Protein AF-0000000075653523 (afdb_homodimer)

Foldseek 3Di:
DPPVVLLVVLLVLLLVLLLCQLCVLVVLLVQLVPPPDPSVVCLPPVNLLLLLLLLLLLLVLCLPVNLLVVLQVVLVVLCVVVVHDDPDSLLVVLLQVLLVVLVVVLVVQVVPPPPPPPPVPVPPCPCVVPVDDDDDDDDDDDDDDDDDDDDDDDDDDDDPDDPDPPDDPDPPVPVPVPPPLSNLVSLLVLLLVLLLLLLLLLLLVLQLDPDPLLNVLSSVLCSVSSSSSSNVSSSSLNSHDDDPVVSSVSSNSSSCSNSNSSVVNNVCNVPPDDHPVSSSSSSSSSSSSVNCSVVPRCVVSVDPPCVSSNVSSNVSNVVSVVSSPPPSD/DPPVVLLVVLLVLLLVLLLCLLCVLVVLLVQLVPPPDPSVVCLPPVNLLLLLLLLLLLLVLCLPVNLLVVLQVVLVVLCVVVVHDDPDSVLVVLLQVLLVVLVVVLVVQVVPPPPPPPPVPVPPPPCPVPPDDDDDDDDDDDDDDDDDDDDDDDDDDDDPDPPDPPDDPDPPVPVVVPPPLSNLVSLLVLLLVLLLLLLLLLLLVLLLDPDPLLNVLSSVLCSVSSSSSSNVSSSSLNSHDDDPVVSSVSSNSSSCSNSNNSVVNNVCNVPDPDHPVSSSSSSSSSSSSVNCSVVPRCVVSVDPPCVSSNVSSNVSNVVSVVSSPPPSD

Structure (mmCIF, N/CA/C/O backbone):
data_AF-0000000075653523-model_v1
#
loop_
_entity.id
_entity.type
_entity.pdbx_description
1 polymer 'Zinc transporter ZIP3'
#
loop_
_atom_site.group_PDB
_atom_site.id
_atom_site.type_symbol
_atom_site.label_atom_id
_atom_site.label_alt_id
_atom_site.label_comp_id
_atom_site.label_asym_id
_atom_site.label_entity_id
_atom_site.label_seq_id
_atom_site.pdbx_PDB_ins_code
_atom_site.Cartn_x
_atom_site.Cartn_y
_atom_site.Cartn_z
_atom_site.occupancy
_atom_site.B_iso_or_equiv
_atom_site.auth_seq_id
_atom_site.auth_comp_id
_atom_site.auth_asym_id
_atom_site.auth_atom_id
_atom_site.pdbx_PDB_model_num
ATOM 1 N N . MET A 1 1 ? -40.438 -0.799 -2.553 1 57.78 1 MET A N 1
ATOM 2 C CA . MET A 1 1 ? -40.312 0.59 -2.98 1 57.78 1 MET A CA 1
ATOM 3 C C . MET A 1 1 ? -39.75 0.671 -4.398 1 57.78 1 MET A C 1
ATOM 5 O O . MET A 1 1 ? -39.094 -0.246 -4.855 1 57.78 1 MET A O 1
ATOM 9 N N . ASP A 1 2 ? -40.219 1.594 -5.137 1 84.31 2 ASP A N 1
ATOM 10 C CA . ASP A 1 2 ? -39.719 1.886 -6.484 1 84.31 2 ASP A CA 1
ATOM 11 C C . ASP A 1 2 ? -38.219 2.09 -6.496 1 84.31 2 ASP A C 1
ATOM 13 O O . ASP A 1 2 ? -37.656 2.76 -5.617 1 84.31 2 ASP A O 1
ATOM 17 N N . LEU A 1 3 ? -37.562 1.216 -7.117 1 85.12 3 LEU A N 1
ATOM 18 C CA . LEU A 1 3 ? -36.094 1.257 -7.223 1 85.12 3 LEU A CA 1
ATOM 19 C C . LEU A 1 3 ? -35.625 2.686 -7.422 1 85.12 3 LEU A C 1
ATOM 21 O O . LEU A 1 3 ? -34.562 3.074 -6.879 1 85.12 3 LEU A O 1
ATOM 25 N N . ILE A 1 4 ? -36.406 3.453 -8.094 1 86.88 4 ILE A N 1
ATOM 26 C CA . ILE A 1 4 ? -36 4.828 -8.375 1 86.88 4 ILE A CA 1
ATOM 27 C C . ILE A 1 4 ? -36.062 5.656 -7.09 1 86.88 4 ILE A C 1
ATOM 29 O O . ILE A 1 4 ? -35.219 6.527 -6.859 1 86.88 4 ILE A O 1
ATOM 33 N N . ALA A 1 5 ? -37.031 5.391 -6.312 1 91.25 5 ALA A N 1
ATOM 34 C CA . ALA A 1 5 ? -37.156 6.094 -5.039 1 91.25 5 ALA A CA 1
ATOM 35 C C . ALA A 1 5 ? -36 5.777 -4.113 1 91.25 5 ALA A C 1
ATOM 37 O O . ALA A 1 5 ? -35.469 6.668 -3.447 1 91.25 5 ALA A O 1
ATOM 38 N N . VAL A 1 6 ? -35.656 4.59 -4.133 1 91.31 6 VAL A N 1
ATOM 39 C CA . VAL A 1 6 ? -34.531 4.168 -3.297 1 91.31 6 VAL A CA 1
ATOM 40 C C . VAL A 1 6 ? -33.25 4.805 -3.807 1 91.31 6 VAL A C 1
ATOM 42 O O . VAL A 1 6 ? -32.406 5.23 -3.016 1 91.31 6 VAL A O 1
ATOM 45 N N . GLN A 1 7 ? -33.094 4.879 -5.055 1 91.44 7 GLN A N 1
ATOM 46 C CA . GLN A 1 7 ? -31.938 5.5 -5.668 1 91.44 7 GLN A CA 1
ATOM 47 C C . GLN A 1 7 ? -31.828 6.977 -5.293 1 91.44 7 GLN A C 1
ATOM 49 O O . GLN A 1 7 ? -30.75 7.461 -4.957 1 91.44 7 GLN A O 1
ATOM 54 N N . LEU A 1 8 ? -32.938 7.605 -5.348 1 91.19 8 LEU A N 1
ATOM 55 C CA . LEU A 1 8 ? -32.938 9.023 -5.016 1 91.19 8 LEU A CA 1
ATOM 56 C C . LEU A 1 8 ? -32.656 9.234 -3.533 1 91.19 8 LEU A C 1
ATOM 58 O O . LEU A 1 8 ? -31.953 10.188 -3.164 1 91.19 8 LEU A O 1
ATOM 62 N N . LEU A 1 9 ? -33.125 8.391 -2.732 1 91.38 9 LEU A N 1
ATOM 63 C CA . LEU A 1 9 ? -32.906 8.484 -1.295 1 91.38 9 LEU A CA 1
ATOM 64 C C . LEU A 1 9 ? -31.422 8.25 -0.972 1 91.38 9 LEU A C 1
ATOM 66 O O . LEU A 1 9 ? -30.844 8.969 -0.148 1 91.38 9 LEU A O 1
ATOM 70 N N . THR A 1 10 ? -30.875 7.277 -1.607 1 91.94 10 THR A N 1
ATOM 71 C CA . THR A 1 10 ? -29.469 6.969 -1.353 1 91.94 10 THR A CA 1
ATOM 72 C C . THR A 1 10 ? -28.578 8.07 -1.894 1 91.94 10 THR A C 1
ATOM 74 O O . THR A 1 10 ? -27.562 8.406 -1.283 1 91.94 10 THR A O 1
ATOM 77 N N . LEU A 1 11 ? -28.969 8.617 -2.979 1 91.19 11 LEU A N 1
ATOM 78 C CA . LEU A 1 11 ? -28.219 9.727 -3.566 1 91.19 11 LEU A CA 1
ATOM 79 C C . LEU A 1 11 ? -28.188 10.922 -2.619 1 91.19 11 LEU A C 1
ATOM 81 O O . LEU A 1 11 ? -27.125 11.5 -2.379 1 91.19 11 LEU A O 1
ATOM 85 N N . THR A 1 12 ? -29.281 11.227 -2.15 1 92.88 12 THR A N 1
ATOM 86 C CA . THR A 1 12 ? -29.406 12.367 -1.247 1 92.88 12 THR A CA 1
ATOM 87 C C . THR A 1 12 ? -28.688 12.086 0.072 1 92.88 12 THR A C 1
ATOM 89 O O . THR A 1 12 ? -28.031 12.969 0.618 1 92.88 12 THR A O 1
ATOM 92 N N . ALA A 1 13 ? -28.859 10.945 0.51 1 93.31 13 ALA A N 1
ATOM 93 C CA . ALA A 1 13 ? -28.219 10.57 1.765 1 93.31 13 ALA A CA 1
ATOM 94 C C . ALA A 1 13 ? -26.688 10.648 1.645 1 93.31 13 ALA A C 1
ATOM 96 O O . ALA A 1 13 ? -26.016 11.094 2.57 1 93.31 13 ALA A O 1
ATOM 97 N N . LEU A 1 14 ? -26.219 10.195 0.541 1 92.88 14 LEU A N 1
ATOM 98 C CA . LEU A 1 14 ? -24.781 10.25 0.3 1 92.88 14 LEU A CA 1
ATOM 99 C C . LEU A 1 14 ? -24.281 11.688 0.239 1 92.88 14 LEU A C 1
ATOM 101 O O . LEU A 1 14 ? -23.219 12.008 0.78 1 92.88 14 LEU A O 1
ATOM 105 N N . LEU A 1 15 ? -25.078 12.5 -0.4 1 94.25 15 LEU A N 1
ATOM 106 C CA . LEU A 1 15 ? -24.719 13.906 -0.517 1 94.25 15 LEU A CA 1
ATOM 107 C C . LEU A 1 15 ? -24.688 14.578 0.854 1 94.25 15 LEU A C 1
ATOM 109 O O . LEU A 1 15 ? -23.719 15.266 1.192 1 94.25 15 LEU A O 1
ATOM 113 N N . VAL A 1 16 ? -25.672 14.359 1.596 1 94.44 16 VAL A N 1
ATOM 114 C CA . VAL A 1 16 ? -25.812 14.992 2.9 1 94.44 16 VAL A CA 1
ATOM 115 C C . VAL A 1 16 ? -24.719 14.484 3.844 1 94.44 16 VAL A C 1
ATOM 117 O O . VAL A 1 16 ? -24.125 15.258 4.59 1 94.44 16 VAL A O 1
ATOM 120 N N . SER A 1 17 ? -24.531 13.266 3.816 1 93.75 17 SER A N 1
ATOM 121 C CA . SER A 1 17 ? -23.516 12.68 4.691 1 93.75 17 SER A CA 1
ATOM 122 C C . SER A 1 17 ? -22.125 13.195 4.359 1 93.75 17 SER A C 1
ATOM 124 O O . SER A 1 17 ? -21.375 13.609 5.25 1 93.75 17 SER A O 1
ATOM 126 N N . CYS A 1 18 ? -21.75 13.219 3.098 1 93.94 18 CYS A N 1
ATOM 127 C CA . CYS A 1 18 ? -20.438 13.672 2.688 1 93.94 18 CYS A CA 1
ATOM 128 C C . CYS A 1 18 ? -20.25 15.156 2.994 1 93.94 18 CYS A C 1
ATOM 130 O O . CYS A 1 18 ? -19.172 15.57 3.441 1 93.94 18 CYS A O 1
ATOM 132 N N . LEU A 1 19 ? -21.312 15.914 2.768 1 94 19 LEU A N 1
ATOM 133 C CA . LEU A 1 19 ? -21.234 17.344 3.082 1 94 19 LEU A CA 1
ATOM 134 C C . LEU A 1 19 ? -21.109 17.562 4.586 1 94 19 LEU A C 1
ATOM 136 O O . LEU A 1 19 ? -20.312 18.375 5.027 1 94 19 LEU A O 1
ATOM 140 N N . GLY A 1 20 ? -21.844 16.859 5.297 1 94.5 20 GLY A N 1
ATOM 141 C CA . GLY A 1 20 ? -21.812 16.984 6.746 1 94.5 20 GLY A CA 1
ATOM 142 C C . GLY A 1 20 ? -20.453 16.656 7.336 1 94.5 20 GLY A C 1
ATOM 143 O O . GLY A 1 20 ? -19.906 17.422 8.133 1 94.5 20 GLY A O 1
ATOM 144 N N . PHE A 1 21 ? -19.875 15.609 6.922 1 93.19 21 PHE A N 1
ATOM 145 C CA . PHE A 1 21 ? -18.625 15.141 7.492 1 93.19 21 PHE A CA 1
ATOM 146 C C . PHE A 1 21 ? -17.453 15.977 6.98 1 93.19 21 PHE A C 1
ATOM 148 O O . PHE A 1 21 ? -16.453 16.141 7.684 1 93.19 21 PHE A O 1
ATOM 155 N N . SER A 1 22 ? -17.531 16.406 5.758 1 93.25 22 SER A N 1
ATOM 156 C CA . SER A 1 22 ? -16.422 17.203 5.227 1 93.25 22 SER A CA 1
ATOM 157 C C . SER A 1 22 ? -16.438 18.609 5.805 1 93.25 22 SER A C 1
ATOM 159 O O . SER A 1 22 ? -15.375 19.219 5.984 1 93.25 22 SER A O 1
ATOM 161 N N . LEU A 1 23 ? -17.609 19.141 6.16 1 92.5 23 LEU A N 1
ATOM 162 C CA . LEU A 1 23 ? -17.703 20.516 6.676 1 92.5 23 LEU A CA 1
ATOM 163 C C . LEU A 1 23 ? -17.547 20.531 8.195 1 92.5 23 LEU A C 1
ATOM 165 O O . LEU A 1 23 ? -17.297 21.578 8.781 1 92.5 23 LEU A O 1
ATOM 169 N N . LEU A 1 24 ? -17.656 19.453 8.781 1 89.88 24 LEU A N 1
ATOM 170 C CA . LEU A 1 24 ? -17.609 19.359 10.234 1 89.88 24 LEU A CA 1
ATOM 171 C C . LEU A 1 24 ? -16.297 19.922 10.773 1 89.88 24 LEU A C 1
ATOM 173 O O . LEU A 1 24 ? -16.297 20.766 11.664 1 89.88 24 LEU A O 1
ATOM 177 N N . PRO A 1 25 ? -15.148 19.516 10.281 1 88 25 PRO A N 1
ATOM 178 C CA . PRO A 1 25 ? -13.891 20.078 10.781 1 88 25 PRO A CA 1
ATOM 179 C C . PRO A 1 25 ? -13.789 21.578 10.547 1 88 25 PRO A C 1
ATOM 181 O O . PRO A 1 25 ? -13.172 22.297 11.344 1 88 25 PRO A O 1
ATOM 184 N N . LEU A 1 26 ? -14.352 22.062 9.523 1 86.69 26 LEU A N 1
ATOM 185 C CA . LEU A 1 26 ? -14.336 23.5 9.234 1 86.69 26 LEU A CA 1
ATOM 186 C C . LEU A 1 26 ? -15.18 24.266 10.242 1 86.69 26 LEU A C 1
ATOM 188 O O . LEU A 1 26 ? -14.766 25.328 10.727 1 86.69 26 LEU A O 1
ATOM 192 N N . VAL A 1 27 ? -16.281 23.719 10.508 1 86.38 27 VAL A N 1
ATOM 193 C CA . VAL A 1 27 ? -17.172 24.359 11.469 1 86.38 27 VAL A CA 1
ATOM 194 C C . VAL A 1 27 ? -16.547 24.328 12.859 1 86.38 27 VAL A C 1
ATOM 196 O O . VAL A 1 27 ? -16.609 25.312 13.602 1 86.38 27 VAL A O 1
ATOM 199 N N . LEU A 1 28 ? -15.961 23.219 13.141 1 83.88 28 LEU A N 1
ATOM 200 C CA . LEU A 1 28 ? -15.305 23.094 14.438 1 83.88 28 LEU A CA 1
ATOM 201 C C . LEU A 1 28 ? -14.133 24.062 14.555 1 83.88 28 LEU A C 1
ATOM 203 O O . LEU A 1 28 ? -13.906 24.641 15.625 1 83.88 28 LEU A O 1
ATOM 207 N N . ALA A 1 29 ? -13.391 24.203 13.508 1 81.25 29 ALA A N 1
ATOM 208 C CA . ALA A 1 29 ? -12.281 25.141 13.484 1 81.25 29 ALA A CA 1
ATOM 209 C C . ALA A 1 29 ? -12.781 26.578 13.633 1 81.25 29 ALA A C 1
ATOM 211 O O . ALA A 1 29 ? -12.156 27.391 14.32 1 81.25 29 ALA A O 1
ATOM 212 N N . TRP A 1 30 ? -13.82 26.828 13 1 78.94 30 TRP A N 1
ATOM 213 C CA . TRP A 1 30 ? -14.422 28.156 13.07 1 78.94 30 TRP A CA 1
ATOM 214 C C . TRP A 1 30 ? -14.945 28.438 14.477 1 78.94 30 TRP A C 1
ATOM 216 O O . TRP A 1 30 ? -14.773 29.547 15.008 1 78.94 30 TRP A O 1
ATOM 226 N N . ARG A 1 31 ? -15.555 27.484 15.062 1 78.5 31 ARG A N 1
ATOM 227 C CA . ARG A 1 31 ? -16.094 27.641 16.406 1 78.5 31 ARG A CA 1
ATOM 228 C C . ARG A 1 31 ? -14.984 27.75 17.438 1 78.5 31 ARG A C 1
ATOM 230 O O . ARG A 1 31 ? -15.125 28.438 18.453 1 78.5 31 ARG A O 1
ATOM 237 N N . ALA A 1 32 ? -13.984 26.953 17.188 1 75.06 32 ALA A N 1
ATOM 238 C CA . ALA A 1 32 ? -12.844 26.969 18.109 1 75.06 32 ALA A CA 1
ATOM 239 C C . ALA A 1 32 ? -12.141 28.328 18.094 1 75.06 32 ALA A C 1
ATOM 241 O O . ALA A 1 32 ? -11.461 28.688 19.047 1 75.06 32 ALA A O 1
ATOM 242 N N . SER A 1 33 ? -12.078 28.938 16.969 1 70 33 SER A N 1
ATOM 243 C CA . SER A 1 33 ? -11.453 30.266 16.859 1 70 33 SER A CA 1
ATOM 244 C C . SER A 1 33 ? -12.242 31.312 17.641 1 70 33 SER A C 1
ATOM 246 O O . SER A 1 33 ? -11.727 32.375 17.922 1 70 33 SER A O 1
ATOM 248 N N . LYS A 1 34 ? -13.406 30.891 18.031 1 66.12 34 LYS A N 1
ATOM 249 C CA . LYS A 1 34 ? -14.188 31.812 18.859 1 66.12 34 LYS A CA 1
ATOM 250 C C . LYS A 1 34 ? -13.773 31.719 20.328 1 66.12 34 LYS A C 1
ATOM 252 O O . LYS A 1 34 ? -13.43 30.641 20.812 1 66.12 34 LYS A O 1
ATOM 257 N N . PRO A 1 35 ? -13.219 32.75 21 1 62.75 35 PRO A N 1
ATOM 258 C CA . PRO A 1 35 ? -12.586 32.844 22.312 1 62.75 35 PRO A CA 1
ATOM 259 C C . PRO A 1 35 ? -13.18 31.844 23.312 1 62.75 35 PRO A C 1
ATOM 261 O O . PRO A 1 35 ? -12.453 31.297 24.156 1 62.75 35 PRO A O 1
ATOM 264 N N . SER A 1 36 ? -14.359 31.734 23.672 1 57 36 SER A N 1
ATOM 265 C CA . SER A 1 36 ? -14.938 31.062 24.828 1 57 36 SER A CA 1
ATOM 266 C C . SER A 1 36 ? -15.211 29.594 24.516 1 57 36 SER A C 1
ATOM 268 O O . SER A 1 36 ? -15.867 28.906 25.312 1 57 36 SER A O 1
ATOM 270 N N . SER A 1 37 ? -14.641 29.016 23.422 1 59.44 37 SER A N 1
ATOM 271 C CA . SER A 1 37 ? -15.289 27.766 23.047 1 59.44 37 SER A CA 1
ATOM 272 C C . SER A 1 37 ? -14.453 26.562 23.484 1 59.44 37 SER A C 1
ATOM 274 O O . SER A 1 37 ? -13.234 26.562 23.344 1 59.44 37 SER A O 1
ATOM 276 N N . ALA A 1 38 ? -14.883 25.766 24.484 1 56.5 38 ALA A N 1
ATOM 277 C CA . ALA A 1 38 ? -14.383 24.484 24.938 1 56.5 38 ALA A CA 1
ATOM 278 C C . ALA A 1 38 ? -13.93 23.609 23.766 1 56.5 38 ALA A C 1
ATOM 280 O O . ALA A 1 38 ? -13.195 22.641 23.953 1 56.5 38 ALA A O 1
ATOM 281 N N . LEU A 1 39 ? -14.281 24.016 22.562 1 59.66 39 LEU A N 1
ATOM 282 C CA . LEU A 1 39 ? -14.062 23.188 21.375 1 59.66 39 LEU A CA 1
ATOM 283 C C . LEU A 1 39 ? -12.641 23.375 20.844 1 59.66 39 LEU A C 1
ATOM 285 O O . LEU A 1 39 ? -12.203 22.641 19.969 1 59.66 39 LEU A O 1
ATOM 289 N N . SER A 1 40 ? -11.945 24.297 21.469 1 60.94 40 SER A N 1
ATOM 290 C CA . SER A 1 40 ? -10.57 24.578 21.062 1 60.94 40 SER A CA 1
ATOM 291 C C . SER A 1 40 ? -9.688 23.344 21.266 1 60.94 40 SER A C 1
ATOM 293 O O . SER A 1 40 ? -8.703 23.156 20.547 1 60.94 40 SER A O 1
ATOM 295 N N . ASN A 1 41 ? -10.188 22.484 22.109 1 62.97 41 ASN A N 1
ATOM 296 C CA . ASN A 1 41 ? -9.398 21.312 22.438 1 62.97 41 ASN A CA 1
ATOM 297 C C . ASN A 1 41 ? -9.531 20.234 21.359 1 62.97 41 ASN A C 1
ATOM 299 O O . ASN A 1 41 ? -8.641 19.391 21.203 1 62.97 41 ASN A O 1
ATOM 303 N N . ILE A 1 42 ? -10.672 20.281 20.594 1 59.62 42 ILE A N 1
ATOM 304 C CA . ILE A 1 42 ? -10.93 19.234 19.609 1 59.62 42 ILE A CA 1
ATOM 305 C C . ILE A 1 42 ? -9.984 19.406 18.422 1 59.62 42 ILE A C 1
ATOM 307 O O . ILE A 1 42 ? -9.633 18.422 17.766 1 59.62 42 ILE A O 1
ATOM 311 N N . LEU A 1 43 ? -9.547 20.484 18.219 1 65.06 43 LEU A N 1
ATOM 312 C CA . LEU A 1 43 ? -8.664 20.703 17.062 1 65.06 43 LEU A CA 1
ATOM 313 C C . LEU A 1 43 ? -7.199 20.703 17.5 1 65.06 43 LEU A C 1
ATOM 315 O O . LEU A 1 43 ? -6.352 21.297 16.844 1 65.06 43 LEU A O 1
ATOM 319 N N . ARG A 1 44 ? -7.039 20.031 18.672 1 74.5 44 ARG A N 1
ATOM 320 C CA . ARG A 1 44 ? -5.648 19.812 19.047 1 74.5 44 ARG A CA 1
ATOM 321 C C . ARG A 1 44 ? -4.957 18.859 18.094 1 74.5 44 ARG A C 1
ATOM 323 O O . ARG A 1 44 ? -5.582 17.922 17.594 1 74.5 44 ARG A O 1
ATOM 330 N N . PRO A 1 45 ? -3.754 19.172 17.812 1 76.94 45 PRO A N 1
ATOM 331 C CA . PRO A 1 45 ? -2.996 18.344 16.875 1 76.94 45 PRO A CA 1
ATOM 332 C C . PRO A 1 45 ? -3.006 16.859 17.234 1 76.94 45 PRO A C 1
ATOM 334 O O . PRO A 1 45 ? -3 16 16.359 1 76.94 45 PRO A O 1
ATOM 337 N N . ASP A 1 46 ? -3.213 16.625 18.438 1 81.62 46 ASP A N 1
ATOM 338 C CA . ASP A 1 46 ? -3.209 15.227 18.875 1 81.62 46 ASP A CA 1
ATOM 339 C C . ASP A 1 46 ? -4.5 14.523 18.469 1 81.62 46 ASP A C 1
ATOM 341 O O . ASP A 1 46 ? -4.477 13.367 18.047 1 81.62 46 ASP A O 1
ATOM 345 N N . VAL A 1 47 ? -5.586 15.289 18.625 1 81.75 47 VAL A N 1
ATOM 346 C CA . VAL A 1 47 ? -6.879 14.703 18.297 1 81.75 47 VAL A CA 1
ATOM 347 C C . VAL A 1 47 ? -6.992 14.547 16.781 1 81.75 47 VAL A C 1
ATOM 349 O O . VAL A 1 47 ? -7.461 13.516 16.281 1 81.75 47 VAL A O 1
ATOM 352 N N . ILE A 1 48 ? -6.496 15.453 16.094 1 82.88 48 ILE A N 1
ATOM 353 C CA . ILE A 1 48 ? -6.512 15.398 14.641 1 82.88 48 ILE A CA 1
ATOM 354 C C . ILE A 1 48 ? -5.68 14.211 14.156 1 82.88 48 ILE A C 1
ATOM 356 O O . ILE A 1 48 ? -6.086 13.492 13.242 1 82.88 48 ILE A O 1
ATOM 360 N N . GLY A 1 49 ? -4.648 14.016 14.828 1 86.81 49 GLY A N 1
ATOM 361 C CA . GLY A 1 49 ? -3.787 12.891 14.477 1 86.81 49 GLY A CA 1
ATOM 362 C C . GLY A 1 49 ? -4.453 11.547 14.68 1 86.81 49 GLY A C 1
ATOM 363 O O . GLY A 1 49 ? -4.32 10.648 13.844 1 86.81 49 GLY A O 1
ATOM 364 N N . LYS A 1 50 ? -5.188 11.461 15.703 1 89.56 50 LYS A N 1
ATOM 365 C CA . LYS A 1 50 ? -5.852 10.195 16.016 1 89.56 50 LYS A CA 1
ATOM 366 C C . LYS A 1 50 ? -7 9.938 15.039 1 89.56 50 LYS A C 1
ATOM 368 O O . LYS A 1 50 ? -7.219 8.797 14.617 1 89.56 50 LYS A O 1
ATOM 373 N N . VAL A 1 51 ? -7.672 11 14.75 1 86.88 51 VAL A N 1
ATOM 374 C CA . VAL A 1 51 ? -8.766 10.867 13.789 1 86.88 51 VAL A CA 1
ATOM 375 C C . VAL A 1 51 ? -8.203 10.445 12.43 1 86.88 51 VAL A C 1
ATOM 377 O O . VAL A 1 51 ? -8.758 9.57 11.766 1 86.88 51 VAL A O 1
ATOM 380 N N . ASN A 1 52 ? -7.121 11.008 12.102 1 87.38 52 ASN A N 1
ATOM 381 C CA . ASN A 1 52 ? -6.488 10.664 10.828 1 87.38 52 ASN A CA 1
ATOM 382 C C . ASN A 1 52 ? -5.965 9.227 10.836 1 87.38 52 ASN A C 1
ATOM 384 O O . ASN A 1 52 ? -5.973 8.562 9.805 1 87.38 52 ASN A O 1
ATOM 388 N N . CYS A 1 53 ? -5.52 8.797 11.922 1 92.19 53 CYS A N 1
ATOM 389 C CA . CYS A 1 53 ? -5.102 7.402 12.031 1 92.19 53 CYS A CA 1
ATOM 390 C C . CYS A 1 53 ? -6.285 6.461 11.844 1 92.19 53 CYS A C 1
ATOM 392 O O . CYS A 1 53 ? -6.172 5.434 11.18 1 92.19 53 CYS A O 1
ATOM 394 N N . PHE A 1 54 ? -7.363 6.852 12.484 1 93.88 54 PHE A N 1
ATOM 395 C CA . PHE A 1 54 ? -8.594 6.086 12.32 1 93.88 54 PHE A CA 1
ATOM 396 C C . PHE A 1 54 ? -9.008 6.031 10.859 1 93.88 54 PHE A C 1
ATOM 398 O O . PHE A 1 54 ? -9.289 4.957 10.328 1 93.88 54 PHE A O 1
ATOM 405 N N . VAL A 1 55 ? -8.977 7.164 10.219 1 89.94 55 VAL A N 1
ATOM 406 C CA . VAL A 1 55 ? -9.359 7.258 8.812 1 89.94 55 VAL A CA 1
ATOM 407 C C . VAL A 1 55 ? -8.352 6.5 7.953 1 89.94 55 VAL A C 1
ATOM 409 O O . VAL A 1 55 ? -8.719 5.891 6.945 1 89.94 55 VAL A O 1
ATOM 412 N N . GLY A 1 56 ? -7.105 6.574 8.336 1 91.81 56 GLY A N 1
ATOM 413 C CA . GLY A 1 56 ? -6.098 5.789 7.645 1 91.81 56 GLY A CA 1
ATOM 414 C C . GLY A 1 56 ? -6.406 4.305 7.625 1 91.81 56 GLY A C 1
ATOM 415 O O . GLY A 1 56 ? -6.191 3.633 6.613 1 91.81 56 GLY A O 1
ATOM 416 N N . GLY A 1 57 ? -6.879 3.756 8.734 1 94.44 57 GLY A N 1
ATOM 417 C CA . GLY A 1 57 ? -7.32 2.371 8.781 1 94.44 57 GLY A CA 1
ATOM 418 C C . GLY A 1 57 ? -8.492 2.088 7.855 1 94.44 57 GLY A C 1
ATOM 419 O O . GLY A 1 57 ? -8.523 1.051 7.188 1 94.44 57 GLY A O 1
ATOM 420 N N . VAL A 1 58 ? -9.383 3.006 7.844 1 92.69 58 VAL A N 1
ATOM 421 C CA . VAL A 1 58 ? -10.539 2.875 6.969 1 92.69 58 VAL A CA 1
ATOM 422 C C . VAL A 1 58 ? -10.094 2.877 5.508 1 92.69 58 VAL A C 1
ATOM 424 O O . VAL A 1 58 ? -10.586 2.088 4.699 1 92.69 58 VAL A O 1
ATOM 427 N N . PHE A 1 59 ? -9.148 3.721 5.168 1 90.44 59 PHE A N 1
ATOM 428 C CA . PHE A 1 59 ? -8.586 3.783 3.822 1 90.44 59 PHE A CA 1
ATOM 429 C C . PHE A 1 59 ? -7.973 2.443 3.43 1 90.44 59 PHE A C 1
ATOM 431 O O . PHE A 1 59 ? -8.188 1.96 2.314 1 90.44 59 PHE A O 1
ATOM 438 N N . LEU A 1 60 ? -7.266 1.93 4.344 1 94.19 60 LEU A N 1
ATOM 439 C CA . LEU A 1 60 ? -6.59 0.664 4.078 1 94.19 60 LEU A CA 1
ATOM 440 C C . LEU A 1 60 ? -7.602 -0.437 3.77 1 94.19 60 LEU A C 1
ATOM 442 O O . LEU A 1 60 ? -7.441 -1.172 2.793 1 94.19 60 LEU A O 1
ATOM 446 N N . ALA A 1 61 ? -8.617 -0.512 4.594 1 94.38 61 ALA A N 1
ATOM 447 C CA . ALA A 1 61 ? -9.656 -1.517 4.387 1 94.38 61 ALA A CA 1
ATOM 448 C C . ALA A 1 61 ? -10.391 -1.283 3.07 1 94.38 61 ALA A C 1
ATOM 450 O O . ALA A 1 61 ? -10.688 -2.232 2.342 1 94.38 61 ALA A O 1
ATOM 451 N N . THR A 1 62 ? -10.68 -0.061 2.781 1 89.25 62 THR A N 1
ATOM 452 C CA . THR A 1 62 ? -11.391 0.28 1.555 1 89.25 62 THR A CA 1
ATOM 453 C C . THR A 1 62 ? -10.578 -0.111 0.327 1 89.25 62 THR A C 1
ATOM 455 O O . THR A 1 62 ? -11.109 -0.688 -0.623 1 89.25 62 THR A O 1
ATOM 458 N N . CYS A 1 63 ? -9.312 0.145 0.349 1 91.94 63 CYS A N 1
ATOM 459 C CA . CYS A 1 63 ? -8.453 -0.125 -0.801 1 91.94 63 CYS A CA 1
ATOM 460 C C . CYS A 1 63 ? -8.289 -1.624 -1.02 1 91.94 63 CYS A C 1
ATOM 462 O O . CYS A 1 63 ? -8.445 -2.113 -2.141 1 91.94 63 CYS A O 1
ATOM 464 N N . PHE A 1 64 ? -8.086 -2.352 0.037 1 94.56 64 PHE A N 1
ATOM 465 C CA . PHE A 1 64 ? -7.703 -3.752 -0.104 1 94.56 64 PHE A CA 1
ATOM 466 C C . PHE A 1 64 ? -8.93 -4.656 -0.081 1 94.56 64 PHE A C 1
ATOM 468 O O . PHE A 1 64 ? -9.031 -5.598 -0.871 1 94.56 64 PHE A O 1
ATOM 475 N N . LEU A 1 65 ? -9.844 -4.371 0.787 1 92.69 65 LEU A N 1
ATOM 476 C CA . LEU A 1 65 ? -10.93 -5.316 0.998 1 92.69 65 LEU A CA 1
ATOM 477 C C . LEU A 1 65 ? -12.125 -4.98 0.103 1 92.69 65 LEU A C 1
ATOM 479 O O . LEU A 1 65 ? -12.977 -5.832 -0.14 1 92.69 65 LEU A O 1
ATOM 483 N N . HIS A 1 66 ? -12.172 -3.818 -0.312 1 88.44 66 HIS A N 1
ATOM 484 C CA . HIS A 1 66 ? -13.352 -3.426 -1.082 1 88.44 66 HIS A CA 1
ATOM 485 C C . HIS A 1 66 ? -12.977 -3.1 -2.525 1 88.44 66 HIS A C 1
ATOM 487 O O . HIS A 1 66 ? -13.336 -3.84 -3.445 1 88.44 66 HIS A O 1
ATOM 493 N N . LEU A 1 67 ? -12.156 -2.121 -2.732 1 86.69 67 LEU A N 1
ATOM 494 C CA . LEU A 1 67 ? -11.922 -1.602 -4.074 1 86.69 67 LEU A CA 1
ATOM 495 C C . LEU A 1 67 ? -11.117 -2.594 -4.91 1 86.69 67 LEU A C 1
ATOM 497 O O . LEU A 1 67 ? -11.492 -2.916 -6.035 1 86.69 67 LEU A O 1
ATOM 501 N N . LEU A 1 68 ? -10.031 -3.047 -4.359 1 90.88 68 LEU A N 1
ATOM 502 C CA . LEU A 1 68 ? -9.211 -3.996 -5.105 1 90.88 68 LEU A CA 1
ATOM 503 C C . LEU A 1 68 ? -9.992 -5.266 -5.418 1 90.88 68 LEU A C 1
ATOM 505 O O . LEU A 1 68 ? -9.945 -5.77 -6.539 1 90.88 68 LEU A O 1
ATOM 509 N N . ALA A 1 69 ? -10.68 -5.766 -4.465 1 88.88 69 ALA A N 1
ATOM 510 C CA . ALA A 1 69 ? -11.461 -6.988 -4.633 1 88.88 69 ALA A CA 1
ATOM 511 C C . ALA A 1 69 ? -12.578 -6.793 -5.656 1 88.88 69 ALA A C 1
ATOM 513 O O . ALA A 1 69 ? -12.781 -7.641 -6.531 1 88.88 69 ALA A O 1
ATOM 514 N N . GLU A 1 70 ? -13.242 -5.676 -5.574 1 84.88 70 GLU A N 1
ATOM 515 C CA . GLU A 1 70 ? -14.336 -5.391 -6.5 1 84.88 70 GLU A CA 1
ATOM 516 C C . GLU A 1 70 ? -13.812 -5.211 -7.926 1 84.88 70 GLU A C 1
ATOM 518 O O . GLU A 1 70 ? -14.414 -5.723 -8.875 1 84.88 70 GLU A O 1
ATOM 523 N N . THR A 1 71 ? -12.766 -4.426 -8.055 1 87.38 71 THR A N 1
ATOM 524 C CA . THR A 1 71 ? -12.18 -4.219 -9.375 1 87.38 71 THR A CA 1
ATOM 525 C C . THR A 1 71 ? -11.758 -5.547 -9.992 1 87.38 71 THR A C 1
ATOM 527 O O . THR A 1 71 ? -11.938 -5.77 -11.188 1 87.38 71 THR A O 1
ATOM 530 N N . ARG A 1 72 ? -11.227 -6.387 -9.203 1 90.31 72 ARG A N 1
ATOM 531 C CA . ARG A 1 72 ? -10.812 -7.703 -9.68 1 90.31 72 ARG A CA 1
ATOM 532 C C . ARG A 1 72 ? -12.016 -8.508 -10.164 1 90.31 72 ARG A C 1
ATOM 534 O O . ARG A 1 72 ? -11.961 -9.133 -11.227 1 90.31 72 ARG A O 1
ATOM 541 N N . GLU A 1 73 ? -13.047 -8.531 -9.383 1 87 73 GLU A N 1
ATOM 542 C CA . GLU A 1 73 ? -14.258 -9.25 -9.766 1 87 73 GLU A CA 1
ATOM 543 C C . GLU A 1 73 ? -14.844 -8.703 -11.062 1 87 73 GLU A C 1
ATOM 545 O O . GLU A 1 73 ? -15.297 -9.469 -11.914 1 87 73 GLU A O 1
ATOM 550 N N . ASP A 1 74 ? -14.82 -7.41 -11.203 1 84.31 74 ASP A N 1
ATOM 551 C CA . ASP A 1 74 ? -15.367 -6.773 -12.398 1 84.31 74 ASP A CA 1
ATOM 552 C C . ASP A 1 74 ? -14.547 -7.117 -13.633 1 84.31 74 ASP A C 1
ATOM 554 O O . ASP A 1 74 ? -15.102 -7.434 -14.688 1 84.31 74 ASP A O 1
ATOM 558 N N . ILE A 1 75 ? -13.273 -7.043 -13.516 1 87.81 75 ILE A N 1
ATOM 559 C CA . ILE A 1 75 ? -12.398 -7.348 -14.641 1 87.81 75 ILE A CA 1
ATOM 560 C C . ILE A 1 75 ? -12.547 -8.812 -15.031 1 87.81 75 ILE A C 1
ATOM 562 O O . ILE A 1 75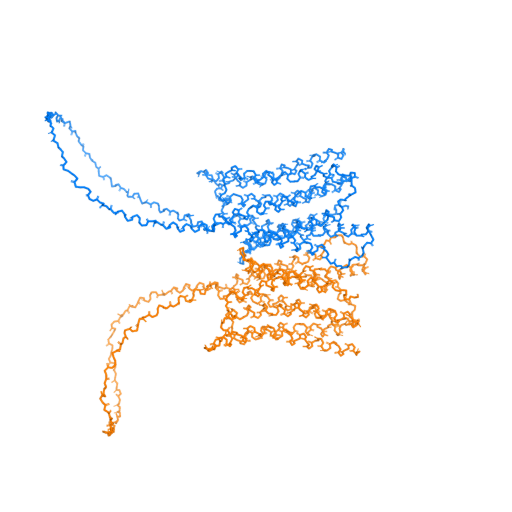 ? -12.594 -9.148 -16.219 1 87.81 75 ILE A O 1
ATOM 566 N N . GLU A 1 76 ? -12.617 -9.68 -14.047 1 86.81 76 GLU A N 1
ATOM 567 C CA . GLU A 1 76 ? -12.789 -11.102 -14.32 1 86.81 76 GLU A CA 1
ATOM 568 C C . GLU A 1 76 ? -14.125 -11.375 -15.016 1 86.81 76 GLU A C 1
ATOM 570 O O . GLU A 1 76 ? -14.203 -12.203 -15.922 1 86.81 76 GLU A O 1
ATOM 575 N N . ALA A 1 77 ? -15.148 -10.727 -14.594 1 84.44 77 ALA A N 1
ATOM 576 C CA . ALA A 1 77 ? -16.453 -10.875 -15.219 1 84.44 77 ALA A CA 1
ATOM 577 C C . ALA A 1 77 ? -16.422 -10.43 -16.672 1 84.44 77 ALA A C 1
ATOM 579 O O . ALA A 1 77 ? -17.016 -11.078 -17.547 1 84.44 77 ALA A O 1
ATOM 580 N N . THR A 1 78 ? -15.742 -9.305 -16.875 1 83.88 78 THR A N 1
ATOM 581 C CA . THR A 1 78 ? -15.602 -8.797 -18.234 1 83.88 78 THR A CA 1
ATOM 582 C C . THR A 1 78 ? -14.797 -9.766 -19.094 1 83.88 78 THR A C 1
ATOM 584 O O . THR A 1 78 ? -15.148 -10.016 -20.25 1 83.88 78 THR A O 1
ATOM 587 N N . PHE A 1 79 ? -13.742 -10.328 -18.5 1 85.81 79 PHE A N 1
ATOM 588 C CA . PHE A 1 79 ? -12.914 -11.289 -19.234 1 85.81 79 PHE A CA 1
ATOM 589 C C . PHE A 1 79 ? -13.695 -12.562 -19.531 1 85.81 79 PHE A C 1
ATOM 591 O O . PHE A 1 79 ? -13.547 -13.156 -20.594 1 85.81 79 PHE A O 1
ATOM 598 N N . GLN A 1 80 ? -14.484 -13.023 -18.578 1 85 80 GLN A N 1
ATOM 599 C CA . GLN A 1 80 ? -15.312 -14.203 -18.797 1 85 80 GLN A CA 1
ATOM 600 C C . GLN A 1 80 ? -16.344 -13.953 -19.891 1 85 80 GLN A C 1
ATOM 602 O O . GLN A 1 80 ? -16.578 -14.82 -20.734 1 85 80 GLN A O 1
ATOM 607 N N . ARG A 1 81 ? -16.906 -12.836 -19.906 1 82.94 81 ARG A N 1
ATOM 608 C CA . ARG A 1 81 ? -17.891 -12.477 -20.938 1 82.94 81 ARG A CA 1
ATOM 609 C C . ARG A 1 81 ? -17.25 -12.453 -22.312 1 82.94 81 ARG A C 1
ATOM 611 O O . ARG A 1 81 ? -17.844 -12.922 -23.297 1 82.94 81 ARG A O 1
ATOM 618 N N . ASP A 1 82 ? -16.031 -11.969 -22.344 1 82.12 82 ASP A N 1
ATOM 619 C CA . ASP A 1 82 ? -15.328 -11.852 -23.609 1 82.12 82 ASP A CA 1
ATOM 620 C C . ASP A 1 82 ? -14.492 -13.094 -23.906 1 82.12 82 ASP A C 1
ATOM 622 O O . ASP A 1 82 ? -13.758 -13.141 -24.891 1 82.12 82 ASP A O 1
ATOM 626 N N . ARG A 1 83 ? -14.445 -14.156 -23.094 1 83.38 83 ARG A N 1
ATOM 627 C CA . ARG A 1 83 ? -13.734 -15.422 -23.219 1 83.38 83 ARG A CA 1
ATOM 628 C C . ARG A 1 83 ? -12.234 -15.203 -23.312 1 83.38 83 ARG A C 1
ATOM 630 O O . ARG A 1 83 ? -11.555 -15.797 -24.156 1 83.38 83 ARG A O 1
ATOM 637 N N . ILE A 1 84 ? -11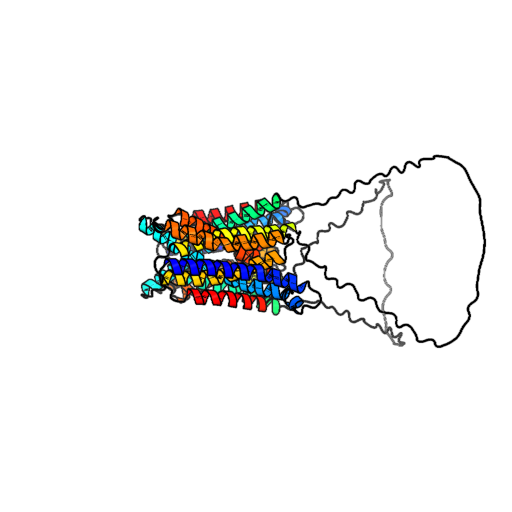.805 -14.258 -22.531 1 80.31 84 ILE A N 1
ATOM 638 C CA . ILE A 1 84 ? -10.375 -13.977 -22.438 1 80.31 84 ILE A CA 1
ATOM 639 C C . ILE A 1 84 ? -9.812 -14.578 -21.156 1 80.31 84 ILE A C 1
ATOM 641 O O . ILE A 1 84 ? -10.375 -14.391 -20.078 1 80.31 84 ILE A O 1
ATOM 645 N N . VAL A 1 85 ? -8.828 -15.438 -21.297 1 76.62 85 VAL A N 1
ATOM 646 C CA . VAL A 1 85 ? -8.188 -16.031 -20.141 1 76.62 85 VAL A CA 1
ATOM 647 C C . VAL A 1 85 ? -6.836 -15.367 -19.891 1 76.62 85 VAL A C 1
ATOM 649 O O . VAL A 1 85 ? -5.941 -15.43 -20.75 1 76.62 85 VAL A O 1
ATOM 652 N N . VAL A 1 86 ? -6.828 -14.594 -18.906 1 75.69 86 VAL A N 1
ATOM 653 C CA . VAL A 1 86 ? -5.59 -13.93 -18.516 1 75.69 86 VAL A CA 1
ATOM 654 C C . VAL A 1 86 ? -5.219 -14.336 -17.094 1 75.69 86 VAL A C 1
ATOM 656 O O . VAL A 1 86 ? -6.027 -14.195 -16.172 1 75.69 86 VAL A O 1
ATOM 659 N N . GLU A 1 87 ? -4.035 -14.898 -16.938 1 80.12 87 GLU A N 1
ATOM 660 C CA . GLU A 1 87 ? -3.547 -15.297 -15.625 1 80.12 87 GLU A CA 1
ATOM 661 C C . GLU A 1 87 ? -2.711 -14.188 -14.992 1 80.12 87 GLU A C 1
ATOM 663 O O . GLU A 1 87 ? -2.328 -14.289 -13.82 1 80.12 87 GLU A O 1
ATOM 668 N N . TYR A 1 88 ? -2.658 -13.117 -15.625 1 85.88 88 TYR A N 1
ATOM 669 C CA . TYR A 1 88 ? -1.868 -11.992 -15.141 1 85.88 88 TYR A CA 1
ATOM 670 C C . TYR A 1 88 ? -2.699 -11.094 -14.234 1 85.88 88 TYR A C 1
ATOM 672 O O . TYR A 1 88 ? -3.877 -10.852 -14.5 1 85.88 88 TYR A O 1
ATOM 680 N N . PRO A 1 89 ? -2.086 -10.688 -13.141 1 91.12 89 PRO A N 1
ATOM 681 C CA . PRO A 1 89 ? -2.816 -9.82 -12.211 1 91.12 89 PRO A CA 1
ATOM 682 C C . PRO A 1 89 ? -3.014 -8.406 -12.758 1 91.12 89 PRO A C 1
ATOM 684 O O . PRO A 1 89 ? -2.383 -7.465 -12.273 1 91.12 89 PRO A O 1
ATOM 687 N N . ILE A 1 90 ? -4.023 -8.266 -13.531 1 92.12 90 ILE A N 1
ATOM 688 C CA . ILE A 1 90 ? -4.285 -7.012 -14.234 1 92.12 90 ILE A CA 1
ATOM 689 C C . ILE A 1 90 ? -4.793 -5.965 -13.242 1 92.12 90 ILE A C 1
ATOM 691 O O . ILE A 1 90 ? -4.43 -4.789 -13.336 1 92.12 90 ILE A O 1
ATOM 695 N N . THR A 1 91 ? -5.641 -6.43 -12.375 1 92.75 91 THR A N 1
ATOM 696 C CA . THR A 1 91 ? -6.199 -5.512 -11.391 1 92.75 91 THR A CA 1
ATOM 697 C C . THR A 1 91 ? -5.09 -4.828 -10.594 1 92.75 91 THR A C 1
ATOM 699 O O . THR A 1 91 ? -5.082 -3.605 -10.453 1 92.75 91 THR A O 1
ATOM 702 N N . GLU A 1 92 ? -4.16 -5.633 -10.109 1 94.69 92 GLU A N 1
ATOM 703 C CA . GLU A 1 92 ? -3.045 -5.105 -9.328 1 94.69 92 GLU A CA 1
ATOM 704 C C . GLU A 1 92 ? -2.135 -4.227 -10.18 1 94.69 92 GLU A C 1
ATOM 706 O O . GLU A 1 92 ? -1.634 -3.205 -9.711 1 94.69 92 GLU A O 1
ATOM 711 N N . LEU A 1 93 ? -1.956 -4.629 -11.398 1 94.38 93 LEU A N 1
ATOM 712 C CA . LEU A 1 93 ? -1.132 -3.838 -12.305 1 94.38 93 LEU A CA 1
ATOM 713 C C . LEU A 1 93 ? -1.731 -2.451 -12.516 1 94.38 93 LEU A C 1
ATOM 715 O O . LEU A 1 93 ? -1.034 -1.442 -12.383 1 94.38 93 LEU A O 1
ATOM 719 N N . VAL A 1 94 ? -2.984 -2.441 -12.828 1 93.44 94 VAL A N 1
ATOM 720 C CA . VAL A 1 94 ? -3.672 -1.187 -13.117 1 93.44 94 VAL A CA 1
ATOM 721 C C . VAL A 1 94 ? -3.684 -0.305 -11.867 1 93.44 94 VAL A C 1
ATOM 723 O O . VAL A 1 94 ? -3.512 0.913 -11.961 1 93.44 94 VAL A O 1
ATOM 726 N N . ALA A 1 95 ? -3.916 -0.911 -10.758 1 94 95 ALA A N 1
ATOM 727 C CA . ALA A 1 95 ? -3.885 -0.159 -9.508 1 94 95 ALA A CA 1
ATOM 728 C C . ALA A 1 95 ? -2.512 0.466 -9.273 1 94 95 ALA A C 1
ATOM 730 O O . ALA A 1 95 ? -2.41 1.625 -8.867 1 94 95 ALA A O 1
ATOM 731 N N . CYS A 1 96 ? -1.418 -0.268 -9.57 1 95.25 96 CYS A N 1
ATOM 732 C CA . CYS A 1 96 ? -0.069 0.258 -9.391 1 95.25 96 CYS A CA 1
ATOM 733 C C . CYS A 1 96 ? 0.211 1.385 -10.375 1 95.25 96 CYS A C 1
ATOM 735 O O . CYS A 1 96 ? 0.889 2.357 -10.039 1 95.25 96 CYS A O 1
ATOM 737 N N . ILE A 1 97 ? -0.29 1.262 -11.555 1 94.19 97 ILE A N 1
ATOM 738 C CA . ILE A 1 97 ? -0.149 2.332 -12.531 1 94.19 97 ILE A CA 1
ATOM 739 C C . ILE A 1 97 ? -0.833 3.598 -12.023 1 94.19 97 ILE A C 1
ATOM 741 O O . ILE A 1 97 ? -0.281 4.695 -12.125 1 94.19 97 ILE A O 1
ATOM 745 N N . GLY A 1 98 ? -2.014 3.43 -11.523 1 90.81 98 GLY A N 1
ATOM 746 C CA . GLY A 1 98 ? -2.689 4.559 -10.906 1 90.81 98 GLY A CA 1
ATOM 747 C C . GLY A 1 98 ? -1.885 5.203 -9.797 1 90.81 98 GLY A C 1
ATOM 748 O O . GLY A 1 98 ? -1.843 6.43 -9.68 1 90.81 98 GLY A O 1
ATOM 749 N N . PHE A 1 99 ? -1.26 4.395 -9.008 1 93.19 99 PHE A N 1
ATOM 750 C CA . PHE A 1 99 ? -0.391 4.871 -7.938 1 93.19 99 PHE A CA 1
ATOM 751 C C . PHE A 1 99 ? 0.717 5.758 -8.492 1 93.19 99 PHE A C 1
ATOM 753 O O . PHE A 1 99 ? 0.97 6.844 -7.969 1 93.19 99 PHE A O 1
ATOM 760 N N . PHE A 1 100 ? 1.323 5.332 -9.531 1 93.56 100 PHE A N 1
ATOM 761 C CA . PHE A 1 100 ? 2.443 6.062 -10.109 1 93.56 100 PHE A CA 1
ATOM 762 C C . PHE A 1 100 ? 1.959 7.32 -10.82 1 93.56 100 PHE A C 1
ATOM 764 O O . PHE A 1 100 ? 2.654 8.336 -10.836 1 93.56 100 PHE A O 1
ATOM 771 N N . ILE A 1 101 ? 0.828 7.293 -11.367 1 89.25 101 ILE A N 1
ATOM 772 C CA . ILE A 1 101 ? 0.279 8.453 -12.055 1 89.25 101 ILE A CA 1
ATOM 773 C C . ILE A 1 101 ? 0.066 9.594 -11.062 1 89.25 101 ILE A C 1
ATOM 775 O O . ILE A 1 101 ? 0.427 10.742 -11.328 1 89.25 101 ILE A O 1
ATOM 779 N N . VAL A 1 102 ? -0.448 9.281 -9.961 1 86 102 VAL A N 1
ATOM 780 C CA . VAL A 1 102 ? -0.697 10.297 -8.953 1 86 102 VAL A CA 1
ATOM 781 C C . VAL A 1 102 ? 0.631 10.852 -8.438 1 86 102 VAL A C 1
ATOM 783 O O . VAL A 1 102 ? 0.771 12.062 -8.227 1 86 102 VAL A O 1
ATOM 786 N N . HIS A 1 103 ? 1.521 9.977 -8.227 1 88.44 103 HIS A N 1
ATOM 787 C CA . HIS A 1 103 ? 2.816 10.453 -7.762 1 88.44 103 HIS A CA 1
ATOM 788 C C . HIS A 1 103 ? 3.494 11.32 -8.812 1 88.44 103 HIS A C 1
ATOM 790 O O . HIS A 1 103 ? 4.219 12.266 -8.477 1 88.44 103 HIS A O 1
ATOM 796 N N . LEU A 1 104 ? 3.328 10.969 -10.016 1 89 104 LEU A N 1
ATOM 797 C CA . LEU A 1 104 ? 3.865 11.773 -11.109 1 89 104 LEU A CA 1
ATOM 798 C C . LEU A 1 104 ? 3.24 13.164 -11.117 1 89 104 LEU A C 1
ATOM 800 O O . LEU A 1 104 ? 3.951 14.164 -11.234 1 89 104 LEU A O 1
ATOM 804 N N . VAL A 1 105 ? 1.982 13.242 -10.984 1 83.19 105 VAL A N 1
ATOM 805 C CA . VAL A 1 105 ? 1.28 14.523 -10.953 1 83.19 105 VAL A CA 1
ATOM 806 C C . VAL A 1 105 ? 1.781 15.359 -9.781 1 83.19 105 VAL A C 1
ATOM 808 O O . VAL A 1 105 ? 2.018 16.562 -9.922 1 83.19 105 VAL A O 1
ATOM 811 N N . GLU A 1 106 ? 1.912 14.695 -8.664 1 82.69 106 GLU A N 1
ATOM 812 C CA . GLU A 1 106 ? 2.434 15.375 -7.484 1 82.69 106 GLU A CA 1
ATOM 813 C C . GLU A 1 106 ? 3.838 15.914 -7.734 1 82.69 106 GLU A C 1
ATOM 815 O O . GLU A 1 106 ? 4.141 17.062 -7.387 1 82.69 106 GLU A O 1
ATOM 820 N N . THR A 1 107 ? 4.609 15.109 -8.352 1 84.44 107 THR A N 1
ATOM 821 C CA . THR A 1 107 ? 5.992 15.484 -8.625 1 84.44 107 THR A CA 1
ATOM 822 C C . THR A 1 107 ? 6.055 16.625 -9.641 1 84.44 107 THR A C 1
ATOM 824 O O . THR A 1 107 ? 6.824 17.578 -9.469 1 84.44 107 THR A O 1
ATOM 827 N N . LEU A 1 108 ? 5.246 16.594 -10.602 1 83.44 108 LEU A N 1
ATOM 828 C CA . LEU A 1 108 ? 5.219 17.625 -11.633 1 83.44 108 LEU A CA 1
ATOM 829 C C . LEU A 1 108 ? 4.688 18.938 -11.078 1 83.44 108 LEU A C 1
ATOM 831 O O . LEU A 1 108 ? 5.18 20.016 -11.43 1 83.44 108 LEU A O 1
ATOM 835 N N . THR A 1 109 ? 3.73 18.922 -10.258 1 78.38 109 THR A N 1
ATOM 836 C CA . THR A 1 109 ? 3.168 20.125 -9.648 1 78.38 109 THR A CA 1
ATOM 837 C C . THR A 1 109 ? 4.176 20.781 -8.711 1 78.38 109 THR A C 1
ATOM 839 O O . THR A 1 109 ? 4.266 22 -8.641 1 78.38 109 THR A O 1
ATOM 842 N N . HIS A 1 110 ? 4.84 19.922 -7.949 1 77.06 110 HIS A N 1
ATOM 843 C CA . HIS A 1 110 ? 5.867 20.438 -7.051 1 77.06 110 HIS A CA 1
ATOM 844 C C . HIS A 1 110 ? 6.98 21.125 -7.832 1 77.06 110 HIS A C 1
ATOM 846 O O . HIS A 1 110 ? 7.566 22.109 -7.355 1 77.06 110 HIS A O 1
ATOM 852 N N . ARG A 1 111 ? 7.258 20.672 -8.93 1 77 111 ARG A N 1
ATOM 853 C CA . ARG A 1 111 ? 8.312 21.25 -9.766 1 77 111 ARG A CA 1
ATOM 854 C C . ARG A 1 111 ? 7.848 22.531 -10.414 1 77 111 ARG A C 1
ATOM 856 O O . ARG A 1 111 ? 8.648 23.453 -10.648 1 77 111 ARG A O 1
ATOM 863 N N . CYS A 1 112 ? 6.672 22.594 -10.766 1 72.88 112 CYS A N 1
ATOM 864 C CA . CYS A 1 112 ? 6.141 23.766 -11.453 1 72.88 112 CYS A CA 1
ATOM 865 C C . CYS A 1 112 ? 5.828 24.891 -10.469 1 72.88 112 CYS A C 1
ATOM 867 O O . CYS A 1 112 ? 5.793 26.062 -10.844 1 72.88 112 CYS A O 1
ATOM 869 N N . LEU A 1 113 ? 5.379 24.578 -9.258 1 62.56 113 LEU A N 1
ATOM 870 C CA . LEU A 1 113 ? 5.074 25.625 -8.281 1 62.56 113 LEU A CA 1
ATOM 871 C C . LEU A 1 113 ? 6.352 26.281 -7.785 1 62.56 113 LEU A C 1
ATOM 873 O O . LEU A 1 113 ? 7.289 25.609 -7.359 1 62.56 113 LEU A O 1
ATOM 877 N N . PRO A 1 114 ? 6.738 27.391 -8.227 1 53 114 PRO A N 1
ATOM 878 C CA . PRO A 1 114 ? 7.914 28.188 -7.84 1 53 114 PRO A CA 1
ATOM 879 C C . PRO A 1 114 ? 8.164 28.156 -6.336 1 53 114 PRO A C 1
ATOM 881 O O . PRO A 1 114 ? 7.219 28.219 -5.547 1 53 114 PRO A O 1
ATOM 884 N N . HIS A 1 115 ? 9.055 27.203 -5.816 1 49.94 115 HIS A N 1
ATOM 885 C CA . HIS A 1 115 ? 9.57 27.453 -4.477 1 49.94 115 HIS A CA 1
ATOM 886 C C . HIS A 1 115 ? 9.656 28.953 -4.195 1 49.94 115 HIS A C 1
ATOM 888 O O . HIS A 1 115 ? 10.281 29.688 -4.957 1 49.94 115 HIS A O 1
ATOM 894 N N . GLY A 1 116 ? 8.633 29.516 -3.92 1 38.25 116 GLY A N 1
ATOM 895 C CA . GLY A 1 116 ? 8.781 30.922 -3.545 1 38.25 116 GLY A CA 1
ATOM 896 C C . GLY A 1 116 ? 10.117 31.219 -2.891 1 38.25 116 GLY A C 1
ATOM 897 O O . GLY A 1 116 ? 10.305 30.969 -1.697 1 38.25 116 GLY A O 1
ATOM 898 N N . HIS A 1 117 ? 11.242 30.812 -3.428 1 37.34 117 HIS A N 1
ATOM 899 C CA . HIS A 1 117 ? 12.422 31.531 -2.971 1 37.34 117 HIS A CA 1
ATOM 900 C C . HIS A 1 117 ? 12.156 33.031 -2.9 1 37.34 117 HIS A C 1
ATOM 902 O O . HIS A 1 117 ? 11.891 33.656 -3.924 1 37.34 117 HIS A O 1
ATOM 908 N N . GLY A 1 118 ? 11.336 33.469 -1.998 1 33.66 118 GLY A N 1
ATOM 909 C CA . GLY A 1 118 ? 11.516 34.875 -1.643 1 33.66 118 GLY A CA 1
ATOM 910 C C . GLY A 1 118 ? 12.969 35.312 -1.599 1 33.66 118 GLY A C 1
ATOM 911 O O . GLY A 1 118 ? 13.625 35.188 -0.558 1 33.66 118 GLY A O 1
ATOM 912 N N . HIS A 1 119 ? 13.852 34.781 -2.438 1 34.12 119 HIS A N 1
ATOM 913 C CA . HIS A 1 119 ? 15.031 35.625 -2.449 1 34.12 119 HIS A CA 1
ATOM 914 C C . HIS A 1 119 ? 14.648 37.094 -2.758 1 34.12 119 HIS A C 1
ATOM 916 O O . HIS A 1 119 ? 14.383 37.438 -3.91 1 34.12 119 HIS A O 1
ATOM 922 N N . GLY A 1 120 ? 13.664 37.625 -2.018 1 29.67 120 GLY A N 1
ATOM 923 C CA . GLY A 1 120 ? 13.711 39.094 -2.041 1 29.67 120 GLY A CA 1
ATOM 924 C C . GLY A 1 120 ? 15.125 39.625 -1.979 1 29.67 120 GLY A C 1
ATOM 925 O O . GLY A 1 120 ? 15.82 39.469 -0.972 1 29.67 120 GLY A O 1
ATOM 926 N N . HIS A 1 121 ? 15.898 39.375 -2.996 1 30.64 121 HIS A N 1
ATOM 927 C CA . HIS A 1 121 ? 17.031 40.281 -3.141 1 30.64 121 HIS A CA 1
ATOM 928 C C . HIS A 1 121 ? 16.609 41.719 -2.834 1 30.64 121 HIS A C 1
ATOM 930 O O . HIS A 1 121 ? 15.719 42.281 -3.486 1 30.64 121 HIS A O 1
ATOM 936 N N . SER A 1 122 ? 16.453 42 -1.521 1 29.98 122 SER A N 1
ATOM 937 C CA . SER A 1 122 ? 16.359 43.406 -1.122 1 29.98 122 SER A CA 1
ATOM 938 C C . SER A 1 122 ? 17.344 44.25 -1.918 1 29.98 122 SER A C 1
ATOM 940 O O . SER A 1 122 ? 18.547 44 -1.923 1 29.98 122 SER A O 1
ATOM 942 N N . PRO A 1 123 ? 16.859 44.625 -3.105 1 30.48 123 PRO A N 1
ATOM 943 C CA . PRO A 1 123 ? 17.734 45.594 -3.785 1 30.48 123 PRO A CA 1
ATOM 944 C C . PRO A 1 123 ? 18.344 46.594 -2.828 1 30.48 123 PRO A C 1
ATOM 946 O O . PRO A 1 123 ? 17.672 47.031 -1.89 1 30.48 123 PRO A O 1
ATOM 949 N N . SER A 1 124 ? 19.516 46.281 -2.352 1 29.31 124 SER A N 1
ATOM 950 C CA . SER A 1 124 ? 20.281 47.281 -1.616 1 29.31 124 SER A CA 1
ATOM 951 C C . SER A 1 124 ? 20.125 48.688 -2.244 1 29.31 124 SER A C 1
ATOM 953 O O . SER A 1 124 ? 20.469 48.875 -3.408 1 29.31 124 SER A O 1
ATOM 955 N N . GLN A 1 125 ? 18.812 49.188 -2.018 1 26.7 125 GLN A N 1
ATOM 956 C CA . GLN A 1 125 ? 18.594 50.562 -2.379 1 26.7 125 GLN A CA 1
ATOM 957 C C . GLN A 1 125 ? 19.797 51.438 -1.991 1 26.7 125 GLN A C 1
ATOM 959 O O . GLN A 1 125 ? 20.156 51.5 -0.815 1 26.7 125 GLN A O 1
ATOM 964 N N . ASP A 1 126 ? 20.859 51.281 -2.703 1 26.78 126 ASP A N 1
ATOM 965 C CA . ASP A 1 126 ? 21.906 52.312 -2.607 1 26.78 126 ASP A CA 1
ATOM 966 C C . ASP A 1 126 ? 21.328 53.719 -2.584 1 26.78 126 ASP A C 1
ATOM 968 O O . ASP A 1 126 ? 20.781 54.188 -3.58 1 26.78 126 ASP A O 1
ATOM 972 N N . VAL A 1 127 ? 20.406 53.844 -1.464 1 25.84 127 VAL A N 1
ATOM 973 C CA . VAL A 1 127 ? 19.875 55.188 -1.259 1 25.84 127 VAL A CA 1
ATOM 974 C C . VAL A 1 127 ? 21 56.219 -1.37 1 25.84 127 VAL A C 1
ATOM 976 O O . VAL A 1 127 ? 21.984 56.156 -0.615 1 25.84 127 VAL A O 1
ATOM 979 N N . GLY A 1 128 ? 21.531 56.375 -2.529 1 23.2 128 GLY A N 1
ATOM 980 C CA . GLY A 1 128 ? 22.391 57.5 -2.777 1 23.2 128 GLY A CA 1
ATOM 981 C C . GLY A 1 128 ? 21.828 58.812 -2.238 1 23.2 128 GLY A C 1
ATOM 982 O O . GLY A 1 128 ? 20.797 59.281 -2.721 1 23.2 128 GLY A O 1
ATOM 983 N N . GLY A 1 129 ? 21.703 58.781 -0.822 1 22.95 129 GLY A N 1
ATOM 984 C CA . GLY A 1 129 ? 21.234 59.938 -0.087 1 22.95 129 GLY A CA 1
ATOM 985 C C . GLY A 1 129 ? 21.781 61.25 -0.628 1 22.95 129 GLY A C 1
ATOM 986 O O . GLY A 1 129 ? 22.969 61.562 -0.492 1 22.95 129 GLY A O 1
ATOM 987 N N . GLY A 1 130 ? 21.531 61.5 -1.831 1 20.52 130 GLY A N 1
ATOM 988 C CA . GLY A 1 130 ? 22.016 62.812 -2.275 1 20.52 130 GLY A CA 1
ATOM 989 C C . GLY A 1 130 ? 21.516 63.938 -1.416 1 20.52 130 GLY A C 1
ATOM 990 O O . GLY A 1 130 ? 20.344 63.969 -1.024 1 20.52 130 GLY A O 1
ATOM 991 N N . GLN A 1 131 ? 22.312 64.438 -0.455 1 22.56 131 GLN A N 1
ATOM 992 C CA . GLN A 1 131 ? 22.234 65.5 0.505 1 22.56 131 GLN A CA 1
ATOM 993 C C . GLN A 1 131 ? 21.688 66.75 -0.147 1 22.56 131 GLN A C 1
ATOM 995 O O . GLN A 1 131 ? 22.344 67.375 -0.993 1 22.56 131 GLN A O 1
ATOM 1000 N N . PRO A 1 132 ? 20.453 66.688 -0.642 1 19.3 132 PRO A N 1
ATOM 1001 C CA . PRO A 1 132 ? 20.281 67.938 -1.31 1 19.3 132 PRO A CA 1
ATOM 1002 C C . PRO A 1 132 ? 20.375 69.125 -0.347 1 19.3 132 PRO A C 1
ATOM 1004 O O . PRO A 1 132 ? 20.141 69 0.853 1 19.3 132 PRO A O 1
ATOM 1007 N N . SER A 1 133 ? 21.141 70.188 -0.642 1 19.17 133 SER A N 1
ATOM 1008 C CA . SER A 1 133 ? 21.656 71.375 -0.032 1 19.17 133 SER A CA 1
ATOM 1009 C C . SER A 1 133 ? 20.531 72.375 0.337 1 19.17 133 SER A C 1
ATOM 1011 O O . SER A 1 133 ? 20.688 73.188 1.241 1 19.17 133 SER A O 1
ATOM 1013 N N . SER A 1 134 ? 19.312 72.312 -0.334 1 17.58 134 SER A N 1
ATOM 1014 C CA . SER A 1 134 ? 19.062 73.688 -0.594 1 17.58 134 SER A CA 1
ATOM 1015 C C . SER A 1 134 ? 18.719 74.438 0.691 1 17.58 134 SER A C 1
ATOM 1017 O O . SER A 1 134 ? 18.312 73.812 1.682 1 17.58 134 SER A O 1
ATOM 1019 N N . ASN A 1 135 ? 18.688 75.875 0.61 1 17.42 135 ASN A N 1
ATOM 1020 C CA . ASN A 1 135 ? 18.938 77.188 1.204 1 17.42 135 ASN A CA 1
ATOM 1021 C C . ASN A 1 135 ? 17.734 77.688 1.992 1 17.42 135 ASN A C 1
ATOM 1023 O O . ASN A 1 135 ? 17.875 78.312 3.016 1 17.42 135 ASN A O 1
ATOM 1027 N N . LEU A 1 136 ? 16.406 77.562 1.403 1 16.27 136 LEU A N 1
ATOM 1028 C CA . LEU A 1 136 ? 15.875 78.938 1.395 1 16.27 136 LEU A CA 1
ATOM 1029 C C . LEU A 1 136 ? 15.406 79.375 2.787 1 16.27 136 LEU A C 1
ATOM 1031 O O . LEU A 1 136 ? 15.266 78.5 3.674 1 16.27 136 LEU A O 1
ATOM 1035 N N . VAL A 1 137 ? 14.047 79.875 2.828 1 17.06 137 VAL A N 1
ATOM 1036 C CA . VAL A 1 137 ? 13.625 81.25 3.041 1 17.06 137 VAL A CA 1
ATOM 1037 C C . VAL A 1 137 ? 13.156 81.438 4.48 1 17.06 137 VAL A C 1
ATOM 1039 O O . VAL A 1 137 ? 12.867 80.438 5.176 1 17.06 137 VAL A O 1
ATOM 1042 N N . GLY A 1 138 ? 12.156 82.375 4.605 1 15.81 138 GLY A N 1
ATOM 1043 C CA . GLY A 1 138 ? 12.055 83.625 5.293 1 15.81 138 GLY A CA 1
ATOM 1044 C C . GLY A 1 138 ? 11.32 83.562 6.613 1 15.81 138 GLY A C 1
ATOM 1045 O O . GLY A 1 138 ? 11.914 83.688 7.68 1 15.81 138 GLY A O 1
ATOM 1046 N N . GLU A 1 139 ? 9.945 83.938 6.602 1 15.88 139 GLU A N 1
ATOM 1047 C CA . GLU A 1 139 ? 9.609 85.125 7.32 1 15.88 139 GLU A CA 1
ATOM 1048 C C . GLU A 1 139 ? 9.109 84.875 8.727 1 15.88 139 GLU A C 1
ATOM 1050 O O . GLU A 1 139 ? 9.664 85.312 9.711 1 15.88 139 GLU A O 1
ATOM 1055 N N . GLU A 1 140 ? 7.699 85 8.914 1 16.11 140 GLU A N 1
ATOM 1056 C CA . GLU A 1 140 ? 7.238 86.125 9.719 1 16.11 140 GLU A CA 1
ATOM 1057 C C . GLU A 1 140 ? 6.969 85.75 11.156 1 16.11 140 GLU A C 1
ATOM 1059 O O . GLU A 1 140 ? 6.949 84.562 11.469 1 16.11 140 GLU A O 1
ATOM 1064 N N . GLY A 1 141 ? 5.715 86.188 11.664 1 15.95 141 GLY A N 1
ATOM 1065 C CA . GLY A 1 141 ? 5.48 87.125 12.727 1 15.95 141 GLY A CA 1
ATOM 1066 C C . GLY A 1 141 ? 5.203 86.5 14.07 1 15.95 141 GLY A C 1
ATOM 1067 O O . GLY A 1 141 ? 5.148 85.25 14.18 1 15.95 141 GLY A O 1
ATOM 1068 N N . THR A 1 142 ? 4.07 86.938 14.719 1 16.02 142 THR A N 1
ATOM 1069 C CA . THR A 1 142 ? 4.059 87.688 15.977 1 16.02 142 THR A CA 1
ATOM 1070 C C . THR A 1 142 ? 3.678 86.75 17.141 1 16.02 142 THR A C 1
ATOM 1072 O O . THR A 1 142 ? 4.391 86.688 18.141 1 16.02 142 THR A O 1
ATOM 1075 N N . THR A 1 143 ? 2.295 86.562 17.359 1 16.66 143 THR A N 1
ATOM 1076 C CA . THR A 1 143 ? 1.773 87.25 18.531 1 16.66 143 THR A CA 1
ATOM 1077 C C . THR A 1 143 ? 1.831 86.312 19.75 1 16.66 143 THR A C 1
ATOM 1079 O O . THR A 1 143 ? 2.01 85.125 19.625 1 16.66 143 THR A O 1
ATOM 1082 N N . ARG A 1 144 ? 0.621 86.312 20.562 1 17.72 144 ARG A N 1
ATOM 1083 C CA . ARG A 1 144 ? 0.447 86.75 21.953 1 17.72 144 ARG A CA 1
ATOM 1084 C C . ARG A 1 144 ? 0.462 85.562 22.906 1 17.72 144 ARG A C 1
ATOM 1086 O O . ARG A 1 144 ? 0.078 84.5 22.516 1 17.72 144 ARG A O 1
ATOM 1093 N N . PRO A 1 145 ? 0.739 85.875 24.266 1 17.59 145 PRO A N 1
ATOM 1094 C CA . PRO A 1 145 ? 1.369 85.312 25.453 1 17.59 145 PRO A CA 1
ATOM 1095 C C . PRO A 1 145 ? 0.409 84.438 26.281 1 17.59 145 PRO A C 1
ATOM 1097 O O . PRO A 1 145 ? 0.801 83.375 26.797 1 17.59 145 PRO A O 1
ATOM 1100 N N . SER A 1 146 ? -0.807 84.875 26.594 1 15.7 146 SER A N 1
ATOM 1101 C CA . SER A 1 146 ? -0.942 85.188 28 1 15.7 146 SER A CA 1
ATOM 1102 C C . SER A 1 146 ? -1.228 84 28.859 1 15.7 146 SER A C 1
ATOM 1104 O O . SER A 1 146 ? -0.494 83.688 29.797 1 15.7 146 SER A O 1
ATOM 1106 N N . ALA A 1 147 ? -2.57 83.875 29.422 1 15.98 147 ALA A N 1
ATOM 1107 C CA . ALA A 1 147 ? -2.896 84.125 30.828 1 15.98 147 ALA A CA 1
ATOM 1108 C C . ALA A 1 147 ? -2.9 82.812 31.625 1 15.98 147 ALA A C 1
ATOM 1110 O O . ALA A 1 147 ? -2.201 82.688 32.625 1 15.98 147 ALA A O 1
ATOM 1111 N N . ARG A 1 148 ? -4.152 82.312 32.094 1 17.39 148 ARG A N 1
ATOM 1112 C CA . ARG A 1 148 ? -4.715 82.375 33.438 1 17.39 148 ARG A CA 1
ATOM 1113 C C . ARG A 1 148 ? -4.617 81 34.125 1 17.39 148 ARG A C 1
ATOM 1115 O O . ARG A 1 148 ? -5.121 80 33.594 1 17.39 148 ARG A O 1
ATOM 1122 N N . TYR A 1 149 ? -3.846 80.812 35.219 1 16.45 149 TYR A N 1
ATOM 1123 C CA . TYR A 1 149 ? -3.244 79.812 36.125 1 16.45 149 TYR A CA 1
ATOM 1124 C C . TYR A 1 149 ? -4.281 79.25 37.062 1 16.45 149 TYR A C 1
ATOM 1126 O O . TYR A 1 149 ? -3.932 78.562 38.031 1 16.45 149 TYR A O 1
ATOM 1134 N N . GLY A 1 150 ? -5.516 79.375 36.969 1 16.16 150 GLY A N 1
ATOM 1135 C CA . GLY A 1 150 ? -6.039 79.375 38.344 1 16.16 150 GLY A CA 1
ATOM 1136 C C . GLY A 1 150 ? -5.727 78.062 39.094 1 16.16 150 GLY A C 1
ATOM 1137 O O . GLY A 1 150 ? -5.348 77.062 38.469 1 16.16 150 GLY A O 1
ATOM 1138 N N . ALA A 1 151 ? -6.371 77.812 40.406 1 16.59 151 ALA A N 1
ATOM 1139 C CA . ALA A 1 151 ? -6.07 77.562 41.812 1 16.59 151 ALA A CA 1
ATOM 1140 C C . ALA A 1 151 ? -6.207 76.125 42.188 1 16.59 151 ALA A C 1
ATOM 1142 O O . ALA A 1 151 ? -5.43 75.562 42.969 1 16.59 151 ALA A O 1
ATOM 1143 N N . ILE A 1 152 ? -7.23 75.375 41.781 1 17.89 152 ILE A N 1
ATOM 1144 C CA . ILE A 1 152 ? -7.969 74.812 42.938 1 17.89 152 ILE A CA 1
ATOM 1145 C C . ILE A 1 152 ? -7.164 73.75 43.625 1 17.89 152 ILE A C 1
ATOM 1147 O O . ILE A 1 152 ? -6.477 72.938 42.969 1 17.89 152 ILE A O 1
ATOM 1151 N N . GLN A 1 153 ? -7.457 73.375 44.938 1 16.86 153 GLN A N 1
ATOM 1152 C CA . GLN A 1 153 ? -6.91 73 46.25 1 16.86 153 GLN A CA 1
ATOM 1153 C C . GLN A 1 153 ? -6.621 71.5 46.344 1 16.86 153 GLN A C 1
ATOM 1155 O O . GLN A 1 153 ? -5.535 71.125 46.781 1 16.86 153 GLN A O 1
ATOM 1160 N N . LEU A 1 154 ? -7.633 70.625 46.781 1 16.94 154 LEU A N 1
ATOM 1161 C CA . LEU A 1 154 ? -7.543 70.062 48.125 1 16.94 154 LEU A CA 1
ATOM 1162 C C . LEU A 1 154 ? -6.703 68.75 48.094 1 16.94 154 LEU A C 1
ATOM 1164 O O . LEU A 1 154 ? -6.523 68.188 47.031 1 16.94 154 LEU A O 1
ATOM 1168 N N . ASP A 1 155 ? -7.004 67.688 49.094 1 17.89 155 ASP A N 1
ATOM 1169 C CA . ASP A 1 155 ? -6.227 67.062 50.156 1 17.89 155 ASP A CA 1
ATOM 1170 C C . ASP A 1 155 ? -5.609 65.75 49.688 1 17.89 155 ASP A C 1
ATOM 1172 O O . ASP A 1 155 ? -5.961 65.25 48.625 1 17.89 155 ASP A O 1
ATOM 1176 N N . LYS A 1 156 ? -5.82 64.562 50.625 1 18.41 156 LYS A N 1
ATOM 1177 C CA . LYS A 1 156 ? -4.871 63.844 51.438 1 18.41 156 LYS A CA 1
ATOM 1178 C C . LYS A 1 156 ? -4.414 62.562 50.75 1 18.41 156 LYS A C 1
ATOM 1180 O O . LYS A 1 156 ? -3.213 62.344 50.594 1 18.41 156 LYS A O 1
ATOM 1185 N N . GLY A 1 157 ? -5.031 61.281 51.156 1 18.73 157 GLY A N 1
ATOM 1186 C CA . GLY A 1 157 ? -4.316 60.281 51.938 1 18.73 157 GLY A CA 1
ATOM 1187 C C . GLY A 1 157 ? -3.547 59.281 51.062 1 18.73 157 GLY A C 1
ATOM 1188 O O . GLY A 1 157 ? -3.572 59.375 49.844 1 18.73 157 GLY A O 1
ATOM 1189 N N . THR A 1 158 ? -3.723 57.812 51.438 1 21.03 158 THR A N 1
ATOM 1190 C CA . THR A 1 158 ? -2.83 56.719 51.812 1 21.03 158 THR A CA 1
ATOM 1191 C C . THR A 1 158 ? -2.396 55.938 50.562 1 21.03 158 THR A C 1
ATOM 1193 O O . THR A 1 158 ? -3.094 55.906 49.562 1 21.03 158 THR A O 1
ATOM 1196 N N . GLY A 1 159 ? -1.183 55.062 50.625 1 19.25 159 GLY A N 1
ATOM 1197 C CA . GLY A 1 159 ? -0.12 54.625 49.75 1 19.25 159 GLY A CA 1
ATOM 1198 C C . GLY A 1 159 ? -0.442 53.344 49.031 1 19.25 159 GLY A C 1
ATOM 1199 O O . GLY A 1 159 ? 0.437 52.719 48.406 1 19.25 159 GLY A O 1
ATOM 1200 N N . ASN A 1 160 ? -1.585 52.781 48.938 1 21.55 160 ASN A N 1
ATOM 1201 C CA . ASN A 1 160 ? -1.573 51.312 48.75 1 21.55 160 ASN A CA 1
ATOM 1202 C C . ASN A 1 160 ? -0.83 50.938 47.469 1 21.55 160 ASN A C 1
ATOM 1204 O O . ASN A 1 160 ? -1.054 51.5 46.406 1 21.55 160 ASN A O 1
ATOM 1208 N N . PRO A 1 161 ? 0.266 49.969 47.562 1 21.47 161 PRO A N 1
ATOM 1209 C CA . PRO A 1 161 ? 1.304 49.594 46.594 1 21.47 161 PRO A CA 1
ATOM 1210 C C . PRO A 1 161 ? 0.743 48.875 45.375 1 21.47 161 PRO A C 1
ATOM 1212 O O . PRO A 1 161 ? -0.26 48.188 45.469 1 21.47 161 PRO A O 1
ATOM 1215 N N . SER A 1 162 ? 0.811 49.375 44.188 1 20.42 162 SER A N 1
ATOM 1216 C CA . SER A 1 162 ? 0.382 48.969 42.875 1 20.42 162 SER A CA 1
ATOM 1217 C C . SER A 1 162 ? 1.122 47.719 42.406 1 20.42 162 SER A C 1
ATOM 1219 O O . SER A 1 162 ? 2.352 47.688 42.312 1 20.42 162 SER A O 1
ATOM 1221 N N . ALA A 1 163 ? 0.671 46.5 42.844 1 23.31 163 ALA A N 1
ATOM 1222 C CA . ALA A 1 163 ? 1.137 45.156 42.406 1 23.31 163 ALA A CA 1
ATOM 1223 C C . ALA A 1 163 ? 1.306 45.125 40.875 1 23.31 163 ALA A C 1
ATOM 1225 O O . ALA A 1 163 ? 0.469 45.656 40.156 1 23.31 163 ALA A O 1
ATOM 1226 N N . GLN A 1 164 ? 2.564 44.906 40.406 1 22.84 164 GLN A N 1
ATOM 1227 C CA . GLN A 1 164 ? 3.211 44.844 39.094 1 22.84 164 GLN A CA 1
ATOM 1228 C C . GLN A 1 164 ? 2.611 43.719 38.25 1 22.84 164 GLN A C 1
ATOM 1230 O O . GLN A 1 164 ? 2.535 42.562 38.719 1 22.84 164 GLN A O 1
ATOM 1235 N N . GLY A 1 165 ? 1.577 43.938 37.469 1 21.41 165 GLY A N 1
ATOM 1236 C CA . GLY A 1 165 ? 0.94 43.062 36.5 1 21.41 165 GLY A CA 1
ATOM 1237 C C . GLY A 1 165 ? 1.93 42.344 35.594 1 21.41 165 GLY A C 1
ATOM 1238 O O . GLY A 1 165 ? 2.707 43 34.875 1 21.41 165 GLY A O 1
ATOM 1239 N N . THR A 1 166 ? 2.545 41.219 36.031 1 26.44 166 THR A N 1
ATOM 1240 C CA . THR A 1 166 ? 3.449 40.344 35.281 1 26.44 166 THR A CA 1
ATOM 1241 C C . THR A 1 166 ? 2.881 40.031 33.906 1 26.44 166 THR A C 1
ATOM 1243 O O . THR A 1 166 ? 1.67 39.844 33.75 1 26.44 166 THR A O 1
ATOM 1246 N N . GLY A 1 167 ? 3.473 40.531 32.812 1 25.47 167 GLY A N 1
ATOM 1247 C CA . GLY A 1 167 ? 3.307 40.312 31.375 1 25.47 167 GLY A CA 1
ATOM 1248 C C . GLY A 1 167 ? 3.236 38.844 30.984 1 25.47 167 GLY A C 1
ATOM 1249 O O . GLY A 1 167 ? 3.957 38.031 31.531 1 25.47 167 GLY A O 1
ATOM 1250 N N . SER A 1 168 ? 2.021 38.281 30.812 1 28.34 168 SER A N 1
ATOM 1251 C CA . SER A 1 168 ? 1.734 36.969 30.297 1 28.34 168 SER A CA 1
ATOM 1252 C C . SER A 1 168 ? 2.586 36.625 29.078 1 28.34 168 SER A C 1
ATOM 1254 O O . SER A 1 168 ? 2.678 37.438 28.141 1 28.34 168 SER A O 1
ATOM 1256 N N . PRO A 1 169 ? 3.688 35.844 29.188 1 30.22 169 PRO A N 1
ATOM 1257 C CA . PRO A 1 169 ? 4.492 35.344 28.062 1 30.22 169 PRO A CA 1
ATOM 1258 C C . PRO A 1 169 ? 3.641 34.875 26.891 1 30.22 169 PRO A C 1
ATOM 1260 O O . PRO A 1 169 ? 2.484 34.5 27.078 1 30.22 169 PRO A O 1
ATOM 1263 N N . ASN A 1 170 ? 3.721 35.562 25.734 1 29.06 170 ASN A N 1
ATOM 1264 C CA . ASN A 1 170 ? 3.254 35.188 24.406 1 29.06 170 ASN A CA 1
ATOM 1265 C C . ASN A 1 170 ? 3.449 33.688 24.141 1 29.06 170 ASN A C 1
ATOM 1267 O O . ASN A 1 170 ? 4.516 33.156 24.422 1 29.06 170 ASN A O 1
ATOM 1271 N N . SER A 1 171 ? 2.471 32.906 24.359 1 31.53 171 SER A N 1
ATOM 1272 C CA . SER A 1 171 ? 2.428 31.484 24 1 31.53 171 SER A CA 1
ATOM 1273 C C . SER A 1 171 ? 3.072 31.234 22.641 1 31.53 171 SER A C 1
ATOM 1275 O O . SER A 1 171 ? 2.807 31.969 21.688 1 31.53 171 SER A O 1
ATOM 1277 N N . PRO A 1 172 ? 4.305 30.656 22.594 1 32.53 172 PRO A N 1
ATOM 1278 C CA . PRO A 1 172 ? 4.953 30.188 21.359 1 32.53 172 PRO A CA 1
ATOM 1279 C C . PRO A 1 172 ? 4 29.422 20.453 1 32.53 172 PRO A C 1
ATOM 1281 O O . PRO A 1 172 ? 3.838 28.203 20.609 1 32.53 172 PRO A O 1
ATOM 1284 N N . ALA A 1 173 ? 2.754 29.828 20.375 1 33.22 173 ALA A N 1
ATOM 1285 C CA . ALA A 1 173 ? 1.84 29.062 19.516 1 33.22 173 ALA A CA 1
ATOM 1286 C C . ALA A 1 173 ? 2.428 28.859 18.125 1 33.22 173 ALA A C 1
ATOM 1288 O O . ALA A 1 173 ? 1.888 28.094 17.328 1 33.22 173 ALA A O 1
ATOM 1289 N N . ASP A 1 174 ? 3.312 29.766 17.672 1 32.91 174 ASP A N 1
ATOM 1290 C CA . ASP A 1 174 ? 3.473 29.75 16.219 1 32.91 174 ASP A CA 1
ATOM 1291 C C . ASP A 1 174 ? 4.277 28.531 15.781 1 32.91 174 ASP A C 1
ATOM 1293 O O . ASP A 1 174 ? 4.844 28.516 14.688 1 32.91 174 ASP A O 1
ATOM 1297 N N . LEU A 1 175 ? 4.781 27.734 16.656 1 31.75 175 LEU A N 1
ATOM 1298 C CA . LEU A 1 175 ? 5.59 26.719 16 1 31.75 175 LEU A CA 1
ATOM 1299 C C . LEU A 1 175 ? 4.77 25.969 14.953 1 31.75 175 LEU A C 1
ATOM 1301 O O . LEU A 1 175 ? 4.199 24.906 15.25 1 31.75 175 LEU A O 1
ATOM 1305 N N . HIS A 1 176 ? 3.883 26.594 14.219 1 33.72 176 HIS A N 1
ATOM 1306 C CA . HIS A 1 176 ? 3.307 25.984 13.031 1 33.72 176 HIS A CA 1
ATOM 1307 C C . HIS A 1 176 ? 4.367 25.25 12.219 1 33.72 176 HIS A C 1
ATOM 1309 O O . HIS A 1 176 ? 5.461 25.766 11.992 1 33.72 176 HIS A O 1
ATOM 1315 N N . ASP A 1 177 ? 4.605 24.062 12.414 1 37.5 177 ASP A N 1
ATOM 1316 C CA . ASP A 1 177 ? 5.414 23.281 11.492 1 37.5 177 ASP A CA 1
ATOM 1317 C C . ASP A 1 177 ? 5.367 23.859 10.086 1 37.5 177 ASP A C 1
ATOM 1319 O O . ASP A 1 177 ? 4.289 24.031 9.508 1 37.5 177 ASP A O 1
ATOM 1323 N N . ASN A 1 178 ? 6.188 24.812 9.672 1 37.03 178 ASN A N 1
ATOM 1324 C CA . ASN A 1 178 ? 6.469 25.547 8.445 1 37.03 178 ASN A CA 1
ATOM 1325 C C . ASN A 1 178 ? 6.496 24.625 7.227 1 37.03 178 ASN A C 1
ATOM 1327 O O . ASN A 1 178 ? 7.566 24.328 6.695 1 37.03 178 ASN A O 1
ATOM 1331 N N . ALA A 1 179 ? 5.934 23.516 7.184 1 45.06 179 ALA A N 1
ATOM 1332 C CA . ALA A 1 179 ? 5.902 23 5.816 1 45.06 179 ALA A CA 1
ATOM 1333 C C . ALA A 1 179 ? 5.398 24.062 4.844 1 45.06 179 ALA A C 1
ATOM 1335 O O . ALA A 1 179 ? 4.438 24.781 5.137 1 45.06 179 ALA A O 1
ATOM 1336 N N . PRO A 1 180 ? 6.191 24.422 3.812 1 50.16 180 PRO A N 1
ATOM 1337 C CA . PRO A 1 180 ? 5.738 25.484 2.908 1 50.16 180 PRO A CA 1
ATOM 1338 C C . PRO A 1 180 ? 4.277 25.312 2.494 1 50.16 180 PRO A C 1
ATOM 1340 O O . PRO A 1 180 ? 3.781 24.188 2.398 1 50.16 180 PRO A O 1
ATOM 1343 N N . SER A 1 181 ? 3.35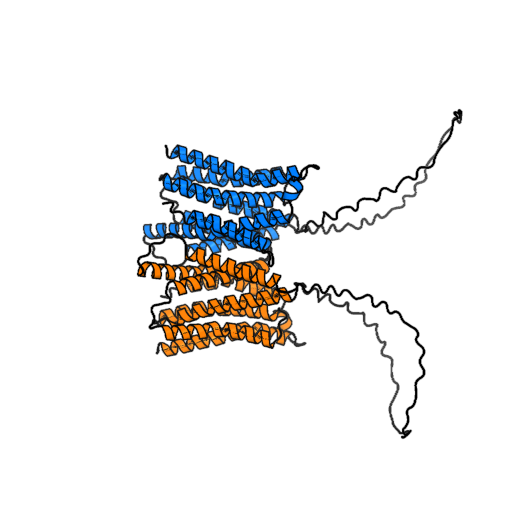7 26.344 2.805 1 56.28 181 SER A N 1
ATOM 1344 C CA . SER A 1 181 ? 1.941 26.531 2.502 1 56.28 181 SER A CA 1
ATOM 1345 C C . SER A 1 181 ? 1.574 25.906 1.165 1 56.28 181 SER A C 1
ATOM 1347 O O . SER A 1 181 ? 0.528 25.266 1.042 1 56.28 181 SER A O 1
ATOM 1349 N N . GLY A 1 182 ? 2.525 25.859 0.297 1 59.56 182 GLY A N 1
ATOM 1350 C CA . GLY A 1 182 ? 2.277 25.359 -1.041 1 59.56 182 GLY A CA 1
ATOM 1351 C C . GLY A 1 182 ? 2.176 23.844 -1.09 1 59.56 182 GLY A C 1
ATOM 1352 O O . GLY A 1 182 ? 1.345 23.297 -1.817 1 59.56 182 GLY A O 1
ATOM 1353 N N . GLY A 1 183 ? 2.908 23.234 -0.246 1 64.62 183 GLY A N 1
ATOM 1354 C CA . GLY A 1 183 ? 2.93 21.781 -0.225 1 64.62 183 GLY A CA 1
ATOM 1355 C C . GLY A 1 183 ? 1.654 21.172 0.328 1 64.62 183 GLY A C 1
ATOM 1356 O O . GLY A 1 183 ? 1.125 20.203 -0.234 1 64.62 183 GLY A O 1
ATOM 1357 N N . ARG A 1 184 ? 1.122 21.797 1.279 1 72.69 184 ARG A N 1
ATOM 1358 C CA . ARG A 1 184 ? -0.083 21.281 1.912 1 72.69 184 ARG A CA 1
ATOM 1359 C C . ARG A 1 184 ? -1.3 21.469 1.013 1 72.69 184 ARG A C 1
ATOM 1361 O O . ARG A 1 184 ? -2.158 20.578 0.93 1 72.69 184 ARG A O 1
ATOM 1368 N N . ASN A 1 185 ? -1.331 22.562 0.341 1 79.5 185 ASN A N 1
ATOM 1369 C CA . ASN A 1 185 ? -2.443 22.812 -0.567 1 79.5 185 ASN A CA 1
ATOM 1370 C C . ASN A 1 185 ? -2.438 21.844 -1.747 1 79.5 185 ASN A C 1
ATOM 1372 O O . ASN A 1 185 ? -3.494 21.406 -2.195 1 79.5 185 ASN A O 1
ATOM 1376 N N . LEU A 1 186 ? -1.278 21.516 -2.174 1 76 186 LEU A N 1
ATOM 1377 C CA . LEU A 1 186 ? -1.163 20.562 -3.273 1 76 186 LEU A CA 1
ATOM 1378 C C . LEU A 1 186 ? -1.64 19.188 -2.846 1 76 186 LEU A C 1
ATOM 1380 O O . LEU A 1 186 ? -2.346 18.5 -3.596 1 76 186 LEU A O 1
ATOM 1384 N N . GLN A 1 187 ? -1.288 18.891 -1.683 1 75 187 GLN A N 1
ATOM 1385 C CA . GLN A 1 187 ? -1.726 17.609 -1.151 1 75 187 GLN A CA 1
ATOM 1386 C C . GLN A 1 187 ? -3.248 17.531 -1.073 1 75 187 GLN A C 1
ATOM 1388 O O . GLN A 1 187 ? -3.844 16.5 -1.419 1 75 187 GLN A O 1
ATOM 1393 N N . THR A 1 188 ? -3.773 18.594 -0.653 1 81.5 188 THR A N 1
ATOM 1394 C CA . THR A 1 188 ? -5.227 18.656 -0.531 1 81.5 188 THR A CA 1
ATOM 1395 C C . THR A 1 188 ? -5.887 18.562 -1.902 1 81.5 188 THR A C 1
ATOM 1397 O O . THR A 1 188 ? -6.895 17.875 -2.062 1 81.5 188 THR A O 1
ATOM 1400 N N . LEU A 1 189 ? -5.293 19.156 -2.818 1 82 189 LEU A N 1
ATOM 1401 C CA . LEU A 1 189 ? -5.852 19.141 -4.164 1 82 189 LEU A CA 1
ATOM 1402 C C . LEU A 1 189 ? -5.742 17.75 -4.781 1 82 189 LEU A C 1
ATOM 1404 O O . LEU A 1 189 ? -6.68 17.281 -5.43 1 82 189 LEU A O 1
ATOM 1408 N N . LEU A 1 190 ? -4.684 17.141 -4.527 1 75.44 190 LEU A N 1
ATOM 1409 C CA . LEU A 1 190 ? -4.496 15.789 -5.047 1 75.44 190 LEU A CA 1
ATOM 1410 C C . LEU A 1 190 ? -5.461 14.812 -4.383 1 75.44 190 LEU A C 1
ATOM 1412 O O . LEU A 1 190 ? -6.012 13.93 -5.047 1 75.44 190 LEU A O 1
ATOM 1416 N N . LEU A 1 191 ? -5.586 15.047 -3.145 1 77.69 191 LEU A N 1
ATOM 1417 C CA . LEU A 1 191 ? -6.543 14.219 -2.416 1 77.69 191 LEU A CA 1
ATOM 1418 C C . LEU A 1 191 ? -7.957 14.43 -2.951 1 77.69 191 LEU A C 1
ATOM 1420 O O . LEU A 1 191 ? -8.695 13.461 -3.145 1 77.69 191 LEU A O 1
ATOM 1424 N N . LEU A 1 192 ? -8.227 15.641 -3.25 1 86.56 192 LEU A N 1
ATOM 1425 C CA . LEU A 1 192 ? -9.547 15.977 -3.771 1 86.56 192 LEU A CA 1
ATOM 1426 C C . LEU A 1 192 ? -9.789 15.297 -5.113 1 86.56 192 LEU A C 1
ATOM 1428 O O . LEU A 1 192 ? -10.844 14.688 -5.32 1 86.56 192 LEU A O 1
ATOM 1432 N N . ILE A 1 193 ? -8.875 15.359 -5.977 1 81.25 193 ILE A N 1
ATOM 1433 C CA . ILE A 1 193 ? -9.016 14.789 -7.309 1 81.25 193 ILE A CA 1
ATOM 1434 C C . ILE A 1 193 ? -9.172 13.273 -7.207 1 81.25 193 ILE A C 1
ATOM 1436 O O . ILE A 1 193 ? -10.07 12.688 -7.816 1 81.25 193 ILE A O 1
ATOM 1440 N N . ALA A 1 194 ? -8.312 12.734 -6.43 1 75.19 194 ALA A N 1
ATOM 1441 C CA . ALA A 1 194 ? -8.352 11.281 -6.258 1 75.19 194 ALA A CA 1
ATOM 1442 C C . ALA A 1 194 ? -9.695 10.828 -5.703 1 75.19 194 ALA A C 1
ATOM 1444 O O . ALA A 1 194 ? -10.297 9.883 -6.211 1 75.19 194 ALA A O 1
ATOM 1445 N N . LEU A 1 195 ? -10.188 11.484 -4.742 1 82.31 195 LEU A N 1
ATOM 1446 C CA . LEU A 1 195 ? -11.422 11.102 -4.066 1 82.31 195 LEU A CA 1
ATOM 1447 C C . LEU A 1 195 ? -12.633 11.359 -4.957 1 82.31 195 LEU A C 1
ATOM 1449 O O . LEU A 1 195 ? -13.594 10.594 -4.934 1 82.31 195 LEU A O 1
ATOM 1453 N N . THR A 1 196 ? -12.516 12.406 -5.766 1 86.25 196 THR A N 1
ATOM 1454 C CA . THR A 1 196 ? -13.625 12.734 -6.652 1 86.25 196 THR A CA 1
ATOM 1455 C C . THR A 1 196 ? -13.75 11.695 -7.762 1 86.25 196 THR A C 1
ATOM 1457 O O . THR A 1 196 ? -14.859 11.234 -8.062 1 86.25 196 THR A O 1
ATOM 1460 N N . VAL A 1 197 ? -12.711 11.336 -8.352 1 79.88 197 VAL A N 1
ATOM 1461 C CA . VAL A 1 197 ? -12.734 10.336 -9.422 1 79.88 197 VAL A CA 1
ATOM 1462 C C . VAL A 1 197 ? -13.234 9.008 -8.875 1 79.88 197 VAL A C 1
ATOM 1464 O O . VAL A 1 197 ? -14.148 8.398 -9.438 1 79.88 197 VAL A O 1
ATOM 1467 N N . HIS A 1 198 ? -12.68 8.609 -7.832 1 78.62 198 HIS A N 1
ATOM 1468 C CA . HIS A 1 198 ? -13.094 7.359 -7.203 1 78.62 198 HIS A CA 1
ATOM 1469 C C . HIS A 1 198 ? -14.57 7.406 -6.812 1 78.62 198 HIS A C 1
ATOM 1471 O O . HIS A 1 198 ? -15.312 6.449 -7.059 1 78.62 198 HIS A O 1
ATOM 1477 N N . GLY A 1 199 ? -14.938 8.539 -6.242 1 87.19 199 GLY A N 1
ATOM 1478 C CA . GLY A 1 199 ? -16.312 8.695 -5.816 1 87.19 199 GLY A CA 1
ATOM 1479 C C . GLY A 1 199 ? -17.312 8.617 -6.965 1 87.19 199 GLY A C 1
ATOM 1480 O O . GLY A 1 199 ? -18.406 8.086 -6.805 1 87.19 199 GLY A O 1
ATOM 1481 N N . THR A 1 200 ? -16.891 9.102 -8.055 1 86.44 200 THR A N 1
ATOM 1482 C CA . THR A 1 200 ? -17.766 9.07 -9.227 1 86.44 200 THR A CA 1
ATOM 1483 C C . THR A 1 200 ? -17.984 7.633 -9.695 1 86.44 200 THR A C 1
ATOM 1485 O O . THR A 1 200 ? -19.109 7.23 -9.977 1 86.44 200 THR A O 1
ATOM 1488 N N . PHE A 1 201 ? -16.984 6.875 -9.68 1 81.81 201 PHE A N 1
ATOM 1489 C CA . PHE A 1 201 ? -17.109 5.504 -10.164 1 81.81 201 PHE A CA 1
ATOM 1490 C C . PHE A 1 201 ? -17.906 4.656 -9.18 1 81.81 201 PHE A C 1
ATOM 1492 O O . PHE A 1 201 ? -18.656 3.77 -9.586 1 81.81 201 PHE A O 1
ATOM 1499 N N . GLU A 1 202 ? -17.734 4.965 -7.961 1 82.5 202 GLU A N 1
ATOM 1500 C CA . GLU A 1 202 ? -18.547 4.281 -6.957 1 82.5 202 GLU A CA 1
ATOM 1501 C C . GLU A 1 202 ? -20.031 4.625 -7.121 1 82.5 202 GLU A C 1
ATOM 1503 O O . GLU A 1 202 ? -20.891 3.766 -6.945 1 82.5 202 GLU A O 1
ATOM 1508 N N . GLY A 1 203 ? -20.266 5.871 -7.402 1 87.38 203 GLY A N 1
ATOM 1509 C CA . GLY A 1 203 ? -21.625 6.277 -7.66 1 87.38 203 GLY A CA 1
ATOM 1510 C C . GLY A 1 203 ? -22.25 5.555 -8.836 1 87.38 203 GLY A C 1
ATOM 1511 O O . GLY A 1 203 ? -23.406 5.125 -8.766 1 87.38 203 GLY A O 1
ATOM 1512 N N . VAL A 1 204 ? -21.5 5.422 -9.836 1 83.81 204 VAL A N 1
ATOM 1513 C CA . VAL A 1 204 ? -22 4.711 -11.008 1 83.81 204 VAL A CA 1
ATOM 1514 C C . VAL A 1 204 ? -22.359 3.273 -10.633 1 83.81 204 VAL A C 1
ATOM 1516 O O . VAL A 1 204 ? -23.391 2.754 -11.055 1 83.81 204 VAL A O 1
ATOM 1519 N N . ALA A 1 205 ? -21.5 2.689 -9.859 1 80.5 205 ALA A N 1
ATOM 1520 C CA . ALA A 1 205 ? -21.719 1.313 -9.43 1 80.5 205 ALA A CA 1
ATOM 1521 C C . ALA A 1 205 ? -23.031 1.185 -8.672 1 80.5 205 ALA A C 1
ATOM 1523 O O . ALA A 1 205 ? -23.766 0.199 -8.828 1 80.5 205 ALA A O 1
ATOM 1524 N N . ILE A 1 206 ? -23.328 2.135 -7.871 1 85.81 206 ILE A N 1
ATOM 1525 C CA . ILE A 1 206 ? -24.578 2.133 -7.117 1 85.81 206 ILE A CA 1
ATOM 1526 C C . ILE A 1 206 ? -25.75 2.373 -8.07 1 85.81 206 ILE A C 1
ATOM 1528 O O . ILE A 1 206 ? -26.766 1.699 -7.977 1 85.81 206 ILE A O 1
ATOM 1532 N N . GLY A 1 207 ? -25.594 3.23 -8.953 1 86.69 207 GLY A N 1
ATOM 1533 C CA . GLY A 1 207 ? -26.656 3.623 -9.867 1 86.69 207 GLY A CA 1
ATOM 1534 C C . GLY A 1 207 ? -27.094 2.508 -10.797 1 86.69 207 GLY A C 1
ATOM 1535 O O . GLY A 1 207 ? -28.25 2.438 -11.195 1 86.69 207 GLY A O 1
ATOM 1536 N N . VAL A 1 208 ? -26.203 1.634 -11.094 1 81.31 208 VAL A N 1
ATOM 1537 C CA . VAL A 1 208 ? -26.5 0.612 -12.094 1 81.31 208 VAL A CA 1
ATOM 1538 C C . VAL A 1 208 ? -27.156 -0.587 -11.422 1 81.31 208 VAL A C 1
ATOM 1540 O O . VAL A 1 208 ? -27.641 -1.496 -12.102 1 81.31 208 VAL A O 1
ATOM 1543 N N . GLN A 1 209 ? -27.141 -0.548 -10.078 1 82.38 209 GLN A N 1
ATOM 1544 C CA . GLN A 1 209 ? -27.734 -1.684 -9.383 1 82.38 209 GLN A CA 1
ATOM 1545 C C . GLN A 1 209 ? -29.234 -1.766 -9.648 1 82.38 209 GLN A C 1
ATOM 1547 O O . GLN A 1 209 ? -29.938 -0.754 -9.586 1 82.38 209 GLN A O 1
ATOM 1552 N N . THR A 1 210 ? -29.688 -3.029 -9.992 1 81.06 210 THR A N 1
ATOM 1553 C CA . THR A 1 210 ? -31.094 -3.25 -10.297 1 81.06 210 THR A CA 1
ATOM 1554 C C . THR A 1 210 ? -31.797 -3.951 -9.141 1 81.06 210 THR A C 1
ATOM 1556 O O . THR A 1 210 ? -33.031 -3.938 -9.055 1 81.06 210 THR A O 1
ATOM 1559 N N . LYS A 1 211 ? -31.031 -4.605 -8.352 1 83.25 211 LYS A N 1
ATOM 1560 C CA . LYS A 1 211 ? -31.578 -5.266 -7.168 1 83.25 211 LYS A CA 1
ATOM 1561 C C . LYS A 1 211 ? -31.469 -4.375 -5.938 1 83.25 211 LYS A C 1
ATOM 1563 O O . LYS A 1 211 ? -30.391 -3.854 -5.637 1 83.25 211 LYS A O 1
ATOM 1568 N N . GLN A 1 212 ? -32.531 -4.203 -5.309 1 87.56 212 GLN A N 1
ATOM 1569 C CA . GLN A 1 212 ? -32.594 -3.312 -4.156 1 87.56 212 GLN A CA 1
ATOM 1570 C C . GLN A 1 212 ? -31.609 -3.754 -3.07 1 87.56 212 GLN A C 1
ATOM 1572 O O . GLN A 1 212 ? -30.969 -2.92 -2.436 1 87.56 212 GLN A O 1
ATOM 1577 N N . SER A 1 213 ? -31.547 -5.012 -2.812 1 84.44 213 SER A N 1
ATOM 1578 C CA . SER A 1 213 ? -30.672 -5.523 -1.773 1 84.44 213 SER A CA 1
ATOM 1579 C C . SER A 1 213 ? -29.203 -5.211 -2.086 1 84.44 213 SER A C 1
ATOM 1581 O O . SER A 1 213 ? -28.453 -4.793 -1.205 1 84.44 213 SER A O 1
ATOM 1583 N N . ALA A 1 214 ? -28.875 -5.355 -3.33 1 82.06 214 ALA A N 1
ATOM 1584 C CA . ALA A 1 214 ? -27.516 -5.066 -3.756 1 82.06 214 ALA A CA 1
ATOM 1585 C C . ALA A 1 214 ? -27.219 -3.57 -3.674 1 82.06 214 ALA A C 1
ATOM 1587 O O . ALA A 1 214 ? -26.125 -3.168 -3.273 1 82.06 214 ALA A O 1
ATOM 1588 N N . LEU A 1 215 ? -28.219 -2.84 -4.051 1 85.94 215 LEU A N 1
ATOM 1589 C CA . LEU A 1 215 ? -28.094 -1.388 -4.012 1 85.94 215 LEU A CA 1
ATOM 1590 C C . LEU A 1 215 ? -27.875 -0.901 -2.58 1 85.94 215 LEU A C 1
ATOM 1592 O O . LEU A 1 215 ? -26.953 -0.123 -2.312 1 85.94 215 LEU A O 1
ATOM 1596 N N . LEU A 1 216 ? -28.625 -1.396 -1.694 1 88.62 216 LEU A N 1
ATOM 1597 C CA . LEU A 1 216 ? -28.547 -0.958 -0.304 1 88.62 216 LEU A CA 1
ATOM 1598 C C . LEU A 1 216 ? -27.25 -1.435 0.35 1 88.62 216 LEU A C 1
ATOM 1600 O O . LEU A 1 216 ? -26.656 -0.714 1.153 1 88.62 216 LEU A O 1
ATOM 1604 N N . TRP A 1 217 ? -26.844 -2.574 0.015 1 84.44 217 TRP A N 1
ATOM 1605 C CA . TRP A 1 217 ? -25.578 -3.082 0.535 1 84.44 217 TRP A CA 1
ATOM 1606 C C . TRP A 1 217 ? -24.406 -2.211 0.076 1 84.44 217 TRP A C 1
ATOM 1608 O O . TRP A 1 217 ? -23.578 -1.79 0.89 1 84.44 217 TRP A O 1
ATOM 1618 N N . LEU A 1 218 ? -24.438 -2.035 -1.218 1 83.44 218 LEU A N 1
ATOM 1619 C CA . LEU A 1 218 ? -23.375 -1.211 -1.775 1 83.44 218 LEU A CA 1
ATOM 1620 C C . LEU A 1 218 ? -23.422 0.206 -1.215 1 83.44 218 LEU A C 1
ATOM 1622 O O . LEU A 1 218 ? -22.391 0.801 -0.911 1 83.44 218 LEU A O 1
ATOM 1626 N N . PHE A 1 219 ? -24.625 0.699 -1.043 1 89.5 219 PHE A N 1
ATOM 1627 C CA . PHE A 1 219 ? -24.797 2.035 -0.49 1 89.5 219 PHE A CA 1
ATOM 1628 C C . PHE A 1 219 ? -24.219 2.127 0.914 1 89.5 219 PHE A C 1
ATOM 1630 O O . PHE A 1 219 ? -23.516 3.082 1.235 1 89.5 219 PHE A O 1
ATOM 1637 N N . PHE A 1 220 ? -24.453 1.176 1.704 1 88.12 220 PHE A N 1
ATOM 1638 C CA . PHE A 1 220 ? -24.016 1.228 3.092 1 88.12 220 PHE A CA 1
ATOM 1639 C C . PHE A 1 220 ? -22.484 1.155 3.176 1 88.12 220 PHE A C 1
ATOM 1641 O O . PHE A 1 220 ? -21.875 1.891 3.947 1 88.12 220 PHE A O 1
ATOM 1648 N N . VAL A 1 221 ? -21.938 0.309 2.432 1 84.94 221 VAL A N 1
ATOM 1649 C CA . VAL A 1 221 ? -20.484 0.165 2.414 1 84.94 221 VAL A CA 1
ATOM 1650 C C . VAL A 1 221 ? -19.844 1.47 1.948 1 84.94 221 VAL A C 1
ATOM 1652 O O . VAL A 1 221 ? -18.906 1.972 2.584 1 84.94 221 VAL A O 1
ATOM 1655 N N . VAL A 1 222 ? -20.391 2.039 0.896 1 88.38 222 VAL A N 1
ATOM 1656 C CA . VAL A 1 222 ? -19.844 3.254 0.304 1 88.38 222 VAL A CA 1
ATOM 1657 C C . VAL A 1 222 ? -20.078 4.438 1.239 1 88.38 222 VAL A C 1
ATOM 1659 O O . VAL A 1 222 ? -19.172 5.242 1.473 1 88.38 222 VAL A O 1
ATOM 1662 N N . ALA A 1 223 ? -21.25 4.477 1.768 1 90.62 223 ALA A N 1
ATOM 1663 C CA . ALA A 1 223 ? -21.594 5.59 2.65 1 90.62 223 ALA A CA 1
ATOM 1664 C C . ALA A 1 223 ? -20.672 5.617 3.873 1 90.62 223 ALA A C 1
ATOM 1666 O O . ALA A 1 223 ? -20.266 6.688 4.324 1 90.62 223 ALA A O 1
ATOM 1667 N N . LEU A 1 224 ? -20.328 4.551 4.355 1 89.38 224 LEU A N 1
ATOM 1668 C CA . LEU A 1 224 ? -19.516 4.48 5.562 1 89.38 224 LEU A CA 1
ATOM 1669 C C . LEU A 1 224 ? -18.094 4.965 5.289 1 89.38 224 LEU A C 1
ATOM 1671 O O . LEU A 1 224 ? -17.609 5.883 5.957 1 89.38 224 LEU A O 1
ATOM 1675 N N . HIS A 1 225 ? -17.484 4.34 4.383 1 88.75 225 HIS A N 1
ATOM 1676 C CA . HIS A 1 225 ? -16.094 4.738 4.18 1 88.75 225 HIS A CA 1
ATOM 1677 C C . HIS A 1 225 ? -16 6.121 3.543 1 88.75 225 HIS A C 1
ATOM 1679 O O . HIS A 1 225 ? -15.055 6.871 3.809 1 88.75 225 HIS A O 1
ATOM 1685 N N . LYS A 1 226 ? -16.953 6.488 2.717 1 90.94 226 LYS A N 1
ATOM 1686 C CA . LYS A 1 226 ? -16.938 7.805 2.092 1 90.94 226 LYS A CA 1
ATOM 1687 C C . LYS A 1 226 ? -17.094 8.914 3.133 1 90.94 226 LYS A C 1
ATOM 1689 O O . LYS A 1 226 ? -16.516 9.992 2.99 1 90.94 226 LYS A O 1
ATOM 1694 N N . SER A 1 227 ? -17.891 8.609 4.078 1 91.62 227 SER A N 1
ATOM 1695 C CA . SER A 1 227 ? -18.047 9.586 5.152 1 91.62 227 SER A CA 1
ATOM 1696 C C . SER A 1 227 ? -16.734 9.82 5.895 1 91.62 227 SER A C 1
ATOM 1698 O O . SER A 1 227 ? -16.375 10.961 6.184 1 91.62 227 SER A O 1
ATOM 1700 N N . PHE A 1 228 ? -16.047 8.82 6.102 1 89.81 228 PHE A N 1
ATOM 1701 C CA . PHE A 1 228 ? -14.773 8.953 6.805 1 89.81 228 PHE A CA 1
ATOM 1702 C C . PHE A 1 228 ? -13.727 9.594 5.902 1 89.81 228 PHE A C 1
ATOM 1704 O O . PHE A 1 228 ? -12.883 10.367 6.371 1 89.81 228 PHE A O 1
ATOM 1711 N N . LEU A 1 229 ? -13.75 9.297 4.684 1 87.75 229 LEU A N 1
ATOM 1712 C CA . LEU A 1 229 ? -12.852 9.945 3.738 1 87.75 229 LEU A CA 1
ATOM 1713 C C . LEU A 1 229 ? -13.148 11.438 3.643 1 87.75 229 LEU A C 1
ATOM 1715 O O . LEU A 1 229 ? -12.227 12.25 3.521 1 87.75 229 LEU A O 1
ATOM 1719 N N . ALA A 1 230 ? -14.422 11.719 3.744 1 91.88 230 ALA A N 1
ATOM 1720 C CA . ALA A 1 230 ? -14.844 13.117 3.752 1 91.88 230 ALA A CA 1
ATOM 1721 C C . ALA A 1 230 ? -14.297 13.852 4.973 1 91.88 230 ALA A C 1
ATOM 1723 O O . ALA A 1 230 ? -13.867 15.008 4.875 1 91.88 230 ALA A O 1
ATOM 1724 N N . LEU A 1 231 ? -14.273 13.172 6.027 1 90.38 231 LEU A N 1
ATOM 1725 C CA . LEU A 1 231 ? -13.727 13.742 7.254 1 90.38 231 LEU A CA 1
ATOM 1726 C C . LEU A 1 231 ? -12.242 14.039 7.098 1 90.38 231 LEU A C 1
ATOM 1728 O O . LEU A 1 231 ? -11.766 15.086 7.535 1 90.38 231 LEU A O 1
ATOM 1732 N N . SER A 1 232 ? -11.602 13.109 6.492 1 86.81 232 SER A N 1
ATOM 1733 C CA . SER A 1 232 ? -10.18 13.289 6.254 1 86.81 232 SER A CA 1
ATOM 1734 C C . SER A 1 232 ? -9.914 14.5 5.355 1 86.81 232 SER A C 1
ATOM 1736 O O . SER A 1 232 ? -9.008 15.289 5.617 1 86.81 232 SER A O 1
ATOM 1738 N N . LEU A 1 233 ? -10.648 14.594 4.348 1 88.25 233 LEU A N 1
ATOM 1739 C CA . LEU A 1 233 ? -10.531 15.734 3.449 1 88.25 233 LEU A CA 1
ATOM 1740 C C . LEU A 1 233 ? -10.828 17.031 4.188 1 88.25 233 LEU A C 1
ATOM 1742 O O . LEU A 1 233 ? -10.109 18.031 4.02 1 88.25 233 LEU A O 1
ATOM 1746 N N . GLY A 1 234 ? -11.867 17.016 4.977 1 90.38 234 GLY A N 1
ATOM 1747 C CA . GLY A 1 234 ? -12.211 18.188 5.766 1 90.38 234 GLY A CA 1
ATOM 1748 C C . GLY A 1 234 ? -11.094 18.609 6.703 1 90.38 234 GLY A C 1
ATOM 1749 O O . GLY A 1 234 ? -10.828 19.812 6.844 1 90.38 234 GLY A O 1
ATOM 1750 N N . MET A 1 235 ? -10.5 17.625 7.293 1 86.38 235 MET A N 1
ATOM 1751 C CA . MET A 1 235 ? -9.391 17.922 8.188 1 86.38 235 MET A CA 1
ATOM 1752 C C . MET A 1 235 ? -8.211 18.531 7.422 1 86.38 235 MET A C 1
ATOM 1754 O O . MET A 1 235 ? -7.586 19.484 7.883 1 86.38 235 MET A O 1
ATOM 1758 N N . SER A 1 236 ? -7.938 17.969 6.336 1 84.31 236 SER A N 1
ATOM 1759 C CA . SER A 1 236 ? -6.848 18.453 5.5 1 84.31 236 SER A CA 1
ATOM 1760 C C . SER A 1 236 ? -7.117 19.875 5.027 1 84.31 236 SER A C 1
ATOM 1762 O O . SER A 1 236 ? -6.211 20.719 5.016 1 84.31 236 SER A O 1
ATOM 1764 N N . VAL A 1 237 ? -8.336 20.141 4.711 1 87.88 237 VAL A N 1
ATOM 1765 C CA . VAL A 1 237 ? -8.734 21.453 4.223 1 87.88 237 VAL A CA 1
ATOM 1766 C C . VAL A 1 237 ? -8.703 22.453 5.371 1 87.88 237 VAL A C 1
ATOM 1768 O O . VAL A 1 237 ? -8.281 23.609 5.188 1 87.88 237 VAL A O 1
ATOM 1771 N N . ALA A 1 238 ? -9.094 22.047 6.535 1 85.12 238 ALA A N 1
ATOM 1772 C CA . ALA A 1 238 ? -9.141 22.922 7.707 1 85.12 238 ALA A CA 1
ATOM 1773 C C . ALA A 1 238 ? -7.738 23.328 8.141 1 85.12 238 ALA A C 1
ATOM 1775 O O . ALA A 1 238 ? -7.539 24.438 8.641 1 85.12 238 ALA A O 1
ATOM 1776 N N . THR A 1 239 ? -6.809 22.406 8.008 1 79.25 239 THR A N 1
ATOM 1777 C CA . THR A 1 239 ? -5.453 22.688 8.461 1 79.25 239 THR A CA 1
ATOM 1778 C C . THR A 1 239 ? -4.641 23.359 7.359 1 79.25 239 THR A C 1
ATOM 1780 O O . THR A 1 239 ? -3.547 23.875 7.609 1 79.25 239 THR A O 1
ATOM 1783 N N . GLY A 1 240 ? -5.188 23.328 6.203 1 79.81 240 GLY A N 1
ATOM 1784 C CA . GLY A 1 240 ? -4.508 23.984 5.094 1 79.81 240 GLY A CA 1
ATOM 1785 C C . GLY A 1 240 ? -4.664 25.484 5.094 1 79.81 240 GLY A C 1
ATOM 1786 O O . GLY A 1 240 ? -5.328 26.047 5.969 1 79.81 240 GLY A O 1
ATOM 1787 N N . ASN A 1 241 ? -3.926 26.109 4.129 1 82.88 241 ASN A N 1
ATOM 1788 C CA . ASN A 1 241 ? -3.932 27.562 4.055 1 82.88 241 ASN A CA 1
ATOM 1789 C C . ASN A 1 241 ? -4.832 28.062 2.928 1 82.88 241 ASN A C 1
ATOM 1791 O O . ASN A 1 241 ? -4.594 29.125 2.361 1 82.88 241 ASN A O 1
ATOM 1795 N N . LEU A 1 242 ? -5.844 27.391 2.66 1 84.44 242 LEU A N 1
ATOM 1796 C CA . LEU A 1 242 ? -6.785 27.797 1.623 1 84.44 242 LEU A CA 1
ATOM 1797 C C . LEU A 1 242 ? -7.781 28.828 2.158 1 84.44 242 LEU A C 1
ATOM 1799 O O . LEU A 1 242 ? -8.031 28.875 3.365 1 84.44 242 LEU A O 1
ATOM 1803 N N . SER A 1 243 ? -8.258 29.688 1.258 1 87.5 243 SER A N 1
ATOM 1804 C CA . SER A 1 243 ? -9.312 30.625 1.629 1 87.5 243 SER A CA 1
ATOM 1805 C C . SER A 1 243 ? -10.609 29.891 1.958 1 87.5 243 SER A C 1
ATOM 1807 O O . SER A 1 243 ? -10.812 28.75 1.526 1 87.5 243 SER A O 1
ATOM 1809 N N . LEU A 1 244 ? -11.461 30.453 2.709 1 87.81 244 LEU A N 1
ATOM 1810 C CA . LEU A 1 244 ? -12.688 29.812 3.189 1 87.81 244 LEU A CA 1
ATOM 1811 C C . LEU A 1 244 ? -13.57 29.391 2.023 1 87.81 244 LEU A C 1
ATOM 1813 O O . LEU A 1 244 ? -14.062 28.266 1.988 1 87.81 244 LEU A O 1
ATOM 1817 N N . PRO A 1 245 ? -13.797 30.266 1.024 1 91.5 245 PRO A N 1
ATOM 1818 C CA . PRO A 1 245 ? -14.617 29.812 -0.1 1 91.5 245 PRO A CA 1
ATOM 1819 C C . PRO A 1 245 ? -14.031 28.609 -0.825 1 91.5 245 PRO A C 1
ATOM 1821 O O . PRO A 1 245 ? -14.773 27.734 -1.274 1 91.5 245 PRO A O 1
ATOM 1824 N N . LEU A 1 246 ? -12.797 28.562 -0.899 1 90.5 246 LEU A N 1
ATOM 1825 C CA . LEU A 1 246 ? -12.156 27.453 -1.578 1 90.5 246 LEU A CA 1
ATOM 1826 C C . LEU A 1 246 ? -12.273 26.172 -0.75 1 90.5 246 LEU A C 1
ATOM 1828 O O . LEU A 1 246 ? -12.422 25.078 -1.304 1 90.5 246 LEU A O 1
ATOM 1832 N N . LYS A 1 247 ? -12.18 26.391 0.514 1 91.56 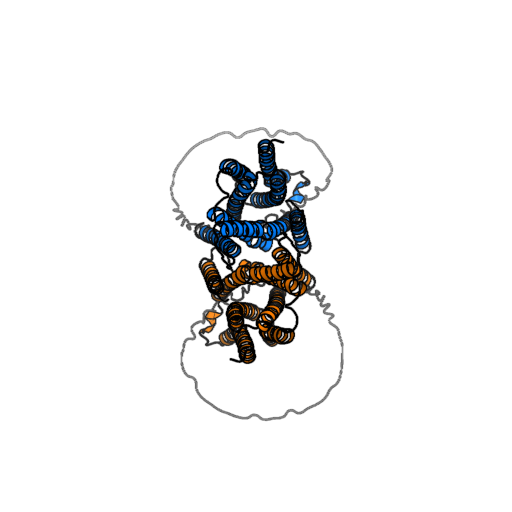247 LYS A N 1
ATOM 1833 C CA . LYS A 1 247 ? -12.359 25.234 1.395 1 91.56 247 LYS A CA 1
ATOM 1834 C C . LYS A 1 247 ? -13.75 24.625 1.229 1 91.56 247 LYS A C 1
ATOM 1836 O O . LYS A 1 247 ? -13.891 23.406 1.105 1 91.56 247 LYS A O 1
ATOM 1841 N N . VAL A 1 248 ? -14.695 25.5 1.104 1 91.88 248 VAL A N 1
ATOM 1842 C CA . VAL A 1 248 ? -16.078 25.047 0.985 1 91.88 248 VAL A CA 1
ATOM 1843 C C . VAL A 1 248 ? -16.297 24.406 -0.38 1 91.88 248 VAL A C 1
ATOM 1845 O O . VAL A 1 248 ? -16.938 23.344 -0.48 1 91.88 248 VAL A O 1
ATOM 1848 N N . VAL A 1 249 ? -15.805 24.984 -1.368 1 92.69 249 VAL A N 1
ATOM 1849 C CA . VAL A 1 249 ? -15.945 24.438 -2.719 1 92.69 249 VAL A CA 1
ATOM 1850 C C . VAL A 1 249 ? -15.312 23.062 -2.799 1 92.69 249 VAL A C 1
ATOM 1852 O O . VAL A 1 249 ? -15.844 22.156 -3.455 1 92.69 249 VAL A O 1
ATOM 1855 N N . THR A 1 250 ? -14.172 22.922 -2.178 1 91.88 250 THR A N 1
ATOM 1856 C CA . THR A 1 250 ? -13.492 21.625 -2.17 1 91.88 250 THR A CA 1
ATOM 1857 C C . THR A 1 250 ? -14.383 20.547 -1.546 1 91.88 250 THR A C 1
ATOM 1859 O O . THR A 1 250 ? -14.508 19.453 -2.09 1 91.88 250 THR A O 1
ATOM 1862 N N . CYS A 1 251 ? -15.039 20.906 -0.504 1 93.62 251 CYS A N 1
ATOM 1863 C CA . CYS A 1 251 ? -15.914 19.953 0.18 1 93.62 251 CYS A CA 1
ATOM 1864 C C . CYS A 1 251 ? -17.141 19.656 -0.662 1 93.62 251 CYS A C 1
ATOM 1866 O O . CYS A 1 251 ? -17.578 18.5 -0.737 1 93.62 251 CYS A O 1
ATOM 1868 N N . VAL A 1 252 ? -17.625 20.641 -1.333 1 93.88 252 VAL A N 1
ATOM 1869 C CA . VAL A 1 252 ? -18.828 20.469 -2.145 1 93.88 252 VAL A CA 1
ATOM 1870 C C . VAL A 1 252 ? -18.516 19.609 -3.359 1 93.88 252 VAL A C 1
ATOM 1872 O O . VAL A 1 252 ? -19.297 18.703 -3.701 1 93.88 252 VAL A O 1
ATOM 1875 N N . VAL A 1 253 ? -17.453 19.859 -3.975 1 93.25 253 VAL A N 1
ATOM 1876 C CA . VAL A 1 253 ? -17.062 19.094 -5.156 1 93.25 253 VAL A CA 1
ATOM 1877 C C . VAL A 1 253 ? -16.922 17.625 -4.793 1 93.25 253 VAL A C 1
ATOM 1879 O O . VAL A 1 253 ? -17.422 16.75 -5.504 1 93.25 253 VAL A O 1
ATOM 1882 N N . PHE A 1 254 ? -16.266 17.391 -3.725 1 93.12 254 PHE A N 1
ATOM 1883 C CA . PHE A 1 254 ? -16.109 16.016 -3.27 1 93.12 254 PHE A CA 1
ATOM 1884 C C . PHE A 1 254 ? -17.469 15.367 -2.996 1 93.12 254 PHE A C 1
ATOM 1886 O O . PHE A 1 254 ? -17.703 14.227 -3.393 1 93.12 254 PHE A O 1
ATOM 1893 N N . SER A 1 255 ? -18.312 16.094 -2.346 1 94.38 255 SER A N 1
ATOM 1894 C CA . SER A 1 255 ? -19.609 15.547 -1.928 1 94.38 255 SER A CA 1
ATOM 1895 C C . SER A 1 255 ? -20.5 15.273 -3.127 1 94.38 255 SER A C 1
ATOM 1897 O O . SER A 1 255 ? -21.375 14.398 -3.076 1 94.38 255 SER A O 1
ATOM 1899 N N . LEU A 1 256 ? -20.312 15.93 -4.203 1 94.31 256 LEU A N 1
ATOM 1900 C CA . LEU A 1 256 ? -21.141 15.781 -5.398 1 94.31 256 LEU A CA 1
ATOM 1901 C C . LEU A 1 256 ? -20.672 14.609 -6.246 1 94.31 256 LEU A C 1
ATOM 1903 O O . LEU A 1 256 ? -21.391 14.141 -7.125 1 94.31 256 LEU A O 1
ATOM 1907 N N . SER A 1 257 ? -19.516 14.156 -6.047 1 91.81 257 SER A N 1
ATOM 1908 C CA . SER A 1 257 ? -18.953 13.102 -6.883 1 91.81 257 SER A CA 1
ATOM 1909 C C . SER A 1 257 ? -19.844 11.852 -6.863 1 91.81 257 SER A C 1
ATOM 1911 O O . SER A 1 257 ? -20.109 11.266 -7.91 1 91.81 257 SER A O 1
ATOM 1913 N N . GLY A 1 258 ? -20.312 11.508 -5.652 1 90.31 258 GLY A N 1
ATOM 1914 C CA . GLY A 1 258 ? -21.188 10.352 -5.52 1 90.31 258 GLY A CA 1
ATOM 1915 C C . GLY A 1 258 ? -22.484 10.492 -6.281 1 90.31 258 GLY A C 1
ATOM 1916 O O . GLY A 1 258 ? -22.766 9.711 -7.191 1 90.31 258 GLY A O 1
ATOM 1917 N N . PRO A 1 259 ? -23.203 11.531 -5.973 1 91.44 259 PRO A N 1
ATOM 1918 C CA . PRO A 1 259 ? -24.469 11.781 -6.648 1 91.44 259 PRO A CA 1
ATOM 1919 C C . PRO A 1 259 ? -24.328 11.914 -8.156 1 91.44 259 PRO A C 1
ATOM 1921 O O . PRO A 1 259 ? -25.156 11.422 -8.914 1 91.44 259 PRO A O 1
ATOM 1924 N N . VAL A 1 260 ? -23.344 12.531 -8.609 1 91.88 260 VAL A N 1
ATOM 1925 C CA . VAL A 1 260 ? -23.109 12.664 -10.039 1 91.88 260 VAL A CA 1
ATOM 1926 C C . VAL A 1 260 ? -22.859 11.289 -10.656 1 91.88 260 VAL A C 1
ATOM 1928 O O . VAL A 1 260 ? -23.453 10.945 -11.688 1 91.88 260 VAL A O 1
ATOM 1931 N N . GLY A 1 261 ? -22.078 10.562 -10.055 1 89.44 261 GLY A N 1
ATOM 1932 C CA . GLY A 1 261 ? -21.828 9.203 -10.523 1 89.44 261 GLY A CA 1
ATOM 1933 C C . GLY A 1 261 ? -23.078 8.344 -10.523 1 89.44 261 GLY A C 1
ATOM 1934 O O . GLY A 1 261 ? -23.359 7.645 -11.5 1 89.44 261 GLY A O 1
ATOM 1935 N N . GLN A 1 262 ? -23.781 8.398 -9.406 1 89.5 262 GLN A N 1
ATOM 1936 C CA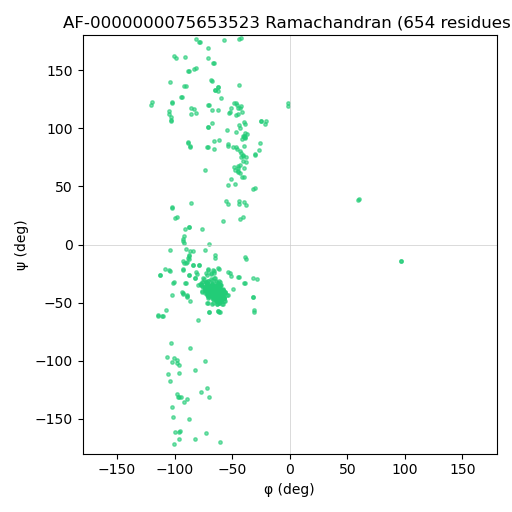 . GLN A 1 262 ? -25 7.613 -9.297 1 89.5 262 GLN A CA 1
ATOM 1937 C C . GLN A 1 262 ? -26 8.008 -10.375 1 89.5 262 GLN A C 1
ATOM 1939 O O . GLN A 1 262 ? -26.688 7.148 -10.938 1 89.5 262 GLN A O 1
ATOM 1944 N N . GLY A 1 263 ? -26.125 9.227 -10.648 1 88.5 263 GLY A N 1
ATOM 1945 C CA . GLY A 1 263 ? -26.969 9.695 -11.734 1 88.5 263 GLY A CA 1
ATOM 1946 C C . GLY A 1 263 ? -26.562 9.164 -13.094 1 88.5 263 GLY A C 1
ATOM 1947 O O . GLY A 1 263 ? -27.406 8.727 -13.875 1 88.5 263 GLY A O 1
ATOM 1948 N N . ILE A 1 264 ? -25.297 9.18 -13.344 1 85.31 264 ILE A N 1
ATOM 1949 C CA . ILE A 1 264 ? -24.781 8.625 -14.586 1 85.31 264 ILE A CA 1
ATOM 1950 C C . ILE A 1 264 ? -25.109 7.137 -14.672 1 85.31 264 ILE A C 1
ATOM 1952 O O . ILE A 1 264 ? -25.516 6.645 -15.719 1 85.31 264 ILE A O 1
ATOM 1956 N N . GLY A 1 265 ? -24.906 6.453 -13.547 1 83.81 265 GLY A N 1
ATOM 1957 C CA . GLY A 1 265 ? -25.219 5.035 -13.508 1 83.81 265 GLY A CA 1
ATOM 1958 C C . GLY A 1 265 ? -26.672 4.742 -13.812 1 83.81 265 GLY A C 1
ATOM 1959 O O . GLY A 1 265 ? -26.984 3.789 -14.531 1 83.81 265 GLY A O 1
ATOM 1960 N N . LEU A 1 266 ? -27.562 5.531 -13.305 1 82.94 266 LEU A N 1
ATOM 1961 C CA . LEU A 1 266 ? -29 5.375 -13.523 1 82.94 266 LEU A CA 1
ATOM 1962 C C . LEU A 1 266 ? -29.344 5.559 -14.992 1 82.94 266 LEU A C 1
ATOM 1964 O O . LEU A 1 266 ? -30.266 4.906 -15.508 1 82.94 266 LEU A O 1
ATOM 1968 N N . LEU A 1 267 ? -28.547 6.414 -15.586 1 81.31 267 LEU A N 1
ATOM 1969 C CA . LEU A 1 267 ? -28.828 6.738 -16.984 1 81.31 267 LEU A CA 1
ATOM 1970 C C . LEU A 1 267 ? -28.25 5.676 -17.906 1 81.31 267 LEU A C 1
ATOM 1972 O O . LEU A 1 267 ? -28.75 5.48 -19.016 1 81.31 267 LEU A O 1
ATOM 1976 N N . VAL A 1 268 ? -27.203 5.066 -17.453 1 70.56 268 VAL A N 1
ATOM 1977 C CA . VAL A 1 268 ? -26.531 4.117 -18.328 1 70.56 268 VAL A CA 1
ATOM 1978 C C . VAL A 1 268 ? -27.094 2.715 -18.109 1 70.56 268 VAL A C 1
ATOM 1980 O O . VAL A 1 268 ? -26.656 1.757 -18.75 1 70.56 268 VAL A O 1
ATOM 1983 N N . THR A 1 269 ? -27.828 2.367 -17.047 1 59.41 269 THR A N 1
ATOM 1984 C CA . THR A 1 269 ? -28.359 1.046 -16.75 1 59.41 269 THR A CA 1
ATOM 1985 C C . THR A 1 269 ? -28.688 0.285 -18.031 1 59.41 269 THR A C 1
ATOM 1987 O O . THR A 1 269 ? -28.531 -0.937 -18.094 1 59.41 269 THR A O 1
ATOM 1990 N N . ASP A 1 270 ? -29.312 0.905 -18.953 1 52.03 270 ASP A N 1
ATOM 1991 C CA . ASP A 1 270 ? -29.562 0.068 -20.125 1 52.03 270 ASP A CA 1
ATOM 1992 C C . ASP A 1 270 ? -28.25 -0.312 -20.812 1 52.03 270 ASP A C 1
ATOM 1994 O O . ASP A 1 270 ? -28.25 -1.121 -21.75 1 52.03 270 ASP A O 1
ATOM 1998 N N . ALA A 1 271 ? -27.312 0.46 -20.609 1 46.25 271 ALA A N 1
ATOM 1999 C CA . ALA A 1 271 ? -26.062 0.232 -21.344 1 46.25 271 ALA A CA 1
ATOM 2000 C C . ALA A 1 271 ? -25.219 -0.848 -20.672 1 46.25 271 ALA A C 1
ATOM 2002 O O . ALA A 1 271 ? -25.281 -1.009 -19.453 1 46.25 271 ALA A O 1
ATOM 2003 N N . ASP A 1 272 ? -24.984 -2.006 -21.219 1 47.41 272 ASP A N 1
ATOM 2004 C CA . ASP A 1 272 ? -24.109 -3.1 -20.812 1 47.41 272 ASP A CA 1
ATOM 2005 C C . ASP A 1 272 ? -23.031 -2.609 -19.859 1 47.41 272 ASP A C 1
ATOM 2007 O O . ASP A 1 272 ? -22.469 -1.528 -20.047 1 47.41 272 ASP A O 1
ATOM 2011 N N . GLY A 1 273 ? -23.094 -2.904 -18.516 1 51.25 273 GLY A N 1
ATOM 2012 C CA . GLY A 1 273 ? -22.094 -2.754 -17.469 1 51.25 273 GLY A CA 1
ATOM 2013 C C . GLY A 1 273 ? -20.766 -2.205 -17.969 1 51.25 273 GLY A C 1
ATOM 2014 O O . GLY A 1 273 ? -20.469 -2.299 -19.172 1 51.25 273 GLY A O 1
ATOM 2015 N N . GLY A 1 274 ? -20.297 -1.087 -17.516 1 59.25 274 GLY A N 1
ATOM 2016 C CA . GLY A 1 274 ? -19.031 -0.483 -17.922 1 59.25 274 GLY A CA 1
ATOM 2017 C C . GLY A 1 274 ? -18.031 -1.491 -18.438 1 59.25 274 GLY A C 1
ATOM 2018 O O . GLY A 1 274 ? -18.141 -2.688 -18.156 1 59.25 274 GLY A O 1
ATOM 2019 N N . GLY A 1 275 ? -17.688 -1.653 -19.766 1 69.94 275 GLY A N 1
ATOM 2020 C CA . GLY A 1 275 ? -16.688 -2.443 -20.469 1 69.94 275 GLY A CA 1
ATOM 2021 C C . GLY A 1 275 ? -15.32 -2.395 -19.812 1 69.94 275 GLY A C 1
ATOM 2022 O O . GLY A 1 275 ? -15.195 -1.984 -18.656 1 69.94 275 GLY A O 1
ATOM 2023 N N . LEU A 1 276 ? -14.461 -3.068 -20.297 1 78.56 276 LEU A N 1
ATOM 2024 C CA . LEU A 1 276 ? -13.078 -3.168 -19.859 1 78.56 276 LEU A CA 1
ATOM 2025 C C . LEU A 1 276 ? -12.508 -1.787 -19.547 1 78.56 276 LEU A C 1
ATOM 2027 O O . LEU A 1 276 ? -11.734 -1.63 -18.609 1 78.56 276 LEU A O 1
ATOM 2031 N N . ALA A 1 277 ? -13.062 -0.842 -20.219 1 79.06 277 ALA A N 1
ATOM 2032 C CA . ALA A 1 277 ? -12.562 0.514 -20.016 1 79.06 277 ALA A CA 1
ATOM 2033 C C . ALA A 1 277 ? -12.969 1.045 -18.641 1 79.06 277 ALA A C 1
ATOM 2035 O O . ALA A 1 277 ? -12.156 1.662 -17.953 1 79.06 277 ALA A O 1
ATOM 2036 N N . THR A 1 278 ? -14.172 0.787 -18.266 1 76.62 278 THR A N 1
ATOM 2037 C CA . THR A 1 278 ? -14.648 1.235 -16.969 1 76.62 278 THR A CA 1
ATOM 2038 C C . THR A 1 278 ? -13.914 0.511 -15.836 1 76.62 278 THR A C 1
ATOM 2040 O O . THR A 1 278 ? -13.57 1.118 -14.82 1 76.62 278 THR A O 1
ATOM 2043 N N . ASP A 1 279 ? -13.648 -0.714 -16.062 1 84.12 279 ASP A N 1
ATOM 2044 C CA . ASP A 1 279 ? -12.945 -1.509 -15.062 1 84.12 279 ASP A CA 1
ATOM 2045 C C . ASP A 1 279 ? -11.516 -1.02 -14.883 1 84.12 279 ASP A C 1
ATOM 2047 O O . ASP A 1 279 ? -11.008 -0.952 -13.758 1 84.12 279 ASP A O 1
ATOM 2051 N N . ILE A 1 280 ? -10.93 -0.643 -15.938 1 85.94 280 ILE A N 1
ATOM 2052 C CA . ILE A 1 280 ? -9.555 -0.155 -15.898 1 85.94 280 ILE A CA 1
ATOM 2053 C C . ILE A 1 280 ? -9.508 1.192 -15.18 1 85.94 280 ILE A C 1
ATOM 2055 O O . ILE A 1 280 ? -8.617 1.434 -14.359 1 85.94 280 ILE A O 1
ATOM 2059 N N . LEU A 1 281 ? -10.469 1.988 -15.477 1 81.44 281 LEU A N 1
ATOM 2060 C CA . LEU A 1 281 ? -10.516 3.295 -14.828 1 81.44 281 LEU A CA 1
ATOM 2061 C C . LEU A 1 281 ? -10.75 3.148 -13.328 1 81.44 281 LEU A C 1
ATOM 2063 O O . LEU A 1 281 ? -10.18 3.902 -12.531 1 81.44 281 LEU A O 1
ATOM 2067 N N . GLN A 1 282 ? -11.57 2.225 -13.016 1 82 282 GLN A N 1
ATOM 2068 C CA . GLN A 1 282 ? -11.789 1.943 -11.602 1 82 282 GLN A CA 1
ATOM 2069 C C . GLN A 1 282 ? -10.508 1.461 -10.93 1 82 282 GLN A C 1
ATOM 2071 O O . GLN A 1 282 ? -10.234 1.813 -9.781 1 82 282 GLN A O 1
ATOM 2076 N N . GLY A 1 283 ? -9.773 0.622 -11.633 1 88.81 283 GLY A N 1
ATOM 2077 C CA . GLY A 1 283 ? -8.492 0.172 -11.125 1 88.81 283 GLY A CA 1
ATOM 2078 C C . GLY A 1 283 ? -7.504 1.304 -10.922 1 88.81 283 GLY A C 1
ATOM 2079 O O . GLY A 1 283 ? -6.805 1.348 -9.906 1 88.81 283 GLY A O 1
ATOM 2080 N N . LEU A 1 284 ? -7.512 2.215 -11.836 1 87.25 284 LEU A N 1
ATOM 2081 C CA . LEU A 1 284 ? -6.645 3.381 -11.711 1 87.25 284 LEU A CA 1
ATOM 2082 C C . LEU A 1 284 ? -7.043 4.234 -10.508 1 87.25 284 LEU A C 1
ATOM 2084 O O . LEU A 1 284 ? -6.184 4.711 -9.766 1 87.25 284 LEU A O 1
ATOM 2088 N N . ALA A 1 285 ? -8.328 4.371 -10.367 1 81.31 285 ALA A N 1
ATOM 2089 C CA . ALA A 1 285 ? -8.828 5.133 -9.234 1 81.31 285 ALA A CA 1
ATOM 2090 C C . ALA A 1 285 ? -8.438 4.473 -7.914 1 81.31 285 ALA A C 1
ATOM 2092 O O . ALA A 1 285 ? -8.109 5.16 -6.941 1 81.31 285 ALA A O 1
ATOM 2093 N N . THR A 1 286 ? -8.492 3.17 -7.871 1 86.94 286 THR A N 1
ATOM 2094 C CA . THR A 1 286 ? -8.062 2.428 -6.688 1 86.94 286 THR A CA 1
ATOM 2095 C C . THR A 1 286 ? -6.598 2.707 -6.371 1 86.94 286 THR A C 1
ATOM 2097 O O . THR A 1 286 ? -6.234 2.893 -5.207 1 86.94 286 THR A O 1
ATOM 2100 N N . GLY A 1 287 ? -5.781 2.777 -7.363 1 89.56 287 GLY A N 1
ATOM 2101 C CA . GLY A 1 287 ? -4.375 3.1 -7.184 1 89.56 287 GLY A CA 1
ATOM 2102 C C . GLY A 1 287 ? -4.148 4.488 -6.617 1 89.56 287 GLY A C 1
ATOM 2103 O O . GLY A 1 287 ? -3.242 4.691 -5.809 1 89.56 287 GLY A O 1
ATOM 2104 N N . THR A 1 288 ? -4.898 5.418 -7.043 1 83.31 288 THR A N 1
ATOM 2105 C CA . THR A 1 288 ? -4.801 6.773 -6.516 1 83.31 288 THR A CA 1
ATOM 2106 C C . THR A 1 288 ? -5.109 6.797 -5.023 1 83.31 288 THR A C 1
ATOM 2108 O O . THR A 1 288 ? -4.426 7.469 -4.25 1 83.31 288 THR A O 1
ATOM 2111 N N . LEU A 1 289 ? -6.125 6.078 -4.699 1 85 289 LEU A N 1
ATOM 2112 C CA . LEU A 1 289 ? -6.492 6.023 -3.287 1 85 289 LEU A CA 1
ATOM 2113 C C . LEU A 1 289 ? -5.414 5.312 -2.475 1 85 289 LEU A C 1
ATOM 2115 O O . LEU A 1 289 ? -5.176 5.656 -1.314 1 85 289 LEU A O 1
ATOM 2119 N N . LEU A 1 290 ? -4.836 4.312 -3.105 1 91.56 290 LEU A N 1
ATOM 2120 C CA . LEU A 1 290 ? -3.73 3.615 -2.459 1 91.56 290 LEU A CA 1
ATOM 2121 C C . LEU A 1 290 ? -2.588 4.574 -2.148 1 91.56 290 LEU A C 1
ATOM 2123 O O . LEU A 1 290 ? -2.023 4.543 -1.053 1 91.56 290 LEU A O 1
ATOM 2127 N N . HIS A 1 291 ? -2.285 5.391 -3.1 1 89.5 291 HIS A N 1
ATOM 2128 C CA . HIS A 1 291 ? -1.235 6.383 -2.912 1 89.5 291 HIS A CA 1
ATOM 2129 C C . HIS A 1 291 ? -1.562 7.32 -1.755 1 89.5 291 HIS A C 1
ATOM 2131 O O . HIS A 1 291 ? -0.717 7.566 -0.892 1 89.5 291 HIS A O 1
ATOM 2137 N N . VAL A 1 292 ? -2.727 7.816 -1.732 1 83.31 292 VAL A N 1
ATOM 2138 C CA . VAL A 1 292 ? -3.139 8.758 -0.693 1 83.31 292 VAL A CA 1
ATOM 2139 C C . VAL A 1 292 ? -3.139 8.055 0.664 1 83.31 292 VAL A C 1
ATOM 2141 O O . VAL A 1 292 ? -2.668 8.617 1.658 1 83.31 292 VAL A O 1
ATOM 2144 N N . ALA A 1 293 ? -3.668 6.883 0.71 1 88.81 293 ALA A N 1
ATOM 2145 C CA . ALA A 1 293 ? -3.756 6.121 1.954 1 88.81 293 ALA A CA 1
ATOM 2146 C C . ALA A 1 293 ? -2.375 5.922 2.572 1 88.81 293 ALA A C 1
ATOM 2148 O O . ALA A 1 293 ? -2.174 6.195 3.758 1 88.81 293 ALA A O 1
ATOM 2149 N N . PHE A 1 294 ? -1.407 5.543 1.753 1 91.94 294 PHE A N 1
ATOM 2150 C CA . PHE A 1 294 ? -0.107 5.168 2.295 1 91.94 294 PHE A CA 1
ATOM 2151 C C . PHE A 1 294 ? 0.809 6.383 2.395 1 91.94 294 PHE A C 1
ATOM 2153 O O . PHE A 1 294 ? 1.476 6.582 3.412 1 91.94 294 PHE A O 1
ATOM 2160 N N . MET A 1 295 ? 0.831 7.215 1.368 1 87.31 295 MET A N 1
ATOM 2161 C CA . MET A 1 295 ? 1.842 8.266 1.282 1 87.31 295 MET A CA 1
ATOM 2162 C C . MET A 1 295 ? 1.379 9.523 2.004 1 87.31 295 MET A C 1
ATOM 2164 O O . MET A 1 295 ? 2.199 10.297 2.502 1 87.31 295 MET A O 1
ATOM 2168 N N . GLU A 1 296 ? 0.149 9.711 2.107 1 81.44 296 GLU A N 1
ATOM 2169 C CA . GLU A 1 296 ? -0.32 11 2.613 1 81.44 296 GLU A CA 1
ATOM 2170 C C . GLU A 1 296 ? -0.985 10.844 3.979 1 81.44 296 GLU A C 1
ATOM 2172 O O . GLU A 1 296 ? -1.065 11.805 4.746 1 81.44 296 GLU A O 1
ATOM 2177 N N . VAL A 1 297 ? -1.497 9.688 4.238 1 85.81 297 VAL A N 1
ATOM 2178 C CA . VAL A 1 297 ? -2.252 9.562 5.48 1 85.81 297 VAL A CA 1
ATOM 2179 C C . VAL A 1 297 ? -1.49 8.672 6.461 1 85.81 297 VAL A C 1
ATOM 2181 O O . VAL A 1 297 ? -0.956 9.156 7.461 1 85.81 297 VAL A O 1
ATOM 2184 N N . LEU A 1 298 ? -1.27 7.465 6.109 1 90.38 298 LEU A N 1
ATOM 2185 C CA . LEU A 1 298 ? -0.703 6.5 7.047 1 90.38 298 LEU A CA 1
ATOM 2186 C C . LEU A 1 298 ? 0.753 6.832 7.355 1 90.38 298 LEU A C 1
ATOM 2188 O O . LEU A 1 298 ? 1.165 6.812 8.516 1 90.38 298 LEU A O 1
ATOM 2192 N N . SER A 1 299 ? 1.498 7.215 6.359 1 87.94 299 SER A N 1
ATOM 2193 C CA . SER A 1 299 ? 2.918 7.48 6.562 1 87.94 299 SER A CA 1
ATOM 2194 C C . SER A 1 299 ? 3.131 8.711 7.434 1 87.94 299 SER A C 1
ATOM 2196 O O . SER A 1 299 ? 4.113 8.797 8.172 1 87.94 299 SER A O 1
ATOM 2198 N N . LYS A 1 300 ? 2.271 9.633 7.395 1 83.38 300 LYS A N 1
ATOM 2199 C CA . LYS A 1 300 ? 2.428 10.891 8.109 1 83.38 300 LYS A CA 1
ATOM 2200 C C . LYS A 1 300 ? 1.827 10.812 9.508 1 83.38 300 LYS A C 1
ATOM 2202 O O . LYS A 1 300 ? 2.361 11.391 10.461 1 83.38 300 LYS A O 1
ATOM 2207 N N . GLU A 1 301 ? 0.779 10.039 9.594 1 85.38 301 GLU A N 1
ATOM 2208 C CA . GLU A 1 301 ? 0.032 10.086 10.844 1 85.38 301 GLU A CA 1
ATOM 2209 C C . GLU A 1 301 ? 0.369 8.891 11.734 1 85.38 301 GLU A C 1
ATOM 2211 O O . GLU A 1 301 ? 0.305 8.984 12.961 1 85.38 301 GLU A O 1
ATOM 2216 N N . LEU A 1 302 ? 0.645 7.805 11.125 1 89.44 302 LEU A N 1
ATOM 2217 C CA . LEU A 1 302 ? 0.956 6.602 11.891 1 89.44 302 LEU A CA 1
ATOM 2218 C C . LEU A 1 302 ? 2.438 6.555 12.25 1 89.44 302 LEU A C 1
ATOM 2220 O O . LEU A 1 302 ? 3.219 5.863 11.594 1 89.44 302 LEU A O 1
ATOM 2224 N N . LYS A 1 303 ? 2.738 7.223 13.312 1 84.31 303 LYS A N 1
ATOM 2225 C CA . LYS A 1 303 ? 4.129 7.352 13.734 1 84.31 303 LYS A CA 1
ATOM 2226 C C . LYS A 1 303 ? 4.543 6.18 14.625 1 84.31 303 LYS A C 1
ATOM 2228 O O . LYS A 1 303 ? 3.723 5.633 15.367 1 84.31 303 LYS A O 1
ATOM 2233 N N . PRO A 1 304 ? 5.883 5.922 14.453 1 78.25 304 PRO A N 1
ATOM 2234 C CA . PRO A 1 304 ? 6.367 4.883 15.367 1 78.25 304 PRO A CA 1
ATOM 2235 C C . PRO A 1 304 ? 6.238 5.281 16.828 1 78.25 304 PRO A C 1
ATOM 2237 O O . PRO A 1 304 ? 6.438 6.449 17.188 1 78.25 304 PRO A O 1
ATOM 2240 N N . GLY A 1 305 ? 5.812 4.484 17.656 1 82.19 305 GLY A N 1
ATOM 2241 C CA . GLY A 1 305 ? 5.684 4.746 19.078 1 82.19 305 GLY A CA 1
ATOM 2242 C C . GLY A 1 305 ? 4.285 5.176 19.484 1 82.19 305 GLY A C 1
ATOM 2243 O O . GLY A 1 305 ? 3.955 5.203 20.672 1 82.19 305 GLY A O 1
ATOM 2244 N N . ASP A 1 306 ? 3.494 5.523 18.547 1 89.62 306 ASP A N 1
ATOM 2245 C CA . ASP A 1 306 ? 2.137 5.98 18.812 1 89.62 306 ASP A CA 1
ATOM 2246 C C . ASP A 1 306 ? 1.16 4.809 18.859 1 89.62 306 ASP A C 1
ATOM 2248 O O . ASP A 1 306 ? 0.439 4.555 17.906 1 89.62 306 ASP A O 1
ATOM 2252 N N . LEU A 1 307 ? 1.012 4.227 20 1 90.44 307 LEU A N 1
ATOM 2253 C CA . LEU A 1 307 ? 0.162 3.053 20.156 1 90.44 307 LEU A CA 1
ATOM 2254 C C . LEU A 1 307 ? -1.309 3.416 19.984 1 90.44 307 LEU A C 1
ATOM 2256 O O . LEU A 1 307 ? -2.086 2.633 19.438 1 90.44 307 LEU A O 1
ATOM 2260 N N . LEU A 1 308 ? -1.599 4.551 20.5 1 92.62 308 LEU A N 1
ATOM 2261 C CA . LEU A 1 308 ? -2.988 4.977 20.359 1 92.62 308 LEU A CA 1
ATOM 2262 C C . LEU A 1 308 ? -3.354 5.191 18.891 1 92.62 308 LEU A C 1
ATOM 2264 O O . LEU A 1 308 ? -4.465 4.859 18.469 1 92.62 308 LEU A O 1
ATOM 2268 N N . GLY A 1 309 ? -2.441 5.777 18.188 1 93.75 309 GLY A N 1
ATOM 2269 C CA . GLY A 1 309 ? -2.664 5.926 16.75 1 93.75 309 GLY A CA 1
ATOM 2270 C C . GLY A 1 309 ? -2.855 4.598 16.047 1 93.75 309 GLY A C 1
ATOM 2271 O O . GLY A 1 309 ? -3.734 4.469 15.188 1 93.75 309 GLY A O 1
ATOM 2272 N N . LEU A 1 310 ? -2.094 3.666 16.438 1 93.88 310 LEU A N 1
ATOM 2273 C CA . LEU A 1 310 ? -2.203 2.33 15.867 1 93.88 310 LEU A CA 1
ATOM 2274 C C . LEU A 1 310 ? -3.549 1.699 16.203 1 93.88 310 LEU A C 1
ATOM 2276 O O . LEU A 1 310 ? -4.195 1.098 15.344 1 93.88 310 LEU A O 1
ATOM 2280 N N . LEU A 1 311 ? -3.924 1.855 17.375 1 94.81 311 LEU A N 1
ATOM 2281 C CA . LEU A 1 311 ? -5.199 1.295 17.812 1 94.81 311 LEU A CA 1
ATOM 2282 C C . LEU A 1 311 ? -6.359 1.93 17.047 1 94.81 311 LEU A C 1
ATOM 2284 O O . LEU A 1 311 ? -7.285 1.234 16.625 1 94.81 311 LEU A O 1
ATOM 2288 N N . CYS A 1 312 ? -6.281 3.193 16.875 1 94.62 312 CYS A N 1
ATOM 2289 C CA . CYS A 1 312 ? -7.312 3.891 16.109 1 94.62 312 CYS A CA 1
ATOM 2290 C C . CYS A 1 312 ? -7.367 3.387 14.68 1 94.62 312 CYS A C 1
ATOM 2292 O O . CYS A 1 312 ? -8.453 3.189 14.125 1 94.62 312 CYS A O 1
ATOM 2294 N N . SER A 1 313 ? -6.223 3.203 14.125 1 95.88 313 SER A N 1
ATOM 2295 C CA . SER A 1 313 ? -6.164 2.701 12.758 1 95.88 313 SER A CA 1
ATOM 2296 C C . SER A 1 313 ? -6.742 1.294 12.656 1 95.88 313 SER A C 1
ATOM 2298 O O . SER A 1 313 ? -7.473 0.981 11.719 1 95.88 313 SER A O 1
ATOM 2300 N N . VAL A 1 314 ? -6.445 0.473 13.648 1 96.06 314 VAL A N 1
ATOM 2301 C CA . VAL A 1 314 ? -6.938 -0.901 13.664 1 96.06 314 VAL A CA 1
ATOM 2302 C C . VAL A 1 314 ? -8.453 -0.907 13.836 1 96.06 314 VAL A C 1
ATOM 2304 O O . VAL A 1 314 ? -9.148 -1.712 13.211 1 96.06 314 VAL A O 1
ATOM 2307 N N . ILE A 1 315 ? -8.953 -0.041 14.586 1 95.69 315 ILE A N 1
ATOM 2308 C CA . ILE A 1 315 ? -10.391 0.058 14.805 1 95.69 315 ILE A CA 1
ATOM 2309 C C . ILE A 1 315 ? -11.078 0.494 13.508 1 95.69 315 ILE A C 1
ATOM 2311 O O . ILE A 1 315 ? -12.078 -0.098 13.094 1 95.69 315 ILE A O 1
ATOM 2315 N N . GLY A 1 316 ? -10.57 1.558 12.945 1 94.75 316 GLY A N 1
ATOM 2316 C CA . GLY A 1 316 ? -11.109 1.979 11.664 1 94.75 316 GLY A CA 1
ATOM 2317 C C . GLY A 1 316 ? -11.109 0.875 10.625 1 94.75 316 GLY A C 1
ATOM 2318 O O . GLY A 1 316 ? -12.117 0.663 9.938 1 94.75 316 GLY A O 1
ATOM 2319 N N . PHE A 1 317 ? -10.031 0.162 10.578 1 96.31 317 PHE A N 1
ATOM 2320 C CA . PHE A 1 317 ? -9.906 -0.958 9.648 1 96.31 317 PHE A CA 1
ATOM 2321 C C . PHE A 1 317 ? -10.938 -2.035 9.961 1 96.31 317 PHE A C 1
ATOM 2323 O O . PHE A 1 317 ? -11.586 -2.557 9.055 1 96.31 317 PHE A O 1
ATOM 2330 N N . SER A 1 318 ? -11.102 -2.338 11.219 1 95.06 318 SER A N 1
ATOM 2331 C CA . SER A 1 318 ? -11.969 -3.432 11.648 1 95.06 318 SER A CA 1
ATOM 2332 C C . SER A 1 318 ? -13.438 -3.119 11.367 1 95.06 318 SER A C 1
ATOM 2334 O O . SER A 1 318 ? -14.219 -4.02 11.055 1 95.06 318 SER A O 1
ATOM 2336 N N . ILE A 1 319 ? -13.812 -1.923 11.453 1 92.44 319 ILE A N 1
ATOM 2337 C CA . ILE A 1 319 ? -15.195 -1.524 11.195 1 92.44 319 ILE A CA 1
ATOM 2338 C C . ILE A 1 319 ? -15.547 -1.811 9.734 1 92.44 319 ILE A C 1
ATOM 2340 O O . ILE A 1 319 ? -16.562 -2.457 9.453 1 92.44 319 ILE A O 1
ATOM 2344 N N . LEU A 1 320 ? -14.727 -1.403 8.898 1 91.56 320 LEU A N 1
ATOM 2345 C CA . LEU A 1 320 ? -15.023 -1.608 7.488 1 91.56 320 LEU A CA 1
ATOM 2346 C C . LEU A 1 320 ? -14.852 -3.072 7.102 1 91.56 320 LEU A C 1
ATOM 2348 O O . LEU A 1 320 ? -15.609 -3.6 6.285 1 91.56 320 LEU A O 1
ATOM 2352 N N . ALA A 1 321 ? -13.805 -3.705 7.66 1 92.81 321 ALA A N 1
ATOM 2353 C CA . ALA A 1 321 ? -13.602 -5.129 7.398 1 92.81 321 ALA A CA 1
ATOM 2354 C C . ALA A 1 321 ? -14.828 -5.941 7.828 1 92.81 321 ALA A C 1
ATOM 2356 O O . ALA A 1 321 ? -15.219 -6.891 7.148 1 92.81 321 ALA A O 1
ATOM 2357 N N . GLY A 1 322 ? -15.422 -5.57 8.961 1 90.5 322 GLY A N 1
ATOM 2358 C CA . GLY A 1 322 ? -16.625 -6.227 9.438 1 90.5 322 GLY A CA 1
ATOM 2359 C C . GLY A 1 322 ? -17.828 -5.977 8.555 1 90.5 322 GLY A C 1
ATOM 2360 O O . GLY A 1 322 ? -18.625 -6.887 8.305 1 90.5 322 GLY A O 1
ATOM 2361 N N . LEU A 1 323 ? -17.953 -4.844 8.039 1 85.56 323 LEU A N 1
ATOM 2362 C CA . LEU A 1 323 ? -19.094 -4.484 7.188 1 85.56 323 LEU A CA 1
ATOM 2363 C C . LEU A 1 323 ? -19.031 -5.234 5.863 1 85.56 323 LEU A C 1
ATOM 2365 O O . LEU A 1 323 ? -20.062 -5.672 5.344 1 85.56 323 LEU A O 1
ATOM 2369 N N . THR A 1 324 ? -17.828 -5.332 5.328 1 84.88 324 THR A N 1
ATOM 2370 C CA . THR A 1 324 ? -17.672 -6.004 4.047 1 84.88 324 THR A CA 1
ATOM 2371 C C . THR A 1 324 ? -17.875 -7.508 4.195 1 84.88 324 THR A C 1
ATOM 2373 O O . THR A 1 324 ? -18.109 -8.211 3.205 1 84.88 324 THR A O 1
ATOM 2376 N N . ALA A 1 325 ? -17.734 -8.008 5.383 1 84.75 325 ALA A N 1
ATOM 2377 C CA . ALA A 1 325 ? -17.938 -9.43 5.637 1 84.75 325 ALA A CA 1
ATOM 2378 C C . ALA A 1 325 ? -19.422 -9.773 5.73 1 84.75 325 ALA A C 1
ATOM 2380 O O . ALA A 1 325 ? -19.812 -10.938 5.621 1 84.75 325 ALA A O 1
ATOM 2381 N N . LEU A 1 326 ? -20.219 -8.742 5.926 1 77.62 326 LEU A N 1
ATOM 2382 C CA . LEU A 1 326 ? -21.656 -8.992 6.012 1 77.62 326 LEU A CA 1
ATOM 2383 C C . LEU A 1 326 ? -22.219 -9.367 4.652 1 77.62 326 LEU A C 1
ATOM 2385 O O . LEU A 1 326 ? -21.859 -8.773 3.633 1 77.62 326 LEU A O 1
ATOM 2389 N N . PRO A 1 327 ? -22.781 -10.531 4.57 1 63.91 327 PRO A N 1
ATOM 2390 C CA . PRO A 1 327 ? -23.328 -11.016 3.307 1 63.91 327 PRO A CA 1
ATOM 2391 C C . PRO A 1 327 ? -24.312 -10.031 2.674 1 63.91 327 PRO A C 1
ATOM 2393 O O . PRO A 1 327 ? -25.188 -9.492 3.365 1 63.91 327 PRO A O 1
ATOM 2396 N N . GLY A 1 328 ? -23.719 -9.062 1.911 1 54.72 328 GLY A N 1
ATOM 2397 C CA . GLY A 1 328 ? -24.734 -8.297 1.214 1 54.72 328 GLY A CA 1
ATOM 2398 C C . GLY A 1 328 ? -25.578 -9.133 0.277 1 54.72 328 GLY A C 1
ATOM 2399 O O . GLY A 1 328 ? -26.734 -8.82 0.032 1 54.72 328 GLY A O 1
ATOM 2400 N N . SER A 1 329 ? -24.844 -9.812 -0.717 1 42 329 SER A N 1
ATOM 2401 C CA . SER A 1 329 ? -25.766 -10.422 -1.677 1 42 329 SER A CA 1
ATOM 2402 C C . SER A 1 329 ? -26.422 -11.672 -1.099 1 42 329 SER A C 1
ATOM 2404 O O . SER A 1 329 ? -25.828 -12.367 -0.274 1 42 329 SER A O 1
ATOM 2406 N N . MET B 1 1 ? 17.766 -32.719 -16.766 1 58.56 1 MET B N 1
ATOM 2407 C CA . MET B 1 1 ? 18.578 -32.75 -15.562 1 58.56 1 MET B CA 1
ATOM 2408 C C . MET B 1 1 ? 17.766 -33.219 -14.367 1 58.56 1 MET B C 1
ATOM 2410 O O . MET B 1 1 ? 16.547 -33.094 -14.352 1 58.56 1 MET B O 1
ATOM 2414 N N . ASP B 1 2 ? 18.359 -33.969 -13.508 1 84.38 2 ASP B N 1
ATOM 2415 C CA . ASP B 1 2 ? 17.781 -34.438 -12.258 1 84.38 2 ASP B CA 1
ATOM 2416 C C . ASP B 1 2 ? 17.203 -33.25 -11.445 1 84.38 2 ASP B C 1
ATOM 2418 O O . ASP B 1 2 ? 17.844 -32.219 -11.328 1 84.38 2 ASP B O 1
ATOM 2422 N N . LEU B 1 3 ? 15.953 -33.25 -11.305 1 85 3 LEU B N 1
ATOM 2423 C CA . LEU B 1 3 ? 15.25 -32.219 -10.57 1 85 3 LEU B CA 1
ATOM 2424 C C . LEU B 1 3 ? 16.016 -31.812 -9.312 1 85 3 LEU B C 1
ATOM 2426 O O . LEU B 1 3 ? 16.062 -30.625 -8.953 1 85 3 LEU B O 1
ATOM 2430 N N . ILE B 1 4 ? 16.688 -32.75 -8.75 1 86.69 4 ILE B N 1
ATOM 2431 C CA . ILE B 1 4 ? 17.422 -32.469 -7.523 1 86.69 4 ILE B CA 1
ATOM 2432 C C . ILE B 1 4 ? 18.656 -31.625 -7.84 1 86.69 4 ILE B C 1
ATOM 2434 O O . ILE B 1 4 ? 19.016 -30.734 -7.066 1 86.69 4 ILE B O 1
ATOM 2438 N N . ALA B 1 5 ? 19.234 -31.891 -8.914 1 91.19 5 ALA B N 1
ATOM 2439 C CA . ALA B 1 5 ? 20.391 -31.109 -9.344 1 91.19 5 ALA B CA 1
ATOM 2440 C C . ALA B 1 5 ? 20 -29.656 -9.609 1 91.19 5 ALA B C 1
ATOM 2442 O O . ALA B 1 5 ? 20.719 -28.734 -9.234 1 91.19 5 ALA B O 1
ATOM 2443 N N . VAL B 1 6 ? 18.922 -29.547 -10.203 1 91.25 6 VAL B N 1
ATOM 2444 C CA . VAL B 1 6 ? 18.438 -28.203 -10.508 1 91.25 6 VAL B CA 1
ATOM 2445 C C . VAL B 1 6 ? 18.078 -27.469 -9.211 1 91.25 6 VAL B C 1
ATOM 2447 O O . VAL B 1 6 ? 18.344 -26.281 -9.07 1 91.25 6 VAL B O 1
ATOM 2450 N N . GLN B 1 7 ? 17.531 -28.156 -8.32 1 91.44 7 GLN B N 1
ATOM 2451 C CA . GLN B 1 7 ? 17.188 -27.594 -7.02 1 91.44 7 GLN B CA 1
ATOM 2452 C C . GLN B 1 7 ? 18.422 -27.109 -6.277 1 91.44 7 GLN B C 1
ATOM 2454 O O . GLN B 1 7 ? 18.422 -26.016 -5.695 1 91.44 7 GLN B O 1
ATOM 2459 N N . LEU B 1 8 ? 19.391 -27.906 -6.312 1 91.12 8 LEU B N 1
ATOM 2460 C CA . LEU B 1 8 ? 20.625 -27.547 -5.625 1 91.12 8 LEU B CA 1
ATOM 2461 C C . LEU B 1 8 ? 21.297 -26.359 -6.301 1 91.12 8 LEU B C 1
ATOM 2463 O O . LEU B 1 8 ? 21.859 -25.484 -5.621 1 91.12 8 LEU B O 1
ATOM 2467 N N . LEU B 1 9 ? 21.25 -26.312 -7.559 1 91.5 9 LEU B N 1
ATOM 2468 C CA . LEU B 1 9 ? 21.828 -25.203 -8.305 1 91.5 9 LEU B CA 1
ATOM 2469 C C . LEU B 1 9 ? 21.094 -23.906 -8.008 1 91.5 9 LEU B C 1
ATOM 2471 O O . LEU B 1 9 ? 21.719 -22.859 -7.824 1 91.5 9 LEU B O 1
ATOM 2475 N N . THR B 1 10 ? 19.812 -24 -7.992 1 91.94 10 THR B N 1
ATOM 2476 C CA . THR B 1 10 ? 19.016 -22.812 -7.734 1 91.94 10 THR B CA 1
ATOM 2477 C C . THR B 1 10 ? 19.203 -22.344 -6.289 1 91.94 10 THR B C 1
ATOM 2479 O O . THR B 1 10 ? 19.234 -21.141 -6.02 1 91.94 10 THR B O 1
ATOM 2482 N N . LEU B 1 11 ? 19.312 -23.281 -5.441 1 91.19 11 LEU B N 1
ATOM 2483 C CA . LEU B 1 11 ? 19.547 -22.969 -4.035 1 91.19 11 LEU B CA 1
ATOM 2484 C C . LEU B 1 11 ? 20.859 -22.219 -3.861 1 91.19 11 LEU B C 1
ATOM 2486 O O . LEU B 1 11 ? 20.906 -21.188 -3.178 1 91.19 11 LEU B O 1
ATOM 2490 N N . THR B 1 12 ? 21.812 -22.703 -4.441 1 92.88 12 THR B N 1
ATOM 2491 C CA . THR B 1 12 ? 23.141 -22.094 -4.344 1 92.88 12 THR B CA 1
ATOM 2492 C C . THR B 1 12 ? 23.172 -20.75 -5.039 1 92.88 12 THR B C 1
ATOM 2494 O O . THR B 1 12 ? 23.766 -19.797 -4.531 1 92.88 12 THR B O 1
ATOM 2497 N N . ALA B 1 13 ? 22.578 -20.734 -6.113 1 93.38 13 ALA B N 1
ATOM 2498 C CA . ALA B 1 13 ? 22.531 -19.469 -6.863 1 93.38 13 ALA B CA 1
ATOM 2499 C C . ALA B 1 13 ? 21.812 -18.391 -6.07 1 93.38 13 ALA B C 1
ATOM 2501 O O . ALA B 1 13 ? 22.25 -17.234 -6.066 1 93.38 13 ALA B O 1
ATOM 2502 N N . LEU B 1 14 ? 20.75 -18.766 -5.449 1 92.81 14 LEU B N 1
ATOM 2503 C CA . LEU B 1 14 ? 20 -17.812 -4.637 1 92.81 14 LEU B CA 1
ATOM 2504 C C . LEU B 1 14 ? 20.844 -17.328 -3.463 1 92.81 14 LEU B C 1
ATOM 2506 O O . LEU B 1 14 ? 20.828 -16.141 -3.135 1 92.81 14 LEU B O 1
ATOM 2510 N N . LEU B 1 15 ? 21.562 -18.25 -2.895 1 94.19 15 LEU B N 1
ATOM 2511 C CA . LEU B 1 15 ? 22.406 -17.891 -1.766 1 94.19 15 LEU B CA 1
ATOM 2512 C C . LEU B 1 15 ? 23.516 -16.938 -2.197 1 94.19 15 LEU B C 1
ATOM 2514 O O . LEU B 1 15 ? 23.734 -15.906 -1.55 1 94.19 15 LEU B O 1
ATOM 2518 N N . VAL B 1 16 ? 24.141 -17.234 -3.242 1 94.5 16 VAL B N 1
ATOM 2519 C CA . VAL B 1 16 ? 25.25 -16.438 -3.725 1 94.5 16 VAL B CA 1
ATOM 2520 C C . VAL B 1 16 ? 24.766 -15.062 -4.172 1 94.5 16 VAL B C 1
ATOM 2522 O O . VAL B 1 16 ? 25.406 -14.039 -3.883 1 94.5 16 VAL B O 1
ATOM 2525 N N . SER B 1 17 ? 23.719 -15.07 -4.828 1 93.81 17 SER B N 1
ATOM 2526 C CA . SER B 1 17 ? 23.188 -13.805 -5.312 1 93.81 17 SER B CA 1
ATOM 2527 C C . SER B 1 17 ? 22.781 -12.898 -4.16 1 93.81 17 SER B C 1
ATOM 2529 O O . SER B 1 17 ? 23.125 -11.719 -4.133 1 93.81 17 SER B O 1
ATOM 2531 N N . CYS B 1 18 ? 22.062 -13.406 -3.188 1 93.94 18 CYS B N 1
ATOM 2532 C CA . CYS B 1 18 ? 21.609 -12.609 -2.055 1 93.94 18 CYS B CA 1
ATOM 2533 C C . CYS B 1 18 ? 22.781 -12.117 -1.228 1 93.94 18 CYS B C 1
ATOM 2535 O O . CYS B 1 18 ? 22.797 -10.969 -0.775 1 93.94 18 CYS B O 1
ATOM 2537 N N . LEU B 1 19 ? 23.766 -12.992 -1.076 1 94.06 19 LEU B N 1
ATOM 2538 C CA . LEU B 1 19 ? 24.953 -12.578 -0.338 1 94.06 19 LEU B CA 1
ATOM 2539 C C . LEU B 1 19 ? 25.719 -11.5 -1.093 1 94.06 19 LEU B C 1
ATOM 2541 O O . LEU B 1 19 ? 26.172 -10.516 -0.496 1 94.06 19 LEU B O 1
ATOM 2545 N N . GLY B 1 20 ? 25.859 -11.688 -2.309 1 94.56 20 GLY B N 1
ATOM 2546 C CA . GLY B 1 20 ? 26.578 -10.719 -3.129 1 94.56 20 GLY B CA 1
ATOM 2547 C C . GLY B 1 20 ? 25.922 -9.344 -3.121 1 94.56 20 GLY B C 1
ATOM 2548 O O . GLY B 1 20 ? 26.609 -8.344 -2.895 1 94.56 20 GLY B O 1
ATOM 2549 N N . PHE B 1 21 ? 24.672 -9.289 -3.264 1 93.25 21 PHE B N 1
ATOM 2550 C CA . PHE B 1 21 ? 23.969 -8.016 -3.369 1 93.25 21 PHE B CA 1
ATOM 2551 C C . PHE B 1 21 ? 23.828 -7.359 -2.002 1 93.25 21 PHE B C 1
ATOM 2553 O O . PHE B 1 21 ? 23.797 -6.133 -1.897 1 93.25 21 PHE B O 1
ATOM 2560 N N . SER B 1 22 ? 23.672 -8.148 -0.991 1 93.19 22 SER B N 1
ATOM 2561 C CA . SER B 1 22 ? 23.516 -7.562 0.337 1 93.19 22 SER B CA 1
ATOM 2562 C C . SER B 1 22 ? 24.859 -7.051 0.865 1 93.19 22 SER B C 1
ATOM 2564 O O . SER B 1 22 ? 24.906 -6.059 1.595 1 93.19 22 SER B O 1
ATOM 2566 N N . LEU B 1 23 ? 25.953 -7.648 0.463 1 92.5 23 LEU B N 1
ATOM 2567 C CA . LEU B 1 23 ? 27.281 -7.254 0.958 1 92.5 23 LEU B CA 1
ATOM 2568 C C . LEU B 1 23 ? 27.891 -6.172 0.075 1 92.5 23 LEU B C 1
ATOM 2570 O O . LEU B 1 23 ? 28.828 -5.492 0.484 1 92.5 23 LEU B O 1
ATOM 2574 N N . LEU B 1 24 ? 27.391 -5.992 -1.025 1 89.88 24 LEU B N 1
ATOM 2575 C CA . LEU B 1 24 ? 27.938 -5.043 -1.989 1 89.88 24 LEU B CA 1
ATOM 2576 C C . LEU B 1 24 ? 27.969 -3.637 -1.403 1 89.88 24 LEU B C 1
ATOM 2578 O O . LEU B 1 24 ? 29.016 -2.979 -1.429 1 89.88 24 LEU B O 1
ATOM 2582 N N . PRO B 1 25 ? 26.891 -3.115 -0.848 1 88.06 25 PRO B N 1
ATOM 2583 C CA . PRO B 1 25 ? 26.953 -1.777 -0.254 1 88.06 25 PRO B CA 1
ATOM 2584 C C . PRO B 1 25 ? 27.953 -1.682 0.893 1 88.06 25 PRO B C 1
ATOM 2586 O O . PRO B 1 25 ? 28.547 -0.625 1.104 1 88.06 25 PRO B O 1
ATOM 2589 N N . LEU B 1 26 ? 28.141 -2.713 1.611 1 86.69 26 LEU B N 1
ATOM 2590 C CA . LEU B 1 26 ? 29.094 -2.725 2.717 1 86.69 26 LEU B CA 1
ATOM 2591 C C . LEU B 1 26 ? 30.516 -2.643 2.199 1 86.69 26 LEU B C 1
ATOM 2593 O O . LEU B 1 26 ? 31.344 -1.905 2.75 1 86.69 26 LEU B O 1
ATOM 2597 N N . VAL B 1 27 ? 30.75 -3.365 1.207 1 86.44 27 VAL B N 1
ATOM 2598 C CA . VAL B 1 27 ? 32.094 -3.365 0.611 1 86.44 27 VAL B CA 1
ATOM 2599 C C . VAL B 1 27 ? 32.375 -2.002 -0.016 1 86.44 27 VAL B C 1
ATOM 2601 O O . VAL B 1 27 ? 33.469 -1.474 0.107 1 86.44 27 VAL B O 1
ATOM 2604 N N . LEU B 1 28 ? 31.375 -1.509 -0.649 1 83.44 28 LEU B N 1
ATOM 2605 C CA . LEU B 1 28 ? 31.531 -0.2 -1.271 1 83.44 28 LEU B CA 1
ATOM 2606 C C . LEU B 1 28 ? 31.766 0.878 -0.219 1 83.44 28 LEU B C 1
ATOM 2608 O O . LEU B 1 28 ? 32.562 1.788 -0.427 1 83.44 28 LEU B O 1
ATOM 2612 N N . ALA B 1 29 ? 31.062 0.779 0.856 1 81.25 29 ALA B N 1
ATOM 2613 C CA . ALA B 1 29 ? 31.25 1.717 1.96 1 81.25 29 ALA B CA 1
ATOM 2614 C C . ALA B 1 29 ? 32.656 1.584 2.562 1 81.25 29 ALA B C 1
ATOM 2616 O O . ALA B 1 29 ? 33.281 2.584 2.912 1 81.25 29 ALA B O 1
ATOM 2617 N N . TRP B 1 30 ? 33.062 0.412 2.67 1 79.12 30 TRP B N 1
ATOM 2618 C CA . TRP B 1 30 ? 34.406 0.145 3.205 1 79.12 30 TRP B CA 1
ATOM 2619 C C . TRP B 1 30 ? 35.469 0.67 2.266 1 79.12 30 TRP B C 1
ATOM 2621 O O . TRP B 1 30 ? 36.469 1.26 2.713 1 79.12 30 TRP B O 1
ATOM 2631 N N . ARG B 1 31 ? 35.281 0.476 1.028 1 77.81 31 ARG B N 1
ATOM 2632 C CA . ARG B 1 31 ? 36.25 0.927 0.034 1 77.81 31 ARG B CA 1
ATOM 2633 C C . ARG B 1 31 ? 36.25 2.447 -0.073 1 77.81 31 ARG B C 1
ATOM 2635 O O . ARG B 1 31 ? 37.281 3.053 -0.333 1 77.81 31 ARG B O 1
ATOM 2642 N N . ALA B 1 32 ? 35.094 2.961 0.032 1 75.25 32 ALA B N 1
ATOM 2643 C CA . ALA B 1 32 ? 34.969 4.414 -0.051 1 75.25 32 ALA B CA 1
ATOM 2644 C C . ALA B 1 32 ? 35.656 5.09 1.128 1 75.25 32 ALA B C 1
ATOM 2646 O O . ALA B 1 32 ? 36.031 6.254 1.038 1 75.25 32 ALA B O 1
ATOM 2647 N N . SER B 1 33 ? 35.594 4.488 2.252 1 69.44 33 SER B N 1
ATOM 2648 C CA . SER B 1 33 ? 36.281 5.043 3.426 1 69.44 33 SER B CA 1
ATOM 2649 C C . SER B 1 33 ? 37.781 5.043 3.254 1 69.44 33 SER B C 1
ATOM 2651 O O . SER B 1 33 ? 38.5 5.715 4 1 69.44 33 SER B O 1
ATOM 2653 N N . LYS B 1 34 ? 38.125 4.383 2.201 1 63.75 34 LYS B N 1
ATOM 2654 C CA . LYS B 1 34 ? 39.562 4.41 1.918 1 63.75 34 LYS B CA 1
ATOM 2655 C C . LYS B 1 34 ? 39.938 5.648 1.106 1 63.75 34 LYS B C 1
ATOM 2657 O O . LYS B 1 34 ? 39.156 6.098 0.26 1 63.75 34 LYS B O 1
ATOM 2662 N N . PRO B 1 35 ? 40.75 6.535 1.596 1 63.28 35 PRO B N 1
ATOM 2663 C CA . PRO B 1 35 ? 41.125 7.863 1.098 1 63.28 35 PRO B CA 1
ATOM 2664 C C . PRO B 1 35 ? 41.094 7.949 -0.427 1 63.28 35 PRO B C 1
ATOM 2666 O O . PRO B 1 35 ? 40.719 8.977 -0.991 1 63.28 35 PRO B O 1
ATOM 2669 N N . SER B 1 36 ? 41.719 7.234 -1.237 1 57.22 36 SER B N 1
ATOM 2670 C CA . SER B 1 36 ? 42 7.43 -2.654 1 57.22 36 SER B CA 1
ATOM 2671 C C . SER B 1 36 ? 40.875 6.895 -3.527 1 57.22 36 SER B C 1
ATOM 2673 O O . SER B 1 36 ? 41 6.844 -4.754 1 57.22 36 SER B O 1
ATOM 2675 N N . SER B 1 37 ? 39.719 6.621 -2.963 1 58.59 37 SER B N 1
ATOM 2676 C CA . SER B 1 37 ? 38.906 5.758 -3.809 1 58.59 37 SER B CA 1
ATOM 2677 C C . SER B 1 37 ? 37.781 6.543 -4.484 1 58.59 37 SER B C 1
ATOM 2679 O O . SER B 1 37 ? 37.125 7.391 -3.854 1 58.59 37 SER B O 1
ATOM 2681 N N . ALA B 1 38 ? 37.812 6.727 -5.832 1 55.47 38 ALA B N 1
ATOM 2682 C CA . ALA B 1 38 ? 36.812 7.258 -6.742 1 55.47 38 ALA B CA 1
ATOM 2683 C C . ALA B 1 38 ? 35.406 6.785 -6.348 1 55.47 38 ALA B C 1
ATOM 2685 O O . ALA B 1 38 ? 34.406 7.359 -6.777 1 55.47 38 ALA B O 1
ATOM 2686 N N . LEU B 1 39 ? 35.344 5.852 -5.457 1 58.06 39 LEU B N 1
ATOM 2687 C CA . LEU B 1 39 ? 34.094 5.195 -5.129 1 58.06 39 LEU B CA 1
ATOM 2688 C C . LEU B 1 39 ? 33.344 5.969 -4.055 1 58.06 39 LEU B C 1
ATOM 2690 O O . LEU B 1 39 ? 32.156 5.68 -3.773 1 58.06 39 LEU B O 1
ATOM 2694 N N . SER B 1 40 ? 33.969 6.961 -3.574 1 60.31 40 SER B N 1
ATOM 2695 C CA . SER B 1 40 ? 33.375 7.797 -2.547 1 60.31 40 SER B CA 1
ATOM 2696 C C . SER B 1 40 ? 32.094 8.461 -3.059 1 60.31 40 SER B C 1
ATOM 2698 O O . SER B 1 40 ? 31.188 8.742 -2.281 1 60.31 40 SER B O 1
ATOM 2700 N N . ASN B 1 41 ? 32.062 8.5 -4.336 1 62.88 41 ASN B N 1
ATOM 2701 C CA . ASN B 1 41 ? 30.922 9.18 -4.945 1 62.88 41 ASN B CA 1
ATOM 2702 C C . ASN B 1 41 ? 29.688 8.289 -4.992 1 62.88 41 ASN B C 1
ATOM 2704 O O . ASN B 1 41 ? 28.562 8.781 -5.051 1 62.88 41 ASN B O 1
ATOM 2708 N N . ILE B 1 42 ? 29.922 6.961 -4.992 1 59.5 42 ILE B N 1
ATOM 2709 C CA . ILE B 1 42 ? 28.812 6.027 -5.137 1 59.5 42 ILE B CA 1
ATOM 2710 C C . ILE B 1 42 ? 27.969 6.016 -3.859 1 59.5 42 ILE B C 1
ATOM 2712 O O . ILE B 1 42 ? 26.766 5.762 -3.898 1 59.5 42 ILE B O 1
ATOM 2716 N N . LEU B 1 43 ? 28.5 6.309 -2.857 1 65.12 43 LEU B N 1
ATOM 2717 C CA . LEU B 1 43 ? 27.75 6.285 -1.599 1 65.12 43 LEU B CA 1
ATOM 2718 C C . LEU B 1 43 ? 27.25 7.68 -1.234 1 65.12 43 LEU B C 1
ATOM 2720 O O . LEU B 1 43 ? 27.031 7.977 -0.059 1 65.12 43 LEU B O 1
ATOM 2724 N N . ARG B 1 44 ? 27.141 8.469 -2.318 1 73.94 44 ARG B N 1
ATOM 2725 C CA . ARG B 1 44 ? 26.484 9.75 -2.09 1 73.94 44 ARG B CA 1
ATOM 2726 C C . ARG B 1 44 ? 25.016 9.562 -1.779 1 73.94 44 ARG B C 1
ATOM 2728 O O . ARG B 1 44 ? 24.359 8.664 -2.322 1 73.94 44 ARG B O 1
ATOM 2735 N N . PRO B 1 45 ? 24.578 10.359 -0.894 1 77 45 PRO B N 1
ATOM 2736 C CA . PRO B 1 45 ? 23.172 10.25 -0.48 1 77 45 PRO B CA 1
ATOM 2737 C C . PRO B 1 45 ? 22.203 10.312 -1.657 1 77 45 PRO B C 1
ATOM 2739 O O . PRO B 1 45 ? 21.156 9.656 -1.634 1 77 45 PRO B O 1
ATOM 2742 N N . ASP B 1 46 ? 22.656 10.883 -2.66 1 81.69 46 ASP B N 1
ATOM 2743 C CA . ASP B 1 46 ? 21.781 11.016 -3.818 1 81.69 46 ASP B CA 1
ATOM 2744 C C . ASP B 1 46 ? 21.672 9.688 -4.574 1 81.69 46 ASP B C 1
ATOM 2746 O O . ASP B 1 46 ? 20.578 9.312 -5.023 1 81.69 46 ASP B O 1
ATOM 2750 N N . VAL B 1 47 ? 22.844 9.031 -4.68 1 81.81 47 VAL B N 1
ATOM 2751 C CA . VAL B 1 47 ? 22.859 7.762 -5.402 1 81.81 47 VAL B CA 1
ATOM 2752 C C . VAL B 1 47 ? 22.125 6.695 -4.59 1 81.81 47 VAL B C 1
ATOM 2754 O O . VAL B 1 47 ? 21.344 5.918 -5.141 1 81.81 47 VAL B O 1
ATOM 2757 N N . ILE B 1 48 ? 22.281 6.746 -3.354 1 82.81 48 ILE B N 1
ATOM 2758 C CA . ILE B 1 48 ? 21.609 5.801 -2.471 1 82.81 48 ILE B CA 1
ATOM 2759 C C . ILE B 1 48 ? 20.094 6.004 -2.557 1 82.81 48 ILE B C 1
ATOM 2761 O O . ILE B 1 48 ? 19.344 5.035 -2.611 1 82.81 48 ILE B O 1
ATOM 2765 N N . GLY B 1 49 ? 19.75 7.203 -2.66 1 86.75 49 GLY B N 1
ATOM 2766 C CA . GLY B 1 49 ? 18.328 7.52 -2.775 1 86.75 49 GLY B CA 1
ATOM 2767 C C . GLY B 1 49 ? 17.703 6.992 -4.051 1 86.75 49 GLY B C 1
ATOM 2768 O O . GLY B 1 49 ? 16.594 6.465 -4.031 1 86.75 49 GLY B O 1
ATOM 2769 N N . LYS B 1 50 ? 18.438 7.059 -5.09 1 89.69 50 LYS B N 1
ATOM 2770 C CA . LYS B 1 50 ? 17.922 6.605 -6.375 1 89.69 50 LYS B CA 1
ATOM 2771 C C . LYS B 1 50 ? 17.844 5.082 -6.426 1 89.69 50 LYS B C 1
ATOM 2773 O O . LYS B 1 50 ? 16.875 4.523 -6.973 1 89.69 50 LYS B O 1
ATOM 2778 N N . VAL B 1 51 ? 18.844 4.504 -5.863 1 86.94 51 VAL B N 1
ATOM 2779 C CA . VAL B 1 51 ? 18.828 3.047 -5.812 1 86.94 51 VAL B CA 1
ATOM 2780 C C . VAL B 1 51 ? 17.656 2.566 -4.969 1 86.94 51 VAL B C 1
ATOM 2782 O O . VAL B 1 51 ? 16.953 1.623 -5.344 1 86.94 51 VAL B O 1
ATOM 2785 N N . ASN B 1 52 ? 17.422 3.24 -3.924 1 87.38 52 ASN B N 1
ATOM 2786 C CA . ASN B 1 52 ? 16.312 2.879 -3.057 1 87.38 52 ASN B CA 1
ATOM 2787 C C . ASN B 1 52 ? 14.961 3.125 -3.738 1 87.38 52 ASN B C 1
ATOM 2789 O O . ASN B 1 52 ? 14 2.389 -3.512 1 87.38 52 ASN B O 1
ATOM 2793 N N . CYS B 1 53 ? 14.898 4.113 -4.523 1 92.25 53 CYS B N 1
ATOM 2794 C CA . CYS B 1 53 ? 13.68 4.348 -5.293 1 92.25 53 CYS B CA 1
ATOM 2795 C C . CYS B 1 53 ? 13.445 3.225 -6.293 1 92.25 53 CYS B C 1
ATOM 2797 O O . CYS B 1 53 ? 12.305 2.775 -6.469 1 92.25 53 CYS B O 1
ATOM 2799 N N . PHE B 1 54 ? 14.531 2.838 -6.926 1 93.94 54 PHE B N 1
ATOM 2800 C CA . PHE B 1 54 ? 14.453 1.707 -7.844 1 93.94 54 PHE B CA 1
ATOM 2801 C C . PHE B 1 54 ? 13.961 0.458 -7.125 1 93.94 54 PHE B C 1
ATOM 2803 O O . PHE B 1 54 ? 13.039 -0.214 -7.594 1 93.94 54 PHE B O 1
ATOM 2810 N N . VAL B 1 55 ? 14.539 0.209 -5.969 1 89.88 55 VAL B N 1
ATOM 2811 C CA . VAL B 1 55 ? 14.172 -0.963 -5.18 1 89.88 55 VAL B CA 1
ATOM 2812 C C . VAL B 1 55 ? 12.734 -0.818 -4.676 1 89.88 55 VAL B C 1
ATOM 2814 O O . VAL B 1 55 ? 12 -1.804 -4.586 1 89.88 55 VAL B O 1
ATOM 2817 N N . GLY B 1 56 ? 12.375 0.388 -4.328 1 91.88 56 GLY B N 1
ATOM 2818 C CA . GLY B 1 56 ? 10.992 0.638 -3.945 1 91.88 56 GLY B CA 1
ATOM 2819 C C . GLY B 1 56 ? 9.992 0.226 -5.012 1 91.88 56 GLY B C 1
ATOM 2820 O O . GLY B 1 56 ? 8.938 -0.325 -4.699 1 91.88 56 GLY B O 1
ATOM 2821 N N . GLY B 1 57 ? 10.289 0.498 -6.273 1 94.5 57 GLY B N 1
ATOM 2822 C CA . GLY B 1 57 ? 9.461 0.036 -7.375 1 94.5 57 GLY B CA 1
ATOM 2823 C C . GLY B 1 57 ? 9.383 -1.477 -7.473 1 94.5 57 GLY B C 1
ATOM 2824 O O . GLY B 1 57 ? 8.312 -2.035 -7.719 1 94.5 57 GLY B O 1
ATOM 2825 N N . VAL B 1 58 ? 10.508 -2.07 -7.27 1 92.62 58 VAL B N 1
ATOM 2826 C CA . VAL B 1 58 ? 10.562 -3.527 -7.301 1 92.62 58 VAL B CA 1
ATOM 2827 C C . VAL B 1 58 ? 9.719 -4.105 -6.172 1 92.62 58 VAL B C 1
ATOM 2829 O O . VAL B 1 58 ? 8.984 -5.078 -6.371 1 92.62 58 VAL B O 1
ATOM 2832 N N . PHE B 1 59 ? 9.766 -3.506 -5.012 1 90.44 59 PHE B N 1
ATOM 2833 C CA . PHE B 1 59 ? 8.953 -3.92 -3.871 1 90.44 59 PHE B CA 1
ATOM 2834 C C . PHE B 1 59 ? 7.469 -3.846 -4.203 1 90.44 59 PHE B C 1
ATOM 2836 O O . PHE B 1 59 ? 6.715 -4.77 -3.898 1 90.44 59 PHE B O 1
ATOM 2843 N N . LEU B 1 60 ? 7.145 -2.781 -4.793 1 94.25 60 LEU B N 1
ATOM 2844 C CA . LEU B 1 60 ? 5.742 -2.566 -5.133 1 94.25 60 LEU B CA 1
ATOM 2845 C C . LEU B 1 60 ? 5.242 -3.654 -6.078 1 94.25 60 LEU B C 1
ATOM 2847 O O . LEU B 1 60 ? 4.176 -4.234 -5.852 1 94.25 60 LEU B O 1
ATOM 2851 N N . ALA B 1 61 ? 6.027 -3.916 -7.094 1 94.44 61 ALA B N 1
ATOM 2852 C CA . ALA B 1 61 ? 5.656 -4.953 -8.055 1 94.44 61 ALA B CA 1
ATOM 2853 C C . ALA B 1 61 ? 5.605 -6.324 -7.391 1 94.44 61 ALA B C 1
ATOM 2855 O O . ALA B 1 61 ? 4.699 -7.117 -7.66 1 94.44 61 ALA B O 1
ATOM 2856 N N . THR B 1 62 ? 6.551 -6.59 -6.562 1 89.31 62 THR B N 1
ATOM 2857 C CA . THR B 1 62 ? 6.613 -7.879 -5.883 1 89.31 62 THR B CA 1
ATOM 2858 C C . THR B 1 62 ? 5.391 -8.078 -4.988 1 89.31 62 THR B C 1
ATOM 2860 O O . THR B 1 62 ? 4.781 -9.148 -4.984 1 89.31 62 THR B O 1
ATOM 2863 N N . CYS B 1 63 ? 4.996 -7.082 -4.281 1 92.06 63 CYS B N 1
ATOM 2864 C CA . CYS B 1 63 ? 3.885 -7.184 -3.342 1 92.06 63 CYS B CA 1
ATOM 2865 C C . CYS B 1 63 ? 2.562 -7.363 -4.082 1 92.06 63 CYS B C 1
ATOM 2867 O O . CYS B 1 63 ? 1.773 -8.25 -3.748 1 92.06 63 CYS B O 1
ATOM 2869 N N . PHE B 1 64 ? 2.381 -6.621 -5.137 1 94.69 64 PHE B N 1
ATOM 2870 C CA . PHE B 1 64 ? 1.065 -6.566 -5.762 1 94.69 64 PHE B CA 1
ATOM 2871 C C . PHE B 1 64 ? 0.96 -7.586 -6.891 1 94.69 64 PHE B C 1
ATOM 2873 O O . PHE B 1 64 ? -0.064 -8.258 -7.035 1 94.69 64 PHE B O 1
ATOM 2880 N N . LEU B 1 65 ? 1.988 -7.707 -7.652 1 92.75 65 LEU B N 1
ATOM 2881 C CA . LEU B 1 65 ? 1.872 -8.516 -8.859 1 92.75 65 LEU B CA 1
ATOM 2882 C C . LEU B 1 65 ? 2.297 -9.953 -8.594 1 92.75 65 LEU B C 1
ATOM 2884 O O . LEU B 1 65 ? 1.943 -10.859 -9.352 1 92.75 65 LEU B O 1
ATOM 2888 N N . HIS B 1 66 ? 3.035 -10.125 -7.613 1 88.44 66 HIS B N 1
ATOM 2889 C CA . HIS B 1 66 ? 3.549 -11.469 -7.387 1 88.44 66 HIS B CA 1
ATOM 2890 C C . HIS B 1 66 ? 2.996 -12.062 -6.094 1 88.44 66 HIS B C 1
ATOM 2892 O O . HIS B 1 66 ? 2.186 -12.992 -6.125 1 88.44 66 HIS B O 1
ATOM 2898 N N . LEU B 1 67 ? 3.258 -11.453 -4.992 1 86.75 67 LEU B N 1
ATOM 2899 C CA . LEU B 1 67 ? 2.957 -12.062 -3.701 1 86.75 67 LEU B CA 1
ATOM 2900 C C . LEU B 1 67 ? 1.453 -12.086 -3.447 1 86.75 67 LEU B C 1
ATOM 2902 O O . LEU B 1 67 ? 0.894 -13.125 -3.098 1 86.75 67 LEU B O 1
ATOM 2906 N N . LEU B 1 68 ? 0.84 -10.969 -3.609 1 91.12 68 LEU B N 1
ATOM 2907 C CA . LEU B 1 68 ? -0.6 -10.922 -3.379 1 91.12 68 LEU B CA 1
ATOM 2908 C C . LEU B 1 68 ? -1.335 -11.859 -4.328 1 91.12 68 LEU B C 1
ATOM 2910 O O . LEU B 1 68 ? -2.236 -12.594 -3.908 1 91.12 68 LEU B O 1
ATOM 2914 N N . ALA B 1 69 ? -0.98 -11.836 -5.555 1 88.94 69 ALA B N 1
ATOM 2915 C CA . ALA B 1 69 ? -1.613 -12.68 -6.562 1 88.94 69 ALA B CA 1
ATOM 2916 C C . ALA B 1 69 ? -1.387 -14.156 -6.266 1 88.94 69 ALA B C 1
ATOM 2918 O O . ALA B 1 69 ? -2.32 -14.961 -6.336 1 88.94 69 ALA B O 1
ATOM 2919 N N . GLU B 1 70 ? -0.171 -14.492 -5.898 1 84.94 70 GLU B N 1
ATOM 2920 C CA . GLU B 1 70 ? 0.157 -15.883 -5.602 1 84.94 70 GLU B CA 1
ATOM 2921 C C . GLU B 1 70 ? -0.575 -16.359 -4.352 1 84.94 70 GLU B C 1
ATOM 2923 O O . GLU B 1 70 ? -1.097 -17.484 -4.324 1 84.94 70 GLU B O 1
ATOM 2928 N N . THR B 1 71 ? -0.534 -15.555 -3.32 1 87.56 71 THR B N 1
ATOM 2929 C CA . THR B 1 71 ? -1.231 -15.922 -2.09 1 87.56 71 THR B CA 1
ATOM 2930 C C . THR B 1 71 ? -2.719 -16.141 -2.355 1 87.56 71 THR B C 1
ATOM 2932 O O . THR B 1 71 ? -3.324 -17.062 -1.811 1 87.56 71 THR B O 1
ATOM 2935 N N . ARG B 1 72 ? -3.27 -15.32 -3.152 1 90.44 72 ARG B N 1
ATOM 2936 C CA . ARG B 1 72 ? -4.68 -15.461 -3.502 1 90.44 72 ARG B CA 1
ATOM 2937 C C . ARG B 1 72 ? -4.938 -16.781 -4.227 1 90.44 72 ARG B C 1
ATOM 2939 O O . ARG B 1 72 ? -5.906 -17.484 -3.918 1 90.44 72 ARG B O 1
ATOM 2946 N N . GLU B 1 73 ? -4.129 -17.078 -5.184 1 87.12 73 GLU B N 1
ATOM 2947 C CA . GLU B 1 73 ? -4.27 -18.328 -5.926 1 87.12 73 GLU B CA 1
ATOM 2948 C C . GLU B 1 73 ? -4.141 -19.531 -5.004 1 87.12 73 GLU B C 1
ATOM 2950 O O . GLU B 1 73 ? -4.887 -20.5 -5.137 1 87.12 73 GLU B O 1
ATOM 2955 N N . ASP B 1 74 ? -3.227 -19.453 -4.086 1 84.31 74 ASP B N 1
ATOM 2956 C CA . ASP B 1 74 ? -3 -20.562 -3.158 1 84.31 74 ASP B CA 1
ATOM 2957 C C . ASP B 1 74 ? -4.195 -20.75 -2.227 1 84.31 74 ASP B C 1
ATOM 2959 O O . ASP B 1 74 ? -4.637 -21.875 -1.994 1 84.31 74 ASP B O 1
ATOM 2963 N N . ILE B 1 75 ? -4.688 -19.688 -1.701 1 87.88 75 ILE B N 1
ATOM 2964 C CA . ILE B 1 75 ? -5.824 -19.766 -0.79 1 87.88 75 ILE B CA 1
ATOM 2965 C C . ILE B 1 75 ? -7.051 -20.281 -1.534 1 87.88 75 ILE B C 1
ATOM 2967 O O . ILE B 1 75 ? -7.797 -21.109 -1.006 1 87.88 75 ILE B O 1
ATOM 2971 N N . GLU B 1 76 ? -7.258 -19.812 -2.744 1 86.69 76 GLU B N 1
ATOM 2972 C CA . GLU B 1 76 ? -8.383 -20.281 -3.543 1 86.69 76 GLU B CA 1
ATOM 2973 C C . GLU B 1 76 ? -8.258 -21.781 -3.852 1 86.69 76 GLU B C 1
ATOM 2975 O O . GLU B 1 76 ? -9.258 -22.5 -3.832 1 86.69 76 GLU B O 1
ATOM 2980 N N . ALA B 1 77 ? -7.09 -22.219 -4.16 1 84.62 77 ALA B N 1
ATOM 2981 C CA . ALA B 1 77 ? -6.863 -23.641 -4.426 1 84.62 77 ALA B CA 1
ATOM 2982 C C . ALA B 1 77 ? -7.168 -24.484 -3.191 1 84.62 77 ALA B C 1
ATOM 2984 O O . ALA B 1 77 ? -7.766 -25.547 -3.299 1 84.62 77 ALA B O 1
ATOM 2985 N N . THR B 1 78 ? -6.719 -23.953 -2.057 1 83.94 78 THR B N 1
ATOM 2986 C CA . THR B 1 78 ? -6.988 -24.656 -0.809 1 83.94 78 THR B CA 1
ATOM 2987 C C . THR B 1 78 ? -8.484 -24.688 -0.517 1 83.94 78 THR B C 1
ATOM 2989 O O . THR B 1 78 ? -9.023 -25.703 -0.094 1 83.94 78 THR B O 1
ATOM 2992 N N . PHE B 1 79 ? -9.148 -23.562 -0.793 1 85.75 79 PHE B N 1
ATOM 2993 C CA . PHE B 1 79 ? -10.594 -23.5 -0.575 1 85.75 79 PHE B CA 1
ATOM 2994 C C . PHE B 1 79 ? -11.328 -24.422 -1.527 1 85.75 79 PHE B C 1
ATOM 2996 O O . PHE B 1 79 ? -12.312 -25.062 -1.147 1 85.75 79 PHE B O 1
ATOM 3003 N N . GLN B 1 80 ? -10.914 -24.484 -2.77 1 84.81 80 GLN B N 1
ATOM 3004 C CA . GLN B 1 80 ? -11.523 -25.391 -3.74 1 84.81 80 GLN B CA 1
ATOM 3005 C C . GLN B 1 80 ? -11.32 -26.844 -3.334 1 84.81 80 GLN B C 1
ATOM 3007 O O . GLN B 1 80 ? -12.234 -27.672 -3.445 1 84.81 80 GLN B O 1
ATOM 3012 N N . ARG B 1 81 ? -10.188 -27.156 -2.867 1 83.19 81 ARG B N 1
ATOM 3013 C CA . ARG B 1 81 ? -9.898 -28.516 -2.412 1 83.19 81 ARG B CA 1
ATOM 3014 C C . ARG B 1 81 ? -10.781 -28.891 -1.232 1 83.19 81 ARG B C 1
ATOM 3016 O O . ARG B 1 81 ? -11.281 -30.016 -1.165 1 83.19 81 ARG B O 1
ATOM 3023 N N . ASP B 1 82 ? -10.992 -27.906 -0.377 1 82.06 82 ASP B N 1
ATOM 3024 C CA . ASP B 1 82 ? -11.781 -28.172 0.823 1 82.06 82 ASP B CA 1
ATOM 3025 C C . ASP B 1 82 ? -13.258 -27.859 0.59 1 82.06 82 ASP B C 1
ATOM 3027 O O . ASP B 1 82 ? -14.07 -27.922 1.518 1 82.06 82 ASP B O 1
ATOM 3031 N N . ARG B 1 83 ? -13.727 -27.453 -0.593 1 83.5 83 ARG B N 1
ATOM 3032 C CA . ARG B 1 83 ? -15.094 -27.141 -0.998 1 83.5 83 ARG B CA 1
ATOM 3033 C C . ARG B 1 83 ? -15.68 -26.016 -0.15 1 83.5 83 ARG B C 1
ATOM 3035 O O . ARG B 1 83 ? -16.812 -26.109 0.312 1 83.5 83 ARG B O 1
ATOM 3042 N N . ILE B 1 84 ? -14.836 -25.062 0.143 1 80.5 84 ILE B N 1
ATOM 3043 C CA . ILE B 1 84 ? -15.258 -23.875 0.884 1 80.5 84 ILE B CA 1
ATOM 3044 C C . ILE B 1 84 ? -15.43 -22.703 -0.074 1 80.5 84 ILE B C 1
ATOM 3046 O O . ILE B 1 84 ? -14.547 -22.422 -0.891 1 80.5 84 ILE B O 1
ATOM 3050 N N . VAL B 1 85 ? -16.609 -22.141 -0.101 1 76.75 85 VAL B N 1
ATOM 3051 C CA . VAL B 1 85 ? -16.859 -20.969 -0.942 1 76.75 85 VAL B CA 1
ATOM 3052 C C . VAL B 1 85 ? -16.875 -19.719 -0.084 1 76.75 85 VAL B C 1
ATOM 3054 O O . VAL B 1 85 ? -17.719 -19.578 0.813 1 76.75 85 VAL B O 1
ATOM 3057 N N . VAL B 1 86 ? -15.859 -18.984 -0.231 1 76 86 VAL B N 1
ATOM 3058 C CA . VAL B 1 86 ? -15.758 -17.719 0.481 1 76 86 VAL B CA 1
ATOM 3059 C C . VAL B 1 86 ? -15.625 -16.562 -0.52 1 76 86 VAL B C 1
ATOM 3061 O O . VAL B 1 86 ? -14.734 -16.578 -1.373 1 76 86 VAL B O 1
ATOM 3064 N N . GLU B 1 87 ? -16.578 -15.648 -0.457 1 80.12 87 GLU B N 1
ATOM 3065 C CA . GLU B 1 87 ? -16.547 -14.484 -1.335 1 80.12 87 GLU B CA 1
ATOM 3066 C C . GLU B 1 87 ? -15.828 -13.312 -0.671 1 80.12 87 GLU B C 1
ATOM 3068 O O . GLU B 1 87 ? -15.625 -12.266 -1.294 1 80.12 87 GLU B O 1
ATOM 3073 N N . TYR B 1 88 ? -15.273 -13.57 0.42 1 85.75 88 TYR B N 1
ATOM 3074 C CA . TYR B 1 88 ? -14.57 -12.531 1.171 1 85.75 88 TYR B CA 1
ATOM 3075 C C . TYR B 1 88 ? -13.094 -12.492 0.797 1 85.75 88 TYR B C 1
ATOM 3077 O O . TYR B 1 88 ? -12.469 -13.539 0.609 1 85.75 88 TYR B O 1
ATOM 3085 N N . PRO B 1 89 ? -12.602 -11.289 0.619 1 91.19 89 PRO B N 1
ATOM 3086 C CA . PRO B 1 89 ? -11.188 -11.164 0.254 1 91.19 89 PRO B CA 1
ATOM 3087 C C . PRO B 1 89 ? -10.242 -11.508 1.408 1 91.19 89 PRO B C 1
ATOM 3089 O O . PRO B 1 89 ? -9.602 -10.617 1.971 1 91.19 89 PRO B O 1
ATOM 3092 N N . ILE B 1 90 ? -10 -12.758 1.556 1 92.19 90 ILE B N 1
ATOM 3093 C CA . ILE B 1 90 ? -9.227 -13.266 2.68 1 92.19 90 ILE B CA 1
ATOM 3094 C C . ILE B 1 90 ? -7.75 -12.914 2.49 1 92.19 90 ILE B C 1
ATOM 3096 O O . ILE B 1 90 ? -7.062 -12.57 3.451 1 92.19 90 ILE B O 1
ATOM 3100 N N . THR B 1 91 ? -7.324 -13.055 1.272 1 92.94 91 THR B N 1
ATOM 3101 C CA . THR B 1 91 ? -5.926 -12.758 0.98 1 92.94 91 THR B CA 1
ATOM 3102 C C . THR B 1 91 ? -5.578 -11.328 1.391 1 92.94 91 THR B C 1
ATOM 3104 O O . THR B 1 91 ? -4.586 -11.102 2.082 1 92.94 91 THR B O 1
ATOM 3107 N N . GLU B 1 92 ? -6.418 -10.398 0.98 1 94.69 92 GLU B N 1
ATOM 3108 C CA . GLU B 1 92 ? -6.199 -8.992 1.302 1 94.69 92 GLU B CA 1
ATOM 3109 C C . GLU B 1 92 ? -6.328 -8.742 2.803 1 94.69 92 GLU B C 1
ATOM 3111 O O . GLU B 1 92 ? -5.574 -7.949 3.371 1 94.69 92 GLU B O 1
ATOM 3116 N N . LEU B 1 93 ? -7.258 -9.422 3.4 1 94.38 93 LEU B N 1
ATOM 3117 C CA . LEU B 1 93 ? -7.441 -9.281 4.84 1 94.38 93 LEU B CA 1
ATOM 3118 C C . LEU B 1 93 ? -6.188 -9.719 5.59 1 94.38 93 LEU B C 1
ATOM 3120 O O . LEU B 1 93 ? -5.688 -8.992 6.453 1 94.38 93 LEU B O 1
ATOM 3124 N N . VAL B 1 94 ? -5.719 -10.867 5.25 1 93.62 94 VAL B N 1
ATOM 3125 C CA . VAL B 1 94 ? -4.559 -11.438 5.93 1 93.62 94 VAL B CA 1
ATOM 3126 C C . VAL B 1 94 ? -3.334 -10.562 5.688 1 93.62 94 VAL B C 1
ATOM 3128 O O . VAL B 1 94 ? -2.523 -10.352 6.59 1 93.62 94 VAL B O 1
ATOM 3131 N N . ALA B 1 95 ? -3.195 -10.102 4.492 1 94.25 95 ALA B N 1
ATOM 3132 C CA . ALA B 1 95 ? -2.09 -9.195 4.184 1 94.25 95 ALA B CA 1
ATOM 3133 C C . ALA B 1 95 ? -2.16 -7.934 5.035 1 94.25 95 ALA B C 1
ATOM 3135 O O . ALA B 1 95 ? -1.143 -7.469 5.555 1 94.25 95 ALA B O 1
ATOM 3136 N N . CYS B 1 96 ? -3.367 -7.363 5.227 1 95.31 96 CYS B N 1
ATOM 3137 C CA . CYS B 1 96 ? -3.523 -6.16 6.039 1 95.31 96 CYS B CA 1
ATOM 3138 C C . CYS B 1 96 ? -3.227 -6.449 7.504 1 95.31 96 CYS B C 1
ATOM 3140 O O . CYS B 1 96 ? -2.654 -5.609 8.203 1 95.31 96 CYS B O 1
ATOM 3142 N N . ILE B 1 97 ? -3.611 -7.594 7.961 1 94.31 97 ILE B N 1
ATOM 3143 C CA . ILE B 1 97 ? -3.289 -7.988 9.328 1 94.31 97 ILE B CA 1
ATOM 3144 C C . ILE B 1 97 ? -1.773 -8.047 9.5 1 94.31 97 ILE B C 1
ATOM 3146 O O . ILE B 1 97 ? -1.239 -7.57 10.508 1 94.31 97 ILE B O 1
ATOM 3150 N N . GLY B 1 98 ? -1.118 -8.641 8.562 1 91.38 98 GLY B N 1
ATOM 3151 C CA . GLY B 1 98 ? 0.336 -8.648 8.594 1 91.38 98 GLY B CA 1
ATOM 3152 C C . GLY B 1 98 ? 0.933 -7.25 8.641 1 91.38 98 GLY B C 1
ATOM 3153 O O . GLY B 1 98 ? 1.9 -7.012 9.367 1 91.38 98 GLY B O 1
ATOM 3154 N N . PHE B 1 99 ? 0.372 -6.359 7.902 1 93.31 99 PHE B N 1
ATOM 3155 C CA . PHE B 1 99 ? 0.791 -4.965 7.902 1 93.31 99 PHE B CA 1
ATOM 3156 C C . PHE B 1 99 ? 0.703 -4.371 9.305 1 93.31 99 PHE B C 1
ATOM 3158 O O . PHE B 1 99 ? 1.645 -3.727 9.773 1 93.31 99 PHE B O 1
ATOM 3165 N N . PHE B 1 100 ? -0.381 -4.621 9.953 1 93.75 100 PHE B N 1
ATOM 3166 C CA . PHE B 1 100 ? -0.604 -4.047 11.281 1 93.75 100 PHE B CA 1
ATOM 3167 C C . PHE B 1 100 ? 0.275 -4.73 12.32 1 93.75 100 PHE B C 1
ATOM 3169 O O . PHE B 1 100 ? 0.718 -4.098 13.281 1 93.75 100 PHE B O 1
ATOM 3176 N N . ILE B 1 101 ? 0.547 -5.949 12.156 1 89.75 101 ILE B N 1
ATOM 3177 C CA . ILE B 1 101 ? 1.395 -6.676 13.094 1 89.75 101 ILE B CA 1
ATOM 3178 C C . ILE B 1 101 ? 2.801 -6.082 13.086 1 89.75 101 ILE B C 1
ATOM 3180 O O . ILE B 1 101 ? 3.389 -5.852 14.141 1 89.75 101 ILE B O 1
ATOM 3184 N N . VAL B 1 102 ? 3.293 -5.816 11.969 1 86.5 102 VAL B N 1
ATOM 3185 C CA . VAL B 1 102 ? 4.637 -5.254 11.859 1 86.5 102 VAL B CA 1
ATOM 3186 C C . VAL B 1 102 ? 4.656 -3.848 12.461 1 86.5 102 VAL B C 1
ATOM 3188 O O . VAL B 1 102 ? 5.605 -3.477 13.156 1 86.5 102 VAL B O 1
ATOM 3191 N N . HIS B 1 103 ? 3.658 -3.125 12.164 1 88.88 103 HIS B N 1
ATOM 3192 C CA . HIS B 1 103 ? 3.619 -1.785 12.734 1 88.88 103 HIS B CA 1
ATOM 3193 C C . HIS B 1 103 ? 3.502 -1.84 14.258 1 88.88 103 HIS B C 1
ATOM 3195 O O . HIS B 1 103 ? 4.027 -0.97 14.953 1 88.88 103 HIS B O 1
ATOM 3201 N N . LEU B 1 104 ? 2.781 -2.773 14.719 1 89.5 104 LEU B N 1
ATOM 3202 C CA . LEU B 1 104 ? 2.666 -2.969 16.156 1 89.5 104 LEU B CA 1
ATOM 3203 C C . LEU B 1 104 ? 4.02 -3.301 16.781 1 89.5 104 LEU B C 1
ATOM 3205 O O . LEU B 1 104 ? 4.398 -2.729 17.797 1 89.5 104 LEU B O 1
ATOM 3209 N N . VAL B 1 105 ? 4.727 -4.16 16.188 1 83.44 105 VAL B N 1
ATOM 3210 C CA . VAL B 1 105 ? 6.047 -4.543 16.672 1 83.44 105 VAL B CA 1
ATOM 3211 C C . VAL B 1 105 ? 6.969 -3.324 16.672 1 83.44 105 VAL B C 1
ATOM 3213 O O . VAL B 1 105 ? 7.711 -3.102 17.641 1 83.44 105 VAL B O 1
ATOM 3216 N N . GLU B 1 106 ? 6.902 -2.588 15.602 1 83 106 GLU B N 1
ATOM 3217 C CA . GLU B 1 106 ? 7.695 -1.366 15.508 1 83 106 GLU B CA 1
ATOM 3218 C C . GLU B 1 106 ? 7.336 -0.387 16.625 1 83 106 GLU B C 1
ATOM 3220 O O . GLU B 1 106 ? 8.219 0.192 17.25 1 83 106 GLU B O 1
ATOM 3225 N N . THR B 1 107 ? 6.082 -0.275 16.828 1 85 107 THR B N 1
ATOM 3226 C CA . THR B 1 107 ? 5.598 0.654 17.844 1 85 107 THR B CA 1
ATOM 3227 C C . THR B 1 107 ? 6 0.187 19.25 1 85 107 THR B C 1
ATOM 3229 O O . THR B 1 107 ? 6.438 0.99 20.078 1 85 107 THR B O 1
ATOM 3232 N N . LEU B 1 108 ? 5.922 -1.058 19.5 1 83.88 108 LEU B N 1
ATOM 3233 C CA . LEU B 1 108 ? 6.266 -1.618 20.797 1 83.88 108 LEU B CA 1
ATOM 3234 C C . LEU B 1 108 ? 7.766 -1.531 21.047 1 83.88 108 LEU B C 1
ATOM 3236 O O . LEU B 1 108 ? 8.195 -1.267 22.172 1 83.88 108 LEU B O 1
ATOM 3240 N N . THR B 1 109 ? 8.562 -1.743 20.109 1 78.56 109 THR B N 1
ATOM 3241 C CA . THR B 1 109 ? 10.016 -1.654 20.234 1 78.56 109 THR B CA 1
ATOM 3242 C C . THR B 1 109 ? 10.453 -0.214 20.484 1 78.56 109 THR B C 1
ATOM 3244 O O . THR B 1 109 ? 11.375 0.032 21.25 1 78.56 109 THR B O 1
ATOM 3247 N N . HIS B 1 110 ? 9.828 0.697 19.75 1 77.25 110 HIS B N 1
ATOM 3248 C CA . HIS B 1 110 ? 10.125 2.109 19.953 1 77.25 110 HIS B CA 1
ATOM 3249 C C . HIS B 1 110 ? 9.789 2.541 21.391 1 77.25 110 HIS B C 1
ATOM 3251 O O . HIS B 1 110 ? 10.469 3.398 21.953 1 77.25 110 HIS B O 1
ATOM 3257 N N . ARG B 1 111 ? 8.805 2.002 21.906 1 77.19 111 ARG B N 1
ATOM 3258 C CA . ARG B 1 111 ? 8.383 2.348 23.25 1 77.19 111 ARG B CA 1
ATOM 3259 C C . ARG B 1 111 ? 9.305 1.722 24.297 1 77.19 111 ARG B C 1
ATOM 3261 O O . ARG B 1 111 ? 9.516 2.289 25.375 1 77.19 111 ARG B O 1
ATOM 3268 N N . CYS B 1 112 ? 9.734 0.603 24.062 1 73.19 112 CYS B N 1
ATOM 3269 C CA . CYS B 1 112 ? 10.57 -0.112 25 1 73.19 112 CYS B CA 1
ATOM 3270 C C . CYS B 1 112 ? 12.008 0.397 24.953 1 73.19 112 CYS B C 1
ATOM 3272 O O . CYS B 1 112 ? 12.758 0.266 25.922 1 73.19 112 CYS B O 1
ATOM 3274 N N . LEU B 1 113 ? 12.492 0.812 23.766 1 62.84 113 LEU B N 1
ATOM 3275 C CA . LEU B 1 113 ? 13.852 1.314 23.672 1 62.84 113 LEU B CA 1
ATOM 3276 C C . LEU B 1 113 ? 13.977 2.68 24.344 1 62.84 113 LEU B C 1
ATOM 3278 O O . LEU B 1 113 ? 13.195 3.586 24.062 1 62.84 113 LEU B O 1
ATOM 3282 N N . PRO B 1 114 ? 14.461 2.838 25.484 1 52.97 114 PRO B N 1
ATOM 3283 C CA . PRO B 1 114 ? 14.68 4.066 26.266 1 52.97 114 PRO B CA 1
ATOM 3284 C C . PRO B 1 114 ? 15.203 5.219 25.406 1 52.97 114 PRO B C 1
ATOM 3286 O O . PRO B 1 114 ? 16.031 5.004 24.516 1 52.97 114 PRO B O 1
ATOM 3289 N N . HIS B 1 115 ? 14.258 6.133 24.859 1 49.91 115 HIS B N 1
ATOM 3290 C CA . HIS B 1 115 ? 14.789 7.406 24.391 1 49.91 115 HIS B CA 1
ATOM 3291 C C . HIS B 1 115 ? 16.016 7.82 25.188 1 49.91 115 HIS B C 1
ATOM 3293 O O . HIS B 1 115 ? 15.953 7.918 26.422 1 49.91 115 HIS B O 1
ATOM 3299 N N . GLY B 1 116 ? 17.031 7.285 24.938 1 38.41 116 GLY B N 1
ATOM 3300 C CA . GLY B 1 116 ? 18.188 7.797 25.641 1 38.41 116 GLY B CA 1
ATOM 3301 C C . GLY B 1 116 ? 18.094 9.281 25.938 1 38.41 116 GLY B C 1
ATOM 3302 O O . GLY B 1 116 ? 18.359 10.117 25.078 1 38.41 116 GLY B O 1
ATOM 3303 N N . HIS B 1 117 ? 17 9.805 26.469 1 37.44 117 HIS B N 1
ATOM 3304 C CA . HIS B 1 117 ? 17.219 11.094 27.109 1 37.44 117 HIS B CA 1
ATOM 3305 C C . HIS B 1 117 ? 18.516 11.094 27.922 1 37.44 117 HIS B C 1
ATOM 3307 O O . HIS B 1 117 ? 18.672 10.32 28.859 1 37.44 117 HIS B O 1
ATOM 3313 N N . GLY B 1 118 ? 19.641 11.164 27.266 1 33.69 118 GLY B N 1
ATOM 3314 C CA . GLY B 1 118 ? 20.766 11.695 28.016 1 33.69 118 GLY B CA 1
ATOM 3315 C C . GLY B 1 118 ? 20.406 12.859 28.906 1 33.69 118 GLY B C 1
ATOM 3316 O O . GLY B 1 118 ? 20.406 14.016 28.469 1 33.69 118 GLY B O 1
ATOM 3317 N N . HIS B 1 119 ? 19.234 12.906 29.547 1 33.88 119 HIS B N 1
ATOM 3318 C CA . HIS B 1 119 ? 19.328 13.875 30.641 1 33.88 119 HIS B CA 1
ATOM 3319 C C . HIS B 1 119 ? 20.547 13.609 31.516 1 33.88 119 HIS B C 1
ATOM 3321 O O . HIS B 1 119 ? 20.547 12.68 32.312 1 33.88 119 HI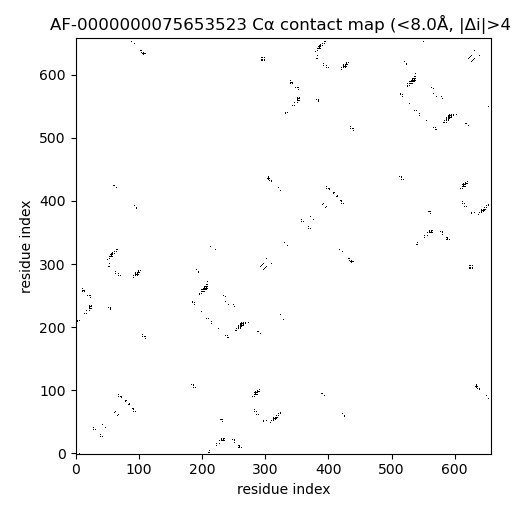S B O 1
ATOM 3327 N N . GLY B 1 120 ? 21.734 13.594 30.875 1 30.12 120 GLY B N 1
ATOM 3328 C CA . GLY B 1 120 ? 22.844 13.859 31.766 1 30.12 120 GLY B CA 1
ATOM 3329 C C . GLY B 1 120 ? 22.578 15 32.75 1 30.12 120 GLY B C 1
ATOM 3330 O O . GLY B 1 120 ? 22.453 16.156 32.344 1 30.12 120 GLY B O 1
ATOM 3331 N N . HIS B 1 121 ? 21.578 14.852 33.594 1 30.7 121 HIS B N 1
ATOM 3332 C CA . HIS B 1 121 ? 21.703 15.703 34.781 1 30.7 121 HIS B CA 1
ATOM 3333 C C . HIS B 1 121 ? 23.141 15.758 35.281 1 30.7 121 HIS B C 1
ATOM 3335 O O . HIS B 1 121 ? 23.703 14.727 35.656 1 30.7 121 HIS B O 1
ATOM 3341 N N . SER B 1 122 ? 23.938 16.562 34.562 1 29.97 122 SER B N 1
ATOM 3342 C CA . SER B 1 122 ? 25.219 16.938 35.156 1 29.97 122 SER B CA 1
ATOM 3343 C C . SER B 1 122 ? 25.078 17.297 36.625 1 29.97 122 SER B C 1
ATOM 3345 O O . SER B 1 122 ? 24.312 18.203 36.969 1 29.97 122 SER B O 1
ATOM 3347 N N . PRO B 1 123 ? 25.031 16.266 37.469 1 30.47 123 PRO B N 1
ATOM 3348 C CA . PRO B 1 123 ? 25.078 16.656 38.875 1 30.47 123 PRO B CA 1
ATOM 3349 C C . PRO B 1 123 ? 26.047 17.812 39.125 1 30.47 123 PRO B C 1
ATOM 3351 O O . PRO B 1 123 ? 27.109 17.875 38.5 1 30.47 123 PRO B O 1
ATOM 3354 N N . SER B 1 124 ? 25.531 19 39.156 1 28.94 124 SER B N 1
ATOM 3355 C CA . SER B 1 124 ? 26.312 20.141 39.656 1 28.94 124 SER B CA 1
ATOM 3356 C C . SER B 1 124 ? 27.172 19.75 40.844 1 28.94 124 SER B C 1
ATOM 3358 O O . SER B 1 124 ? 26.641 19.328 41.875 1 28.94 124 SER B O 1
ATOM 3360 N N . GLN B 1 125 ? 28.266 19.031 40.469 1 27.33 125 GLN B N 1
ATOM 3361 C CA . GLN B 1 125 ? 29.281 18.812 41.5 1 27.33 125 GLN B CA 1
ATOM 3362 C C . GLN B 1 125 ? 29.531 20.078 42.312 1 27.33 125 GLN B C 1
ATOM 3364 O O . GLN B 1 125 ? 29.906 21.109 41.75 1 27.33 125 GLN B O 1
ATOM 3369 N N . ASP B 1 126 ? 28.656 20.375 43.25 1 26.77 126 ASP B N 1
ATOM 3370 C CA . ASP B 1 126 ? 29.047 21.312 44.312 1 26.77 126 ASP B CA 1
ATOM 3371 C C . ASP B 1 126 ? 30.453 20.984 44.844 1 26.77 126 ASP B C 1
ATOM 3373 O O . ASP B 1 126 ? 30.656 19.922 45.438 1 26.77 126 ASP B O 1
ATOM 3377 N N . VAL B 1 127 ? 31.422 21.188 43.906 1 26.03 127 VAL B N 1
ATOM 3378 C CA . VAL B 1 127 ? 32.812 21.047 44.312 1 26.03 127 VAL B CA 1
ATOM 3379 C C . VAL B 1 127 ? 33.031 21.812 45.625 1 26.03 127 VAL B C 1
ATOM 3381 O O . VAL B 1 127 ? 32.875 23.047 45.656 1 26.03 127 VAL B O 1
ATOM 3384 N N . GLY B 1 128 ? 32.375 21.406 46.719 1 23.34 128 GLY B N 1
ATOM 3385 C CA . GLY B 1 128 ? 32.844 21.891 48 1 23.34 128 GLY B CA 1
ATOM 3386 C C . GLY B 1 128 ? 34.344 21.75 48.188 1 23.34 128 GLY B C 1
ATOM 3387 O O . GLY B 1 128 ? 34.875 20.641 48.219 1 23.34 128 GLY B O 1
ATOM 3388 N N . GLY B 1 129 ? 35.094 22.516 47.375 1 24.28 129 GLY B N 1
ATOM 3389 C CA . GLY B 1 129 ? 36.562 22.516 47.438 1 24.28 129 GLY B CA 1
ATOM 3390 C C . GLY B 1 129 ? 37.094 22.641 48.844 1 24.28 129 GLY B C 1
ATOM 3391 O O . GLY B 1 129 ? 37.094 23.734 49.406 1 24.28 129 GLY B O 1
ATOM 3392 N N . GLY B 1 130 ? 36.625 21.797 49.719 1 20.42 130 GLY B N 1
ATOM 3393 C CA . GLY B 1 130 ? 37.25 21.859 51.031 1 20.42 130 GLY B CA 1
ATOM 3394 C C . GLY B 1 130 ? 38.75 21.797 50.969 1 20.42 130 GLY B C 1
ATOM 3395 O O . GLY B 1 130 ? 39.312 21.188 50.062 1 20.42 130 GLY B O 1
ATOM 3396 N N . GLN B 1 131 ? 39.562 22.828 51.406 1 23.45 131 GLN B N 1
ATOM 3397 C CA . GLN B 1 131 ? 40.969 23.156 51.469 1 23.45 131 GLN B CA 1
ATOM 3398 C C . GLN B 1 131 ? 41.75 22.094 52.25 1 23.45 131 GLN B C 1
ATOM 3400 O O . GLN B 1 131 ? 42.969 22.203 52.375 1 23.45 131 GLN B O 1
ATOM 3405 N N . PRO B 1 132 ? 41.281 20.859 52.438 1 19.08 132 PRO B N 1
ATOM 3406 C CA . PRO B 1 132 ? 41.875 20.375 53.688 1 19.08 132 PRO B CA 1
ATOM 3407 C C . PRO B 1 132 ? 43.406 20.422 53.625 1 19.08 132 PRO B C 1
ATOM 3409 O O . PRO B 1 132 ? 44 20.578 52.531 1 19.08 132 PRO B O 1
ATOM 3412 N N . SER B 1 133 ? 44.094 20.047 54.844 1 19.14 133 SER B N 1
ATOM 3413 C CA . SER B 1 133 ? 45.188 20.078 55.781 1 19.14 133 SER B CA 1
ATOM 3414 C C . SER B 1 133 ? 46.344 19.203 55.344 1 19.14 133 SER B C 1
ATOM 3416 O O . SER B 1 133 ? 47.5 19.641 55.375 1 19.14 133 SER B O 1
ATOM 3418 N N . SER B 1 134 ? 46.188 17.812 55.25 1 17.78 134 SER B N 1
ATOM 3419 C CA . SER B 1 134 ? 47 17 56.156 1 17.78 134 SER B CA 1
ATOM 3420 C C . SER B 1 134 ? 48.406 16.828 55.594 1 17.78 134 SER B C 1
ATOM 3422 O O . SER B 1 134 ? 48.656 17.047 54.406 1 17.78 134 SER B O 1
ATOM 3424 N N . ASN B 1 135 ? 49.312 16.125 56.406 1 18.69 135 ASN B N 1
ATOM 3425 C CA . ASN B 1 135 ? 50.625 15.938 57.031 1 18.69 135 ASN B CA 1
ATOM 3426 C C . ASN B 1 135 ? 51.562 15.07 56.188 1 18.69 135 ASN B C 1
ATOM 3428 O O . ASN B 1 135 ? 52.781 15.156 56.312 1 18.69 135 ASN B O 1
ATOM 3432 N N . LEU B 1 136 ? 51.125 13.883 55.531 1 16.98 136 LEU B N 1
ATOM 3433 C CA . LEU B 1 136 ? 51.875 12.711 55.906 1 16.98 136 LEU B CA 1
ATOM 3434 C C . LEU B 1 136 ? 53.281 12.742 55.2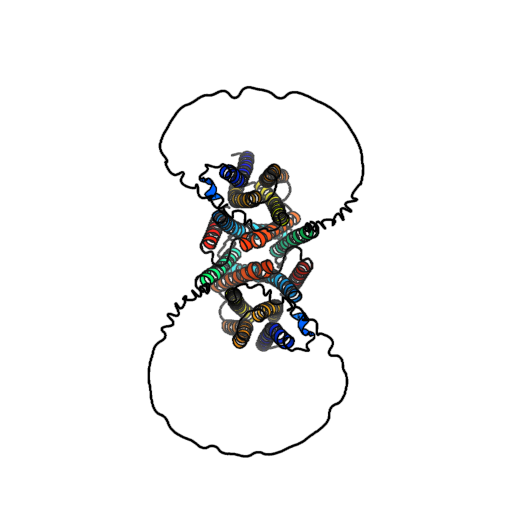81 1 16.98 136 LEU B C 1
ATOM 3436 O O . LEU B 1 136 ? 53.5 13.438 54.281 1 16.98 136 LEU B O 1
ATOM 3440 N N . VAL B 1 137 ? 54 11.516 55.219 1 18.69 137 VAL B N 1
ATOM 3441 C CA . VAL B 1 137 ? 55.188 10.891 55.75 1 18.69 137 VAL B CA 1
ATOM 3442 C C . VAL B 1 137 ? 56.281 10.867 54.688 1 18.69 137 VAL B C 1
ATOM 3444 O O . VAL B 1 137 ? 57.406 11.367 54.938 1 18.69 137 VAL B O 1
ATOM 3447 N N . GLY B 1 138 ? 56.781 9.633 54.219 1 16.88 138 GLY B N 1
ATOM 3448 C CA . GLY B 1 138 ? 58.062 8.992 54.531 1 16.88 138 GLY B CA 1
ATOM 3449 C C . GLY B 1 138 ? 59.031 9.039 53.344 1 16.88 138 GLY B C 1
ATOM 3450 O O . GLY B 1 138 ? 60.219 9.297 53.531 1 16.88 138 GLY B O 1
ATOM 3451 N N . GLU B 1 139 ? 58.719 8.523 52.062 1 16.41 139 GLU B N 1
ATOM 3452 C CA . GLU B 1 139 ? 59.656 7.5 51.625 1 16.41 139 GLU B CA 1
ATOM 3453 C C . GLU B 1 139 ? 60.906 8.125 51.031 1 16.41 139 GLU B C 1
ATOM 3455 O O . GLU B 1 139 ? 60.875 9.289 50.625 1 16.41 139 GLU B O 1
ATOM 3460 N N . GLU B 1 140 ? 61.781 7.156 50.281 1 17.52 140 GLU B N 1
ATOM 3461 C CA . GLU B 1 140 ? 63.188 6.723 50.281 1 17.52 140 GLU B CA 1
ATOM 3462 C C . GLU B 1 140 ? 64 7.438 49.188 1 17.52 140 GLU B C 1
ATOM 3464 O O . GLU B 1 140 ? 64.938 8.188 49.5 1 17.52 140 GLU B O 1
ATOM 3469 N N . GLY B 1 141 ? 64.312 6.695 47.938 1 16.44 141 GLY B N 1
ATOM 3470 C CA . GLY B 1 141 ? 65.625 6.172 47.594 1 16.44 141 GLY B CA 1
ATOM 3471 C C . GLY B 1 141 ? 66.375 7.031 46.562 1 16.44 141 GLY B C 1
ATOM 3472 O O . GLY B 1 141 ? 67.25 7.781 46.938 1 16.44 141 GLY B O 1
ATOM 3473 N N . THR B 1 142 ? 66.375 6.574 45.188 1 17.11 142 THR B N 1
ATOM 3474 C CA . THR B 1 142 ? 67.562 6.109 44.531 1 17.11 142 THR B CA 1
ATOM 3475 C C . THR B 1 142 ? 68.25 7.238 43.719 1 17.11 142 THR B C 1
ATOM 3477 O O . THR B 1 142 ? 67.562 8.258 43.438 1 17.11 142 THR B O 1
ATOM 3480 N N . THR B 1 143 ? 69.188 6.77 42.656 1 18.25 143 THR B N 1
ATOM 3481 C CA . THR B 1 143 ? 70.562 6.969 42.25 1 18.25 143 THR B CA 1
ATOM 3482 C C . THR B 1 143 ? 70.625 7.883 41.031 1 18.25 143 THR B C 1
ATOM 3484 O O . THR B 1 143 ? 69.75 7.852 40.156 1 18.25 143 THR B O 1
ATOM 3487 N N . ARG B 1 144 ? 71.562 8.852 40.875 1 17.64 144 ARG B N 1
ATOM 3488 C CA . ARG B 1 144 ? 71.75 10.047 40.062 1 17.64 144 ARG B CA 1
ATOM 3489 C C . ARG B 1 144 ? 72.375 9.688 38.719 1 17.64 144 ARG B C 1
ATOM 3491 O O . ARG B 1 144 ? 72.75 10.57 37.969 1 17.64 144 ARG B O 1
ATOM 3498 N N . PRO B 1 145 ? 72.188 8.516 37.875 1 16.28 145 PRO B N 1
ATOM 3499 C CA . PRO B 1 145 ? 73.5 8.508 37.281 1 16.28 145 PRO B CA 1
ATOM 3500 C C . PRO B 1 145 ? 73.688 9.617 36.25 1 16.28 145 PRO B C 1
ATOM 3502 O O . PRO B 1 145 ? 74.625 10.398 36.344 1 16.28 145 PRO B O 1
ATOM 3505 N N . SER B 1 146 ? 73.562 9.188 34.844 1 16.45 146 SER B N 1
ATOM 3506 C CA . SER B 1 146 ? 74.688 9.078 33.906 1 16.45 146 SER B CA 1
ATOM 3507 C C . SER B 1 146 ? 74.75 10.297 33 1 16.45 146 SER B C 1
ATOM 3509 O O . SER B 1 146 ? 73.75 11.039 32.844 1 16.45 146 SER B O 1
ATOM 3511 N N . ALA B 1 147 ? 75.5 10.172 31.781 1 17.36 147 ALA B N 1
ATOM 3512 C CA . ALA B 1 147 ? 76.625 10.867 31.109 1 17.36 147 ALA B CA 1
ATOM 3513 C C . ALA B 1 147 ? 76.125 11.789 30.016 1 17.36 147 ALA B C 1
ATOM 3515 O O . ALA B 1 147 ? 75 11.609 29.531 1 17.36 147 ALA B O 1
ATOM 3516 N N . ARG B 1 148 ? 76.875 12.742 29.531 1 17.41 148 ARG B N 1
ATOM 3517 C CA . ARG B 1 148 ? 77.125 14.062 28.953 1 17.41 148 ARG B CA 1
ATOM 3518 C C . ARG B 1 148 ? 77.062 14.023 27.438 1 17.41 148 ARG B C 1
ATOM 3520 O O . ARG B 1 148 ? 77.25 15.039 26.766 1 17.41 148 ARG B O 1
ATOM 3527 N N . TYR B 1 149 ? 76.875 12.859 26.672 1 15.01 149 TYR B N 1
ATOM 3528 C CA . TYR B 1 149 ? 77.75 12.969 25.516 1 15.01 149 TYR B CA 1
ATOM 3529 C C . TYR B 1 149 ? 77.25 14.016 24.531 1 15.01 149 TYR B C 1
ATOM 3531 O O . TYR B 1 149 ? 76.125 14.461 24.625 1 15.01 149 TYR B O 1
ATOM 3539 N N . GLY B 1 150 ? 77 13.609 23.156 1 15.75 150 GLY B N 1
ATOM 3540 C CA . GLY B 1 150 ? 77.875 13.875 22.016 1 15.75 150 GLY B CA 1
ATOM 3541 C C . GLY B 1 150 ? 77.312 14.953 21.094 1 15.75 150 GLY B C 1
ATOM 3542 O O . GLY B 1 150 ? 78 15.93 20.797 1 15.75 150 GLY B O 1
ATOM 3543 N N . ALA B 1 151 ? 76.562 14.594 19.906 1 16.12 151 ALA B N 1
ATOM 3544 C CA . ALA B 1 151 ? 77.125 14.812 18.578 1 16.12 151 ALA B CA 1
ATOM 3545 C C . ALA B 1 151 ? 76.688 16.141 17.984 1 16.12 151 ALA B C 1
ATOM 3547 O O . ALA B 1 151 ? 75.688 16.734 18.484 1 16.12 151 ALA B O 1
ATOM 3548 N N . ILE B 1 152 ? 76.188 16.062 16.625 1 16.78 152 ILE B N 1
ATOM 3549 C CA . ILE B 1 152 ? 76.875 16.594 15.438 1 16.78 152 ILE B CA 1
ATOM 3550 C C . ILE B 1 152 ? 76.125 17.875 14.992 1 16.78 152 ILE B C 1
ATOM 3552 O O . ILE B 1 152 ? 76.812 18.922 14.867 1 16.78 152 ILE B O 1
ATOM 3556 N N . GLN B 1 153 ? 75.375 17.875 13.742 1 17.12 153 GLN B N 1
ATOM 3557 C CA . GLN B 1 153 ? 75.75 18.453 12.469 1 17.12 153 GLN B CA 1
ATOM 3558 C C . GLN B 1 153 ? 75.062 19.766 12.195 1 17.12 153 GLN B C 1
ATOM 3560 O O . GLN B 1 153 ? 74 20.047 12.797 1 17.12 153 GLN B O 1
ATOM 3565 N N . LEU B 1 154 ? 74.625 19.953 10.812 1 17.25 154 LEU B N 1
ATOM 3566 C CA . LEU B 1 154 ? 74.938 20.969 9.82 1 17.25 154 LEU B CA 1
ATOM 3567 C C . LEU B 1 154 ? 73.875 22.062 9.781 1 17.25 154 LEU B C 1
ATOM 3569 O O . LEU B 1 154 ? 72.75 21.828 10.164 1 17.25 154 LEU B O 1
ATOM 3573 N N . ASP B 1 155 ? 73.875 22.953 8.734 1 18.09 155 ASP B N 1
ATOM 3574 C CA . ASP B 1 155 ? 73.938 24.406 8.531 1 18.09 155 ASP B CA 1
ATOM 3575 C C . ASP B 1 155 ? 72.5 24.953 8.242 1 18.09 155 ASP B C 1
ATOM 3577 O O . ASP B 1 155 ? 71.625 24.219 7.848 1 18.09 155 ASP B O 1
ATOM 3581 N N . LYS B 1 156 ? 72.375 26.281 7.848 1 17.98 156 LYS B N 1
ATOM 3582 C CA . LYS B 1 156 ? 71.688 27.531 8.164 1 17.98 156 LYS B CA 1
ATOM 3583 C C . LYS B 1 156 ? 70.625 27.859 7.113 1 17.98 156 LYS B C 1
ATOM 3585 O O . LYS B 1 156 ? 69.75 28.75 7.309 1 17.98 156 LYS B O 1
ATOM 3590 N N . GLY B 1 157 ? 70.625 27.312 5.762 1 18.41 157 GLY B N 1
ATOM 3591 C CA . GLY B 1 157 ? 70.375 28.469 4.895 1 18.41 157 GLY B CA 1
ATOM 3592 C C . GLY B 1 157 ? 69 29.031 4.98 1 18.41 157 GLY B C 1
ATOM 3593 O O . GLY B 1 157 ? 68.125 28.5 5.695 1 18.41 157 GLY B O 1
ATOM 3594 N N . THR B 1 158 ? 68.25 29.297 3.73 1 20.81 158 THR B N 1
ATOM 3595 C CA . THR B 1 158 ? 67.688 30.484 3.074 1 20.81 158 THR B CA 1
ATOM 3596 C C . THR B 1 158 ? 66.25 30.641 3.402 1 20.81 158 THR B C 1
ATOM 3598 O O . THR B 1 158 ? 65.562 29.688 3.857 1 20.81 158 THR B O 1
ATOM 3601 N N . GLY B 1 159 ? 65.312 31.516 2.539 1 20.08 159 GLY B N 1
ATOM 3602 C CA . GLY B 1 159 ? 64.438 32.625 2.682 1 20.08 159 GLY B CA 1
ATOM 3603 C C . GLY B 1 159 ? 62.969 32.25 2.674 1 20.08 159 GLY B C 1
ATOM 3604 O O . GLY B 1 159 ? 62.062 33.094 2.688 1 20.08 159 GLY B O 1
ATOM 3605 N N . ASN B 1 160 ? 62.469 31.062 2.471 1 19.16 160 ASN B N 1
ATOM 3606 C CA . ASN B 1 160 ? 61.219 30.828 1.769 1 19.16 160 ASN B CA 1
ATOM 3607 C C . ASN B 1 160 ? 60.031 31.359 2.566 1 19.16 160 ASN B C 1
ATOM 3609 O O . ASN B 1 160 ? 59.781 30.922 3.693 1 19.16 160 ASN B O 1
ATOM 3613 N N . PRO B 1 161 ? 59.438 32.531 2.15 1 22.31 161 PRO B N 1
ATOM 3614 C CA . PRO B 1 161 ? 58.406 33.25 2.93 1 22.31 161 PRO B CA 1
ATOM 3615 C C . PRO B 1 161 ? 57.156 32.406 3.127 1 22.31 161 PRO B C 1
ATOM 3617 O O . PRO B 1 161 ? 56.781 31.609 2.254 1 22.31 161 PRO B O 1
ATOM 3620 N N . SER B 1 162 ? 56.75 32 4.293 1 21.27 162 SER B N 1
ATOM 3621 C CA . SER B 1 162 ? 55.719 31.094 4.809 1 21.27 162 SER B CA 1
ATOM 3622 C C . SER B 1 162 ? 54.312 31.703 4.68 1 21.27 162 SER B C 1
ATOM 3624 O O . SER B 1 162 ? 54 32.656 5.383 1 21.27 162 SER B O 1
ATOM 3626 N N . ALA B 1 163 ? 53.875 31.922 3.33 1 24.22 163 ALA B N 1
ATOM 3627 C CA . ALA B 1 163 ? 52.531 32.469 3.121 1 24.22 163 ALA B CA 1
ATOM 3628 C C . ALA B 1 163 ? 51.531 31.766 4.027 1 24.22 163 ALA B C 1
ATOM 3630 O O . ALA B 1 163 ? 51.719 30.609 4.414 1 24.22 163 ALA B O 1
ATOM 3631 N N . GLN B 1 164 ? 50.594 32.594 4.648 1 23.09 164 GLN B N 1
ATOM 3632 C CA . GLN B 1 164 ? 49.594 32.5 5.703 1 23.09 164 GLN B CA 1
ATOM 3633 C C . GLN B 1 164 ? 48.469 31.547 5.312 1 23.09 164 GLN B C 1
ATOM 3635 O O . GLN B 1 164 ? 47.844 31.703 4.246 1 23.09 164 GLN B O 1
ATOM 3640 N N . GLY B 1 165 ? 48.562 30.25 5.594 1 21.23 165 GLY B N 1
ATOM 3641 C CA . GLY B 1 165 ? 47.625 29.141 5.367 1 21.23 165 GLY B CA 1
ATOM 3642 C C . GLY B 1 165 ? 46.219 29.438 5.84 1 21.23 165 GLY B C 1
ATOM 3643 O O . GLY B 1 165 ? 46 29.766 7.012 1 21.23 165 GLY B O 1
ATOM 3644 N N . THR B 1 166 ? 45.469 30.109 4.965 1 27.16 166 THR B N 1
ATOM 3645 C CA . THR B 1 166 ? 44.031 30.406 5.152 1 27.16 166 THR B CA 1
ATOM 3646 C C . THR B 1 166 ? 43.281 29.172 5.66 1 27.16 166 THR B C 1
ATOM 3648 O O . THR B 1 166 ? 43.625 28.047 5.285 1 27.16 166 THR B O 1
ATOM 3651 N N . GLY B 1 167 ? 42.781 29.188 6.914 1 25.17 167 GLY B N 1
ATOM 3652 C CA . GLY B 1 167 ? 42 28.266 7.703 1 25.17 167 GLY B CA 1
ATOM 3653 C C . GLY B 1 167 ? 40.812 27.703 6.953 1 25.17 167 GLY B C 1
ATOM 3654 O O . GLY B 1 167 ? 40.062 28.469 6.324 1 25.17 167 GLY B O 1
ATOM 3655 N N . SER B 1 168 ? 41.031 26.641 6.16 1 28.39 168 SER B N 1
ATOM 3656 C CA . SER B 1 168 ? 39.938 25.938 5.473 1 28.39 168 SER B CA 1
ATOM 3657 C C . SER B 1 168 ? 38.75 25.719 6.395 1 28.39 168 SER B C 1
ATOM 3659 O O . SER B 1 168 ? 38.906 25.266 7.531 1 28.39 168 SER B O 1
ATOM 3661 N N . PRO B 1 169 ? 37.656 26.516 6.262 1 30.03 169 PRO B N 1
ATOM 3662 C CA . PRO B 1 169 ? 36.406 26.312 7.016 1 30.03 169 PRO B CA 1
ATOM 3663 C C . PRO B 1 169 ? 36 24.859 7.094 1 30.03 169 PRO B C 1
ATOM 3665 O O . PRO B 1 169 ? 36.375 24.047 6.234 1 30.03 169 PRO B O 1
ATOM 3668 N N . ASN B 1 170 ? 35.906 24.281 8.32 1 28.62 170 ASN B N 1
ATOM 3669 C CA . ASN B 1 170 ? 35.344 23 8.742 1 28.62 170 ASN B CA 1
ATOM 3670 C C . ASN B 1 170 ? 34.062 22.688 7.965 1 28.62 170 ASN B C 1
ATOM 3672 O O . ASN B 1 170 ? 33.188 23.547 7.812 1 28.62 170 ASN B O 1
ATOM 3676 N N . SER B 1 171 ? 34.188 22 6.871 1 32.12 171 SER B N 1
ATOM 3677 C CA . SER B 1 171 ? 33.031 21.484 6.117 1 32.12 171 SER B CA 1
ATOM 3678 C C . SER B 1 171 ? 31.938 20.984 7.051 1 32.12 171 SER B C 1
ATOM 3680 O O . SER B 1 171 ? 32.219 20.25 8 1 32.12 171 SER B O 1
ATOM 3682 N N . PRO B 1 172 ? 30.844 21.781 7.211 1 33.03 172 PRO B N 1
ATOM 3683 C CA . PRO B 1 172 ? 29.656 21.359 7.941 1 33.03 172 PRO B CA 1
ATOM 3684 C C . PRO B 1 172 ? 29.234 19.938 7.582 1 33.03 172 PRO B C 1
ATOM 3686 O O . PRO B 1 172 ? 28.484 19.734 6.625 1 33.03 172 PRO B O 1
ATOM 3689 N N . ALA B 1 173 ? 30.156 19.078 7.324 1 32.53 173 ALA B N 1
ATOM 3690 C CA . ALA B 1 173 ? 29.75 17.75 6.887 1 32.53 173 ALA B CA 1
ATOM 3691 C C . ALA B 1 173 ? 28.688 17.172 7.824 1 32.53 173 ALA B C 1
ATOM 3693 O O . ALA B 1 173 ? 28.016 16.188 7.484 1 32.53 173 ALA B O 1
ATOM 3694 N N . ASP B 1 174 ? 28.859 17.438 9.141 1 32.59 174 ASP B N 1
ATOM 3695 C CA . ASP B 1 174 ? 28.188 16.484 10.023 1 32.59 174 ASP B CA 1
ATOM 3696 C C . ASP B 1 174 ? 26.672 16.656 9.953 1 32.59 174 ASP B C 1
ATOM 3698 O O . ASP B 1 174 ? 25.969 16.453 10.945 1 32.59 174 ASP B O 1
ATOM 3702 N N . LEU B 1 175 ? 26.156 17.547 9.18 1 31.11 175 LEU B N 1
ATOM 3703 C CA . LEU B 1 175 ? 24.703 17.562 9.32 1 31.11 175 LEU B CA 1
ATOM 3704 C C . LEU B 1 175 ? 24.125 16.172 9.102 1 31.11 175 LEU B C 1
ATOM 3706 O O . LEU B 1 175 ? 23.75 15.812 7.98 1 31.11 175 LEU B O 1
ATOM 3710 N N . HIS B 1 176 ? 24.812 15.094 9.5 1 34.44 176 HIS B N 1
ATOM 3711 C CA . HIS B 1 176 ? 24.172 13.789 9.57 1 34.44 176 HIS B CA 1
ATOM 3712 C C . HIS B 1 176 ? 22.75 13.914 10.109 1 34.44 176 HIS B C 1
ATOM 3714 O O . HIS B 1 176 ? 22.516 14.625 11.094 1 34.44 176 HIS B O 1
ATOM 3720 N N . ASP B 1 177 ? 21.797 14.047 9.336 1 36.84 177 ASP B N 1
ATOM 3721 C CA . ASP B 1 177 ? 20.406 13.906 9.789 1 36.84 177 ASP B CA 1
ATOM 3722 C C . ASP B 1 177 ? 20.328 12.992 11.016 1 36.84 177 ASP B C 1
ATOM 3724 O O . ASP B 1 177 ? 20.719 11.828 10.953 1 36.84 177 ASP B O 1
ATOM 3728 N N . ASN B 1 178 ? 20.578 13.406 12.227 1 36.94 178 ASN B N 1
ATOM 3729 C CA . ASN B 1 178 ? 20.5 12.891 13.594 1 36.94 178 ASN B CA 1
ATOM 3730 C C . ASN B 1 178 ? 19.234 12.078 13.82 1 36.94 178 ASN B C 1
ATOM 3732 O O . ASN B 1 178 ? 18.297 12.562 14.453 1 36.94 178 ASN B O 1
ATOM 3736 N N . ALA B 1 179 ? 18.594 11.508 12.883 1 43.94 179 ALA B N 1
ATOM 3737 C CA . ALA B 1 179 ? 17.609 10.57 13.414 1 43.94 179 ALA B CA 1
ATOM 3738 C C . ALA B 1 179 ? 18.219 9.688 14.5 1 43.94 179 ALA B C 1
ATOM 3740 O O . ALA B 1 179 ? 19.344 9.227 14.367 1 43.94 179 ALA B O 1
ATOM 3741 N N . PRO B 1 180 ? 17.719 9.656 15.711 1 50.69 180 PRO B N 1
ATOM 3742 C CA . PRO B 1 180 ? 18.328 8.859 16.781 1 50.69 180 PRO B CA 1
ATOM 3743 C C . PRO B 1 180 ? 18.719 7.453 16.312 1 50.69 180 PRO B C 1
ATOM 3745 O O . PRO B 1 180 ? 18.047 6.875 15.453 1 50.69 180 PRO B O 1
ATOM 3748 N N . SER B 1 181 ? 20.078 7.031 16.312 1 56.72 181 SER B N 1
ATOM 3749 C CA . SER B 1 181 ? 20.75 5.773 16.016 1 56.72 181 SER B CA 1
ATOM 3750 C C . SER B 1 181 ? 19.859 4.578 16.312 1 56.72 181 SER B C 1
ATOM 3752 O O . SER B 1 181 ? 19.812 3.623 15.531 1 56.72 181 SER B O 1
ATOM 3754 N N . GLY B 1 182 ? 19 4.738 17.25 1 59.75 182 GLY B N 1
ATOM 3755 C CA . GLY B 1 182 ? 18.125 3.65 17.672 1 59.75 182 GLY B CA 1
ATOM 3756 C C . GLY B 1 182 ? 17 3.375 16.703 1 59.75 182 GLY B C 1
ATOM 3757 O O . GLY B 1 182 ? 16.656 2.217 16.438 1 59.75 182 GLY B O 1
ATOM 3758 N N . GLY B 1 183 ? 16.578 4.395 16.078 1 65.06 183 GLY B N 1
ATOM 3759 C CA . GLY B 1 183 ? 15.461 4.266 15.148 1 65.06 183 GLY B CA 1
ATOM 3760 C C . GLY B 1 183 ? 15.836 3.57 13.852 1 65.06 183 GLY B C 1
ATOM 3761 O O . GLY B 1 183 ? 15.109 2.701 13.375 1 65.06 183 GLY B O 1
ATOM 3762 N N . ARG B 1 184 ? 16.984 3.846 13.398 1 72.75 184 ARG B N 1
ATOM 3763 C CA . ARG B 1 184 ? 17.438 3.262 12.141 1 72.75 184 ARG B CA 1
ATOM 3764 C C . ARG B 1 184 ? 17.766 1.783 12.312 1 72.75 184 ARG B C 1
ATOM 3766 O O . ARG B 1 184 ? 17.469 0.973 11.43 1 72.75 184 ARG B O 1
ATOM 3773 N N . ASN B 1 185 ? 18.328 1.438 13.438 1 79.62 185 ASN B N 1
ATOM 3774 C CA . ASN B 1 185 ? 18.641 0.038 13.703 1 79.62 185 ASN B CA 1
ATOM 3775 C C . ASN B 1 185 ? 17.391 -0.81 13.836 1 79.62 185 ASN B C 1
ATOM 3777 O O . ASN B 1 185 ? 17.344 -1.953 13.383 1 79.62 185 ASN B O 1
ATOM 3781 N N . LEU B 1 186 ? 16.406 -0.236 14.398 1 76.25 186 LEU B N 1
ATOM 3782 C CA . LEU B 1 186 ? 15.141 -0.946 14.547 1 76.25 186 LEU B CA 1
ATOM 3783 C C . LEU B 1 186 ? 14.492 -1.193 13.188 1 76.25 186 LEU B C 1
ATOM 3785 O O . LEU B 1 186 ? 13.977 -2.283 12.93 1 76.25 186 LEU B O 1
ATOM 3789 N N . GLN B 1 187 ? 14.617 -0.224 12.398 1 75.12 187 GLN B N 1
ATOM 3790 C CA . GLN B 1 187 ? 14.078 -0.366 11.047 1 75.12 187 GLN B CA 1
ATOM 3791 C C . GLN B 1 187 ? 14.773 -1.491 10.289 1 75.12 187 GLN B C 1
ATOM 3793 O O . GLN B 1 187 ? 14.125 -2.281 9.602 1 75.12 187 GLN B O 1
ATOM 3798 N N . THR B 1 188 ? 16.016 -1.511 10.469 1 81.5 188 THR B N 1
ATOM 3799 C CA . THR B 1 188 ? 16.812 -2.539 9.805 1 81.5 188 THR B CA 1
ATOM 3800 C C . THR B 1 188 ? 16.453 -3.926 10.328 1 81.5 188 THR B C 1
ATOM 3802 O O . THR B 1 188 ? 16.328 -4.875 9.555 1 81.5 188 THR B O 1
ATOM 3805 N N . LEU B 1 189 ? 16.203 -3.98 11.555 1 82.06 189 LEU B N 1
ATOM 3806 C CA . LEU B 1 189 ? 15.867 -5.266 12.156 1 82.06 189 LEU B CA 1
ATOM 3807 C C . LEU B 1 189 ? 14.484 -5.727 11.711 1 82.06 189 LEU B C 1
ATOM 3809 O O . LEU B 1 189 ? 14.281 -6.906 11.414 1 82.06 189 LEU B O 1
ATOM 3813 N N . LEU B 1 190 ? 13.633 -4.824 11.609 1 75.75 190 LEU B N 1
ATOM 3814 C CA . LEU B 1 190 ? 12.281 -5.152 11.164 1 75.75 190 LEU B CA 1
ATOM 3815 C C . LEU B 1 190 ? 12.289 -5.578 9.703 1 75.75 190 LEU B C 1
ATOM 3817 O O . LEU B 1 190 ? 11.586 -6.52 9.32 1 75.75 190 LEU B O 1
ATOM 3821 N N . LEU B 1 191 ? 13.062 -4.859 9.016 1 78.25 191 LEU B N 1
ATOM 3822 C CA . LEU B 1 191 ? 13.211 -5.223 7.609 1 78.25 191 LEU B CA 1
ATOM 3823 C C . LEU B 1 191 ? 13.805 -6.617 7.469 1 78.25 191 LEU B C 1
ATOM 3825 O O . LEU B 1 191 ? 13.336 -7.418 6.652 1 78.25 191 LEU B O 1
ATOM 3829 N N . LEU B 1 192 ? 14.734 -6.895 8.312 1 86.69 192 LEU B N 1
ATOM 3830 C CA . LEU B 1 192 ? 15.383 -8.195 8.281 1 86.69 192 LEU B CA 1
ATOM 3831 C C . LEU B 1 192 ? 14.391 -9.312 8.594 1 86.69 192 LEU B C 1
ATOM 3833 O O . LEU B 1 192 ? 14.336 -10.312 7.875 1 86.69 192 LEU B O 1
ATOM 3837 N N . ILE B 1 193 ? 13.633 -9.148 9.586 1 81.56 193 ILE B N 1
ATOM 3838 C CA . ILE B 1 193 ? 12.672 -10.172 10.008 1 81.56 193 ILE B CA 1
ATOM 3839 C C . ILE B 1 193 ? 11.633 -10.383 8.906 1 81.56 193 ILE B C 1
ATOM 3841 O O . ILE B 1 193 ? 11.352 -11.523 8.531 1 81.56 193 ILE B O 1
ATOM 3845 N N . ALA B 1 194 ? 11.156 -9.297 8.438 1 75.56 194 ALA B N 1
ATOM 3846 C CA . ALA B 1 194 ? 10.141 -9.367 7.391 1 75.56 194 ALA B CA 1
ATOM 3847 C C . ALA B 1 194 ? 10.68 -10.094 6.16 1 75.56 194 ALA B C 1
ATOM 3849 O O . ALA B 1 194 ? 10.016 -10.977 5.613 1 75.56 194 ALA B O 1
ATOM 3850 N N . LEU B 1 195 ? 11.836 -9.789 5.758 1 83.19 195 LEU B N 1
ATOM 3851 C CA . LEU B 1 195 ? 12.43 -10.344 4.543 1 83.19 195 LEU B CA 1
ATOM 3852 C C . LEU B 1 195 ? 12.812 -11.805 4.742 1 83.19 195 LEU B C 1
ATOM 3854 O O . LEU B 1 195 ? 12.703 -12.609 3.818 1 83.19 195 LEU B O 1
ATOM 3858 N N . THR B 1 196 ? 13.203 -12.109 5.977 1 86.44 196 THR B N 1
ATOM 3859 C CA . THR B 1 196 ? 13.586 -13.484 6.262 1 86.44 196 THR B CA 1
ATOM 3860 C C . THR B 1 196 ? 12.367 -14.406 6.246 1 86.44 196 THR B C 1
ATOM 3862 O O . THR B 1 196 ? 12.406 -15.484 5.66 1 86.44 196 THR B O 1
ATOM 3865 N N . VAL B 1 197 ? 11.328 -14.016 6.848 1 80.62 197 VAL B N 1
ATOM 3866 C CA . VAL B 1 197 ? 10.117 -14.828 6.883 1 80.62 197 VAL B CA 1
ATOM 3867 C C . VAL B 1 197 ? 9.57 -15.008 5.469 1 80.62 197 VAL B C 1
ATOM 3869 O O . VAL B 1 197 ? 9.289 -16.125 5.043 1 80.62 197 VAL B O 1
ATOM 3872 N N . HIS B 1 198 ? 9.469 -13.961 4.793 1 79.5 198 HIS B N 1
ATOM 3873 C CA . HIS B 1 198 ? 8.984 -14.023 3.42 1 79.5 198 HIS B CA 1
ATOM 3874 C C . HIS B 1 198 ? 9.891 -14.891 2.551 1 79.5 198 HIS B C 1
ATOM 3876 O O . HIS B 1 198 ? 9.406 -15.711 1.771 1 79.5 198 HIS B O 1
ATOM 3882 N N . GLY B 1 199 ? 11.188 -14.688 2.752 1 87.44 199 GLY B N 1
ATOM 3883 C CA . GLY B 1 199 ? 12.148 -15.445 1.972 1 87.44 199 GLY B CA 1
ATOM 3884 C C . GLY B 1 199 ? 12.062 -16.938 2.217 1 87.44 199 GLY B C 1
ATOM 3885 O O . GLY B 1 199 ? 12.242 -17.734 1.296 1 87.44 199 GLY B O 1
ATOM 3886 N N . THR B 1 200 ? 11.742 -17.25 3.402 1 86.75 200 THR B N 1
ATOM 3887 C CA . THR B 1 200 ? 11.617 -18.672 3.746 1 86.75 200 THR B CA 1
ATOM 3888 C C . THR B 1 200 ? 10.422 -19.297 3.041 1 86.75 200 THR B C 1
ATOM 3890 O O . THR B 1 200 ? 10.523 -20.375 2.463 1 86.75 200 THR B O 1
ATOM 3893 N N . PHE B 1 201 ? 9.375 -18.625 2.982 1 82.12 201 PHE B N 1
ATOM 3894 C CA . PHE B 1 201 ? 8.18 -19.172 2.363 1 82.12 201 PHE B CA 1
ATOM 3895 C C . PHE B 1 201 ? 8.336 -19.25 0.849 1 82.12 201 PHE B C 1
ATOM 3897 O O . PHE B 1 201 ? 7.836 -20.172 0.215 1 82.12 201 PHE B O 1
ATOM 3904 N N . GLU B 1 202 ? 9.023 -18.312 0.35 1 82.81 202 GLU B N 1
ATOM 3905 C CA . GLU B 1 202 ? 9.328 -18.375 -1.077 1 82.81 202 GLU B CA 1
ATOM 3906 C C . GLU B 1 202 ? 10.219 -19.562 -1.405 1 82.81 202 GLU B C 1
ATOM 3908 O O . GLU B 1 202 ? 10.055 -20.203 -2.445 1 82.81 202 GLU B O 1
ATOM 3913 N N . GLY B 1 203 ? 11.172 -19.766 -0.535 1 87.56 203 GLY B N 1
ATOM 3914 C CA . GLY B 1 203 ? 12.023 -20.938 -0.716 1 87.56 203 GLY B CA 1
ATOM 3915 C C . GLY B 1 203 ? 11.25 -22.25 -0.705 1 87.56 203 GLY B C 1
ATOM 3916 O O . GLY B 1 203 ? 11.508 -23.125 -1.527 1 87.56 203 GLY B O 1
ATOM 3917 N N . VAL B 1 204 ? 10.352 -22.312 0.175 1 83.94 204 VAL B N 1
ATOM 3918 C CA . VAL B 1 204 ? 9.531 -23.516 0.249 1 83.94 204 VAL B CA 1
ATOM 3919 C C . VAL B 1 204 ? 8.766 -23.703 -1.06 1 83.94 204 VAL B C 1
ATOM 3921 O O . VAL B 1 204 ? 8.68 -24.828 -1.579 1 83.94 204 VAL B O 1
ATOM 3924 N N . ALA B 1 205 ? 8.25 -22.641 -1.537 1 80.81 205 ALA B N 1
ATOM 3925 C CA . ALA B 1 205 ? 7.492 -22.688 -2.787 1 80.81 205 ALA B CA 1
ATOM 3926 C C . ALA B 1 205 ? 8.352 -23.219 -3.93 1 80.81 205 ALA B C 1
ATOM 3928 O O . ALA B 1 205 ? 7.871 -23.969 -4.773 1 80.81 205 ALA B O 1
ATOM 3929 N N . ILE B 1 206 ? 9.562 -22.812 -3.953 1 85.94 206 ILE B N 1
ATOM 3930 C CA . ILE B 1 206 ? 10.484 -23.297 -4.98 1 85.94 206 ILE B CA 1
ATOM 3931 C C . ILE B 1 206 ? 10.812 -24.766 -4.742 1 85.94 206 ILE B C 1
ATOM 3933 O O . ILE B 1 206 ? 10.828 -25.562 -5.684 1 85.94 206 ILE B O 1
ATOM 3937 N N . GLY B 1 207 ? 11.008 -25.125 -3.57 1 86.88 207 GLY B N 1
ATOM 3938 C CA . GLY B 1 207 ? 11.414 -26.469 -3.209 1 86.88 207 GLY B CA 1
ATOM 3939 C C . GLY B 1 207 ? 10.359 -27.516 -3.512 1 86.88 207 GLY B C 1
ATOM 3940 O O . GLY B 1 207 ? 10.68 -28.672 -3.811 1 86.88 207 GLY B O 1
ATOM 3941 N N . VAL B 1 208 ? 9.133 -27.125 -3.49 1 81.38 208 VAL B N 1
ATOM 3942 C CA . VAL B 1 208 ? 8.062 -28.094 -3.635 1 81.38 208 VAL B CA 1
ATOM 3943 C C . VAL B 1 208 ? 7.75 -28.312 -5.113 1 81.38 208 VAL B C 1
ATOM 3945 O O . VAL B 1 208 ? 6.984 -29.219 -5.473 1 81.38 208 VAL B O 1
ATOM 3948 N N . GLN B 1 209 ? 8.359 -27.438 -5.934 1 82.44 209 GLN B N 1
ATOM 3949 C CA . GLN B 1 209 ? 8.078 -27.562 -7.359 1 82.44 209 GLN B CA 1
ATOM 3950 C C . GLN B 1 209 ? 8.609 -28.891 -7.906 1 82.44 209 GLN B C 1
ATOM 3952 O O . GLN B 1 209 ? 9.742 -29.266 -7.613 1 82.44 209 GLN B O 1
ATOM 3957 N N . THR B 1 210 ? 7.719 -29.578 -8.68 1 81.19 210 THR B N 1
ATOM 3958 C CA . THR B 1 210 ? 8.086 -30.859 -9.25 1 81.19 210 THR B CA 1
ATOM 3959 C C . THR B 1 210 ? 8.391 -30.734 -10.742 1 81.19 210 THR B C 1
ATOM 3961 O O . THR B 1 210 ? 9.016 -31.625 -11.336 1 81.19 210 THR B O 1
ATOM 3964 N N . LYS B 1 211 ? 7.852 -29.719 -11.312 1 83 211 LYS B N 1
ATOM 3965 C CA . LYS B 1 211 ? 8.117 -29.453 -12.727 1 83 211 LYS B CA 1
ATOM 3966 C C . LYS B 1 211 ? 9.281 -28.484 -12.891 1 83 211 LYS B C 1
ATOM 3968 O O . LYS B 1 211 ? 9.297 -27.406 -12.281 1 83 211 LYS B O 1
ATOM 3973 N N . GLN B 1 212 ? 10.203 -28.891 -13.664 1 87.44 212 GLN B N 1
ATOM 3974 C CA . GLN B 1 212 ? 11.422 -28.094 -13.859 1 87.44 212 GLN B CA 1
ATOM 3975 C C . GLN B 1 212 ? 11.094 -26.703 -14.398 1 87.44 212 GLN B C 1
ATOM 3977 O O . GLN B 1 212 ? 11.695 -25.719 -13.984 1 87.44 212 GLN B O 1
ATOM 3982 N N . SER B 1 213 ? 10.219 -26.625 -15.328 1 84.31 213 SER B N 1
ATOM 3983 C CA . SER B 1 213 ? 9.852 -25.344 -15.922 1 84.31 213 SER B CA 1
ATOM 3984 C C . SER B 1 213 ? 9.266 -24.391 -14.883 1 84.31 213 SER B C 1
ATOM 3986 O O . SER B 1 213 ? 9.617 -23.203 -14.844 1 84.31 213 SER B O 1
ATOM 3988 N N . ALA B 1 214 ? 8.453 -24.953 -14.039 1 82 214 ALA B N 1
ATOM 3989 C CA . ALA B 1 214 ? 7.844 -24.141 -12.984 1 82 214 ALA B CA 1
ATOM 3990 C C . ALA B 1 214 ? 8.883 -23.703 -11.953 1 82 214 ALA B C 1
ATOM 3992 O O . ALA B 1 214 ? 8.844 -22.562 -11.477 1 82 214 ALA B O 1
ATOM 3993 N N . LEU B 1 215 ? 9.734 -24.625 -11.695 1 85.88 215 LEU B N 1
ATOM 3994 C CA . LEU B 1 215 ? 10.805 -24.344 -10.742 1 85.88 215 LEU B CA 1
ATOM 3995 C C . LEU B 1 215 ? 11.703 -23.219 -11.25 1 85.88 215 LEU B C 1
ATOM 3997 O O . LEU B 1 215 ? 11.977 -22.266 -10.516 1 85.88 215 LEU B O 1
ATOM 4001 N N . LEU B 1 216 ? 12.062 -23.281 -12.445 1 88.69 216 LEU B N 1
ATOM 4002 C CA . LEU B 1 216 ? 12.969 -22.281 -13.023 1 88.69 216 LEU B CA 1
ATOM 4003 C C . LEU B 1 216 ? 12.273 -20.938 -13.164 1 88.69 216 LEU B C 1
ATOM 4005 O O . LEU B 1 216 ? 12.898 -19.891 -12.953 1 88.69 216 LEU B O 1
ATOM 4009 N N . TRP B 1 217 ? 11.062 -20.969 -13.492 1 84.56 217 TRP B N 1
ATOM 4010 C CA . TRP B 1 217 ? 10.305 -19.719 -13.594 1 84.56 217 TRP B CA 1
ATOM 4011 C C . TRP B 1 217 ? 10.219 -19.031 -12.234 1 84.56 217 TRP B C 1
ATOM 4013 O O . TRP B 1 217 ? 10.5 -17.844 -12.117 1 84.56 217 TRP B O 1
ATOM 4023 N N . LEU B 1 218 ? 9.797 -19.859 -11.32 1 83.62 218 LEU B N 1
ATOM 4024 C CA . LEU B 1 218 ? 9.68 -19.312 -9.977 1 83.62 218 LEU B CA 1
ATOM 4025 C C . LEU B 1 218 ? 11.031 -18.844 -9.461 1 83.62 218 LEU B C 1
ATOM 4027 O O . LEU B 1 218 ? 11.133 -17.797 -8.82 1 83.62 218 LEU B O 1
ATOM 4031 N N . PHE B 1 219 ? 12.039 -19.594 -9.781 1 89.5 219 PHE B N 1
ATOM 4032 C CA . PHE B 1 219 ? 13.391 -19.234 -9.367 1 89.5 219 PHE B CA 1
ATOM 4033 C C . PHE B 1 219 ? 13.797 -17.875 -9.938 1 89.5 219 PHE B C 1
ATOM 4035 O O . PHE B 1 219 ? 14.328 -17.031 -9.227 1 89.5 219 PHE B O 1
ATOM 4042 N N . PHE B 1 220 ? 13.539 -17.656 -11.141 1 88.31 220 PHE B N 1
ATOM 4043 C CA . PHE B 1 220 ? 13.969 -16.438 -11.789 1 88.31 220 PHE B CA 1
ATOM 4044 C C . PHE B 1 220 ? 13.234 -15.227 -11.227 1 88.31 220 PHE B C 1
ATOM 4046 O O . PHE B 1 220 ? 13.836 -14.18 -10.977 1 88.31 220 PHE B O 1
ATOM 4053 N N . VAL B 1 221 ? 11.992 -15.375 -11.039 1 84.88 221 VAL B N 1
ATOM 4054 C CA . VAL B 1 221 ? 11.188 -14.289 -10.484 1 84.88 221 VAL B CA 1
ATOM 4055 C C . VAL B 1 221 ? 11.68 -13.953 -9.078 1 84.88 221 VAL B C 1
ATOM 4057 O O . VAL B 1 221 ? 11.898 -12.789 -8.758 1 84.88 221 VAL B O 1
ATOM 4060 N N . VAL B 1 222 ? 11.914 -14.977 -8.305 1 88.44 222 VAL B N 1
ATOM 4061 C CA . VAL B 1 222 ? 12.32 -14.805 -6.914 1 88.44 222 VAL B CA 1
ATOM 4062 C C . VAL B 1 222 ? 13.75 -14.258 -6.859 1 88.44 222 VAL B C 1
ATOM 4064 O O . VAL B 1 222 ? 14.039 -13.328 -6.102 1 88.44 222 VAL B O 1
ATOM 4067 N N . ALA B 1 223 ? 14.57 -14.82 -7.68 1 90.81 223 ALA B N 1
ATOM 4068 C CA . ALA B 1 223 ? 15.969 -14.398 -7.684 1 90.81 223 ALA B CA 1
ATOM 4069 C C . ALA B 1 223 ? 16.094 -12.922 -8.039 1 90.81 223 ALA B C 1
ATOM 4071 O O . ALA B 1 223 ? 16.906 -12.203 -7.457 1 90.81 223 ALA B O 1
ATOM 4072 N N . LEU B 1 224 ? 15.328 -12.469 -8.867 1 89.5 224 LEU B N 1
ATOM 4073 C CA . LEU B 1 224 ? 15.422 -11.086 -9.32 1 89.5 224 LEU B CA 1
ATOM 4074 C C . LEU B 1 224 ? 15 -10.125 -8.211 1 89.5 224 LEU B C 1
ATOM 4076 O O . LEU B 1 224 ? 15.766 -9.234 -7.836 1 89.5 224 LEU B O 1
ATOM 4080 N N . HIS B 1 225 ? 13.82 -10.305 -7.77 1 88.94 225 HIS B N 1
ATOM 4081 C CA . HIS B 1 225 ? 13.383 -9.328 -6.781 1 88.94 225 HIS B CA 1
ATOM 4082 C C . HIS B 1 225 ? 14.117 -9.516 -5.457 1 88.94 225 HIS B C 1
ATOM 4084 O O . HIS B 1 225 ? 14.359 -8.547 -4.734 1 88.94 225 HIS B O 1
ATOM 4090 N N . LYS B 1 226 ? 14.484 -10.711 -5.117 1 91 226 LYS B N 1
ATOM 4091 C CA . LYS B 1 226 ? 15.211 -10.945 -3.873 1 91 226 LYS B CA 1
ATOM 4092 C C . LYS B 1 226 ? 16.594 -10.289 -3.904 1 91 226 LYS B C 1
ATOM 4094 O O . LYS B 1 226 ? 17.078 -9.82 -2.877 1 91 226 LYS B O 1
ATOM 4099 N N . SER B 1 227 ? 17.156 -10.328 -5.031 1 91.75 227 SER B N 1
ATOM 4100 C CA . SER B 1 227 ? 18.438 -9.664 -5.168 1 91.75 227 SER B CA 1
ATOM 4101 C C . SER B 1 227 ? 18.328 -8.164 -4.914 1 91.75 227 SER B C 1
ATOM 4103 O O . SER B 1 227 ? 19.156 -7.578 -4.215 1 91.75 227 SER B O 1
ATOM 4105 N N . PHE B 1 228 ? 17.328 -7.625 -5.383 1 89.88 228 PHE B N 1
ATOM 4106 C CA . PHE B 1 228 ? 17.125 -6.195 -5.184 1 89.88 228 PHE B CA 1
ATOM 4107 C C . PHE B 1 228 ? 16.719 -5.895 -3.744 1 89.88 228 PHE B C 1
ATOM 4109 O O . PHE B 1 228 ? 17.125 -4.871 -3.186 1 89.88 228 PHE B O 1
ATOM 4116 N N . LEU B 1 229 ? 15.977 -6.734 -3.166 1 87.88 229 LEU B N 1
ATOM 4117 C CA . LEU B 1 229 ? 15.633 -6.574 -1.757 1 87.88 229 LEU B CA 1
ATOM 4118 C C . LEU B 1 229 ? 16.875 -6.695 -0.876 1 87.88 229 LEU B C 1
ATOM 4120 O O . LEU B 1 229 ? 17 -5.984 0.121 1 87.88 229 LEU B O 1
ATOM 4124 N N . ALA B 1 230 ? 17.734 -7.57 -1.33 1 91.94 230 ALA B N 1
ATOM 4125 C CA . ALA B 1 230 ? 19 -7.734 -0.633 1 91.94 230 ALA B CA 1
ATOM 4126 C C . ALA B 1 230 ? 19.844 -6.457 -0.702 1 91.94 230 ALA B C 1
ATOM 4128 O O . ALA B 1 230 ? 20.469 -6.07 0.28 1 91.94 230 ALA B O 1
ATOM 4129 N N . LEU B 1 231 ? 19.766 -5.855 -1.797 1 90.5 231 LEU B N 1
ATOM 4130 C CA . LEU B 1 231 ? 20.484 -4.594 -1.973 1 90.5 231 LEU B CA 1
ATOM 4131 C C . LEU B 1 231 ? 19.938 -3.525 -1.032 1 90.5 231 LEU B C 1
ATOM 4133 O O . LEU B 1 231 ? 20.719 -2.768 -0.436 1 90.5 231 LEU B O 1
ATOM 4137 N N . SER B 1 232 ? 18.656 -3.525 -0.955 1 86.81 232 SER B N 1
ATOM 4138 C CA . SER B 1 232 ? 18.016 -2.57 -0.059 1 86.81 232 SER B CA 1
ATOM 4139 C C . SER B 1 232 ? 18.422 -2.811 1.391 1 86.81 232 SER B C 1
ATOM 4141 O O . SER B 1 232 ? 18.719 -1.863 2.125 1 86.81 232 SER B O 1
ATOM 4143 N N . LEU B 1 233 ? 18.406 -4.008 1.772 1 88.25 233 LEU B N 1
ATOM 4144 C CA . LEU B 1 233 ? 18.828 -4.363 3.121 1 88.25 233 LEU B CA 1
ATOM 4145 C C . LEU B 1 233 ? 20.281 -3.982 3.348 1 88.25 233 LEU B C 1
ATOM 4147 O O . LEU B 1 233 ? 20.641 -3.432 4.395 1 88.25 233 LEU B O 1
ATOM 4151 N N . GLY B 1 234 ? 21.109 -4.258 2.367 1 90.31 234 GLY B N 1
ATOM 4152 C CA . GLY B 1 234 ? 22.516 -3.887 2.455 1 90.31 234 GLY B CA 1
ATOM 4153 C C . GLY B 1 234 ? 22.719 -2.395 2.619 1 90.31 234 GLY B C 1
ATOM 4154 O O . GLY B 1 234 ? 23.578 -1.966 3.406 1 90.31 234 GLY B O 1
ATOM 4155 N N . MET B 1 235 ? 21.938 -1.684 1.88 1 86.44 235 MET B N 1
ATOM 4156 C CA . MET B 1 235 ? 22.031 -0.23 1.985 1 86.44 235 MET B CA 1
ATOM 4157 C C . MET B 1 235 ? 21.594 0.243 3.369 1 86.44 235 MET B C 1
ATOM 4159 O O . MET B 1 235 ? 22.234 1.118 3.957 1 86.44 235 MET B O 1
ATOM 4163 N N . SER B 1 236 ? 20.562 -0.3 3.83 1 84.31 236 SER B N 1
ATOM 4164 C CA . SER B 1 236 ? 20.047 0.055 5.152 1 84.31 236 SER B CA 1
ATOM 4165 C C . SER B 1 236 ? 21.062 -0.295 6.242 1 84.31 236 SER B C 1
ATOM 4167 O O . SER B 1 236 ? 21.266 0.483 7.176 1 84.31 236 SER B O 1
ATOM 4169 N N . VAL B 1 237 ? 21.703 -1.395 6.082 1 87.88 237 VAL B N 1
ATOM 4170 C CA . VAL B 1 237 ? 22.688 -1.867 7.051 1 87.88 237 VAL B CA 1
ATOM 4171 C C . VAL B 1 237 ? 23.938 -1 6.977 1 87.88 237 VAL B C 1
ATOM 4173 O O . VAL B 1 237 ? 24.531 -0.671 8 1 87.88 237 VAL B O 1
ATOM 4176 N N . ALA B 1 238 ? 24.312 -0.593 5.797 1 85.12 238 ALA B N 1
ATOM 4177 C CA . ALA B 1 238 ? 25.516 0.211 5.586 1 85.12 238 ALA B CA 1
ATOM 4178 C C . ALA B 1 238 ? 25.359 1.605 6.184 1 85.12 238 ALA B C 1
ATOM 4180 O O . ALA B 1 238 ? 26.328 2.197 6.664 1 85.12 238 ALA B O 1
ATOM 4181 N N . THR B 1 239 ? 24.156 2.121 6.094 1 79.19 239 THR B N 1
ATOM 4182 C CA . THR B 1 239 ? 23.922 3.479 6.578 1 79.19 239 THR B CA 1
ATOM 4183 C C . THR B 1 239 ? 23.562 3.471 8.062 1 79.19 239 THR B C 1
ATOM 4185 O O . THR B 1 239 ? 23.547 4.523 8.711 1 79.19 239 THR B O 1
ATOM 4188 N N . GLY B 1 240 ? 23.312 2.324 8.547 1 80.12 240 GLY B N 1
ATOM 4189 C CA . GLY B 1 240 ? 23 2.211 9.961 1 80.12 240 GLY B CA 1
ATOM 4190 C C . GLY B 1 240 ? 24.219 2.256 10.852 1 80.12 240 GLY B C 1
ATOM 4191 O O . GLY B 1 240 ? 25.344 2.369 10.359 1 80.12 240 GLY B O 1
ATOM 4192 N N . ASN B 1 241 ? 23.938 2.27 12.172 1 83.19 241 ASN B N 1
ATOM 4193 C CA . ASN B 1 241 ? 25.031 2.375 13.141 1 83.19 241 ASN B CA 1
ATOM 4194 C C . ASN B 1 241 ? 25.344 1.025 13.781 1 83.19 241 ASN B C 1
ATOM 4196 O O . ASN B 1 241 ? 25.781 0.966 14.93 1 83.19 241 ASN B O 1
ATOM 4200 N N . LEU B 1 242 ? 25.172 -0.002 13.094 1 84.56 242 LEU B N 1
ATOM 4201 C CA . LEU B 1 242 ? 25.469 -1.339 13.602 1 84.56 242 LEU B CA 1
ATOM 4202 C C . LEU B 1 242 ? 26.953 -1.646 13.477 1 84.56 242 LEU B C 1
ATOM 4204 O O . LEU B 1 242 ? 27.656 -1.062 12.641 1 84.56 242 LEU B O 1
ATOM 4208 N N . SER B 1 243 ? 27.438 -2.506 14.375 1 87.69 243 SER B N 1
ATOM 4209 C CA . SER B 1 243 ? 28.812 -2.98 14.266 1 87.69 243 SER B CA 1
ATOM 4210 C C . SER B 1 243 ? 29.016 -3.842 13.023 1 87.69 243 SER B C 1
ATOM 4212 O O . SER B 1 243 ? 28.047 -4.391 12.484 1 87.69 243 SER B O 1
ATOM 4214 N N . LEU B 1 244 ? 30.172 -3.941 12.539 1 87.94 244 LEU B N 1
ATOM 4215 C CA . LEU B 1 244 ? 30.469 -4.641 11.289 1 87.94 244 LEU B CA 1
ATOM 4216 C C . LEU B 1 244 ? 30.062 -6.105 11.375 1 87.94 244 LEU B C 1
ATOM 4218 O O . LEU B 1 244 ? 29.422 -6.633 10.461 1 87.94 244 LEU B O 1
ATOM 4222 N N . PRO B 1 245 ? 30.406 -6.789 12.477 1 91.69 245 PRO B N 1
ATOM 4223 C CA . PRO B 1 245 ? 29.969 -8.188 12.547 1 91.69 245 PRO B CA 1
ATOM 4224 C C . PRO B 1 245 ? 28.453 -8.336 12.492 1 91.69 245 PRO B C 1
ATOM 4226 O O . PRO B 1 245 ? 27.938 -9.281 11.898 1 91.69 245 PRO B O 1
ATOM 4229 N N . LEU B 1 246 ? 27.812 -7.438 13.055 1 90.56 246 LEU B N 1
ATOM 4230 C CA . LEU B 1 246 ? 26.344 -7.5 13.047 1 90.56 246 LEU B CA 1
ATOM 4231 C C . LEU B 1 246 ? 25.797 -7.203 11.664 1 90.56 246 LEU B C 1
ATOM 4233 O O . LEU B 1 246 ? 24.781 -7.789 11.25 1 90.56 246 LEU B O 1
ATOM 4237 N N . LYS B 1 247 ? 26.469 -6.309 11.031 1 91.56 247 LYS B N 1
ATOM 4238 C CA . LYS B 1 247 ? 26.062 -6.016 9.664 1 91.56 247 LYS B CA 1
ATOM 4239 C C . LYS B 1 247 ? 26.188 -7.25 8.773 1 91.56 247 LYS B C 1
ATOM 4241 O O . LYS B 1 247 ? 25.281 -7.57 8.016 1 91.56 247 LYS B O 1
ATOM 4246 N N . VAL B 1 248 ? 27.25 -7.953 8.992 1 91.88 248 VAL B N 1
ATOM 4247 C CA . VAL B 1 248 ? 27.5 -9.133 8.172 1 91.88 248 VAL B CA 1
ATOM 4248 C C . VAL B 1 248 ? 26.516 -10.242 8.539 1 91.88 248 VAL B C 1
ATOM 4250 O O . VAL B 1 248 ? 25.969 -10.906 7.652 1 91.88 248 VAL B O 1
ATOM 4253 N N . VAL B 1 249 ? 26.281 -10.422 9.75 1 92.81 249 VAL B N 1
ATOM 4254 C CA . VAL B 1 249 ? 25.359 -11.453 10.211 1 92.81 249 VAL B CA 1
ATOM 4255 C C . VAL B 1 249 ? 23.953 -11.172 9.656 1 92.81 249 VAL B C 1
ATOM 4257 O O . VAL B 1 249 ? 23.234 -12.094 9.273 1 92.81 249 VAL B O 1
ATOM 4260 N N . THR B 1 250 ? 23.578 -9.93 9.664 1 92 250 THR B N 1
ATOM 4261 C CA . THR B 1 250 ? 22.281 -9.547 9.133 1 92 250 THR B CA 1
ATOM 4262 C C . THR B 1 250 ? 22.141 -9.945 7.668 1 92 250 THR B C 1
ATOM 4264 O O . THR B 1 250 ? 21.125 -10.508 7.258 1 92 250 THR B O 1
ATOM 4267 N N . CYS B 1 251 ? 23.203 -9.75 6.938 1 93.62 251 CYS B N 1
ATOM 4268 C CA . CYS B 1 251 ? 23.188 -10.094 5.52 1 93.62 251 CYS B CA 1
ATOM 4269 C C . CYS B 1 251 ? 23.172 -11.602 5.316 1 93.62 251 CYS B C 1
ATOM 4271 O O . CYS B 1 251 ? 22.469 -12.109 4.445 1 93.62 251 CYS B O 1
ATOM 4273 N N . VAL B 1 252 ? 23.844 -12.273 6.164 1 93.88 252 VAL B N 1
ATOM 4274 C CA . VAL B 1 252 ? 23.938 -13.727 6.051 1 93.88 252 VAL B CA 1
ATOM 4275 C C . VAL B 1 252 ? 22.594 -14.359 6.406 1 93.88 252 VAL B C 1
ATOM 4277 O O . VAL B 1 252 ? 22.125 -15.266 5.715 1 93.88 252 VAL B O 1
ATOM 4280 N N . VAL B 1 253 ? 22.016 -13.906 7.43 1 93.31 253 VAL B N 1
ATOM 4281 C CA . VAL B 1 253 ? 20.734 -14.445 7.871 1 93.31 253 VAL B CA 1
ATOM 4282 C C . VAL B 1 253 ? 19.703 -14.266 6.766 1 93.31 253 VAL B C 1
ATOM 4284 O O . VAL B 1 253 ? 18.953 -15.195 6.445 1 93.31 253 VAL B O 1
ATOM 4287 N N . PHE B 1 254 ? 19.688 -13.117 6.219 1 93.31 254 PHE B N 1
ATOM 4288 C CA . PHE B 1 254 ? 18.766 -12.859 5.125 1 93.31 254 PHE B CA 1
ATOM 4289 C C . PHE B 1 254 ? 19.031 -13.789 3.951 1 93.31 254 PHE B C 1
ATOM 4291 O O . PHE B 1 254 ? 18.109 -14.352 3.371 1 93.31 254 PHE B O 1
ATOM 4298 N N . SER B 1 255 ? 20.281 -13.961 3.617 1 94.38 255 SER B N 1
ATOM 4299 C CA . SER B 1 255 ? 20.656 -14.734 2.439 1 94.38 255 SER B CA 1
ATOM 4300 C C . SER B 1 255 ? 20.344 -16.219 2.631 1 94.38 255 SER B C 1
ATOM 4302 O O . SER B 1 255 ? 20.109 -16.938 1.66 1 94.38 255 SER B O 1
ATOM 4304 N N . LEU B 1 256 ? 20.281 -16.672 3.826 1 94.38 256 LEU B N 1
ATOM 4305 C CA . LEU B 1 256 ? 20.031 -18.078 4.121 1 94.38 256 LEU B CA 1
ATOM 4306 C C . LEU B 1 256 ? 18.547 -18.391 4.117 1 94.38 256 LEU B C 1
ATOM 4308 O O . LEU B 1 256 ? 18.141 -19.547 4.055 1 94.38 256 LEU B O 1
ATOM 4312 N N . SER B 1 257 ? 17.75 -17.438 4.207 1 92 257 SER B N 1
ATOM 4313 C CA . SER B 1 257 ? 16.312 -17.656 4.309 1 92 257 SER B CA 1
ATOM 4314 C C . SER B 1 257 ? 15.781 -18.453 3.119 1 92 257 SER B C 1
ATOM 4316 O O . SER B 1 257 ? 14.992 -19.391 3.289 1 92 257 SER B O 1
ATOM 4318 N N . GLY B 1 258 ? 16.266 -18.078 1.927 1 90.44 258 GLY B N 1
ATOM 4319 C CA . GLY B 1 258 ? 15.844 -18.781 0.725 1 90.44 258 GLY B CA 1
ATOM 4320 C C . GLY B 1 258 ? 16.234 -20.25 0.726 1 90.44 258 GLY B C 1
ATOM 4321 O O . GLY B 1 258 ? 15.383 -21.125 0.685 1 90.44 258 GLY B O 1
ATOM 4322 N N . PRO B 1 259 ? 17.516 -20.484 0.862 1 91.5 259 PRO B N 1
ATOM 4323 C CA . PRO B 1 259 ? 18.016 -21.859 0.884 1 91.5 259 PRO B CA 1
ATOM 4324 C C . PRO B 1 259 ? 17.391 -22.703 1.999 1 91.5 259 PRO B C 1
ATOM 4326 O O . PRO B 1 259 ? 17.078 -23.875 1.793 1 91.5 259 PRO B O 1
ATOM 4329 N N . VAL B 1 260 ? 17.188 -22.156 3.102 1 91.94 260 VAL B N 1
ATOM 4330 C CA . VAL B 1 260 ? 16.547 -22.875 4.203 1 91.94 260 VAL B CA 1
ATOM 4331 C C . VAL B 1 260 ? 15.117 -23.234 3.828 1 91.94 260 VAL B C 1
ATOM 4333 O O . VAL B 1 260 ? 14.68 -24.375 4.004 1 91.94 260 VAL B O 1
ATOM 4336 N N . GLY B 1 261 ? 14.453 -22.328 3.332 1 89.69 261 GLY B N 1
ATOM 4337 C CA . GLY B 1 261 ? 13.102 -22.578 2.875 1 89.69 261 GLY B CA 1
ATOM 4338 C C . GLY B 1 261 ? 13.031 -23.625 1.776 1 89.69 261 GLY B C 1
ATOM 4339 O O . GLY B 1 261 ? 12.195 -24.531 1.828 1 89.69 261 GLY B O 1
ATOM 4340 N N . GLN B 1 262 ? 13.883 -23.453 0.799 1 89.62 262 GLN B N 1
ATOM 4341 C CA . GLN B 1 262 ? 13.914 -24.406 -0.309 1 89.62 262 GLN B CA 1
ATOM 4342 C C . GLN B 1 262 ? 14.219 -25.812 0.184 1 89.62 262 GLN B C 1
ATOM 4344 O O . GLN B 1 262 ? 13.641 -26.781 -0.304 1 89.62 262 GLN B O 1
ATOM 4349 N N . GLY B 1 263 ? 15.094 -25.938 1.092 1 88.5 263 GLY B N 1
ATOM 4350 C CA . GLY B 1 263 ? 15.383 -27.234 1.699 1 88.5 263 GLY B CA 1
ATOM 4351 C C . GLY B 1 263 ? 14.18 -27.844 2.404 1 88.5 263 GLY B C 1
ATOM 4352 O O . GLY B 1 263 ? 13.906 -29.031 2.256 1 88.5 263 GLY B O 1
ATOM 4353 N N . ILE B 1 264 ? 13.492 -27.047 3.117 1 85.38 264 ILE B N 1
ATOM 4354 C CA . ILE B 1 264 ? 12.273 -27.484 3.787 1 85.38 264 ILE B CA 1
ATOM 4355 C C . ILE B 1 264 ? 11.258 -27.953 2.75 1 85.38 264 ILE B C 1
ATOM 4357 O O . ILE B 1 264 ? 10.625 -29 2.922 1 85.38 264 ILE B O 1
ATOM 4361 N N . GLY B 1 265 ? 11.125 -27.172 1.698 1 84 265 GLY B N 1
ATOM 4362 C CA . GLY B 1 265 ? 10.219 -27.531 0.627 1 84 265 GLY B CA 1
ATOM 4363 C C . GLY B 1 265 ? 10.555 -28.875 -0.007 1 84 265 GLY B C 1
ATOM 4364 O O . GLY B 1 265 ? 9.656 -29.672 -0.288 1 84 265 GLY B O 1
ATOM 4365 N N . LEU B 1 266 ? 11.805 -29.141 -0.23 1 83.19 266 LEU B N 1
ATOM 4366 C CA . LEU B 1 266 ? 12.273 -30.391 -0.825 1 83.19 266 LEU B CA 1
ATOM 4367 C C . LEU B 1 266 ? 11.953 -31.578 0.073 1 83.19 266 LEU B C 1
ATOM 4369 O O . LEU B 1 266 ? 11.664 -32.656 -0.417 1 83.19 266 LEU B O 1
ATOM 4373 N N . LEU B 1 267 ? 11.961 -31.25 1.354 1 81.25 267 LEU B N 1
ATOM 4374 C CA . LEU B 1 267 ? 11.734 -32.312 2.322 1 81.25 267 LEU B CA 1
ATOM 4375 C C . LEU B 1 267 ? 10.242 -32.594 2.488 1 81.25 267 LEU B C 1
ATOM 4377 O O . LEU B 1 267 ? 9.844 -33.688 2.852 1 81.25 267 LEU B O 1
ATOM 4381 N N . VAL B 1 268 ? 9.453 -31.594 2.273 1 70.88 268 VAL B N 1
ATOM 4382 C CA . VAL B 1 268 ? 8.023 -31.734 2.523 1 70.88 268 VAL B CA 1
ATOM 4383 C C . VAL B 1 268 ? 7.316 -32.156 1.241 1 70.88 268 VAL B C 1
ATOM 4385 O O . VAL B 1 268 ? 6.094 -32.312 1.223 1 70.88 268 VAL B O 1
ATOM 4388 N N . THR B 1 269 ? 7.867 -32.094 0.038 1 59.22 269 THR B N 1
ATOM 4389 C CA . THR B 1 269 ? 7.25 -32.438 -1.237 1 59.22 269 THR B CA 1
ATOM 4390 C C . THR B 1 269 ? 6.234 -33.562 -1.057 1 59.22 269 THR B C 1
ATOM 4392 O O . THR B 1 269 ? 5.203 -33.594 -1.733 1 59.22 269 THR B O 1
ATOM 4395 N N . ASP B 1 270 ? 6.562 -34.562 -0.346 1 52.38 270 ASP B N 1
ATOM 4396 C CA . ASP B 1 270 ? 5.52 -35.594 -0.247 1 52.38 270 ASP B CA 1
ATOM 4397 C C . ASP B 1 270 ? 4.316 -35.062 0.533 1 52.38 270 ASP B C 1
ATOM 4399 O O . ASP B 1 270 ? 3.281 -35.719 0.607 1 52.38 270 ASP B O 1
ATOM 4403 N N . ALA B 1 271 ? 4.488 -34.094 1.313 1 46.72 271 ALA B N 1
ATOM 4404 C CA . ALA B 1 271 ? 3.412 -33.625 2.184 1 46.72 271 ALA B CA 1
ATOM 4405 C C . ALA B 1 271 ? 2.514 -32.625 1.455 1 46.72 271 ALA B C 1
ATOM 4407 O O . ALA B 1 271 ? 2.979 -31.891 0.589 1 46.72 271 ALA B O 1
ATOM 4408 N N . ASP B 1 272 ? 1.344 -32.875 1.165 1 49.09 272 ASP B N 1
ATOM 4409 C CA . ASP B 1 272 ? 0.288 -32.062 0.593 1 49.09 272 ASP B CA 1
ATOM 4410 C C . ASP B 1 272 ? 0.578 -30.562 0.81 1 49.09 272 ASP B C 1
ATOM 4412 O O . ASP B 1 272 ? 0.993 -30.156 1.897 1 49.09 272 ASP B O 1
ATOM 4416 N N . GLY B 1 273 ? 1.031 -29.812 -0.242 1 51.38 273 GLY B N 1
ATOM 4417 C CA . GLY B 1 273 ? 1.168 -28.375 -0.331 1 51.38 273 GLY B CA 1
ATOM 4418 C C . GLY B 1 273 ? 0.707 -27.656 0.921 1 51.38 273 GLY B C 1
ATOM 4419 O O . GLY B 1 273 ? -0.057 -28.203 1.716 1 51.38 273 GLY B O 1
ATOM 4420 N N . GLY B 1 274 ? 1.53 -26.875 1.582 1 59.56 274 GLY B N 1
ATOM 4421 C CA . GLY B 1 274 ? 1.195 -26.125 2.779 1 59.56 274 GLY B CA 1
ATOM 4422 C C . GLY B 1 274 ? -0.285 -25.812 2.895 1 59.56 274 GLY B C 1
ATOM 4423 O O . GLY B 1 274 ? -1.008 -25.828 1.896 1 59.56 274 GLY B O 1
ATOM 4424 N N . GLY B 1 275 ? -1.177 -26.422 3.768 1 70.56 275 GLY B N 1
ATOM 4425 C CA . GLY B 1 275 ? -2.561 -26.188 4.145 1 70.56 275 GLY B CA 1
ATOM 4426 C C . GLY B 1 275 ? -2.885 -24.719 4.348 1 70.56 275 GLY B C 1
ATOM 4427 O O . GLY B 1 275 ? -2.123 -23.844 3.93 1 70.56 275 GLY B O 1
ATOM 4428 N N . LEU B 1 276 ? -4.031 -24.453 4.613 1 78.56 276 LEU B N 1
ATOM 4429 C CA . LEU B 1 276 ? -4.57 -23.109 4.871 1 78.56 276 LEU B CA 1
ATOM 4430 C C . LEU B 1 276 ? -3.648 -22.328 5.797 1 78.56 276 LEU B C 1
ATOM 4432 O O . LEU B 1 276 ? -3.484 -21.109 5.629 1 78.56 276 LEU B O 1
ATOM 4436 N N . ALA B 1 277 ? -2.973 -23.078 6.586 1 79.56 277 ALA B N 1
ATOM 4437 C CA . ALA B 1 277 ? -2.084 -22.406 7.535 1 79.56 277 ALA B CA 1
ATOM 4438 C C . ALA B 1 277 ? -0.885 -21.797 6.824 1 79.56 277 ALA B C 1
ATOM 4440 O O . ALA B 1 277 ? -0.493 -20.656 7.125 1 79.56 277 ALA B O 1
ATOM 4441 N N . THR B 1 278 ? -0.33 -22.5 5.898 1 77.19 278 THR B N 1
ATOM 4442 C CA . THR B 1 278 ? 0.811 -21.984 5.148 1 77.19 278 THR B CA 1
ATOM 4443 C C . THR B 1 278 ? 0.404 -20.797 4.289 1 77.19 278 THR B C 1
ATOM 4445 O O . THR B 1 278 ? 1.151 -19.828 4.172 1 77.19 278 THR B O 1
ATOM 4448 N N . ASP B 1 279 ? -0.767 -20.891 3.766 1 84.19 279 ASP B N 1
ATOM 4449 C CA . ASP B 1 279 ? -1.264 -19.812 2.924 1 84.19 279 ASP B CA 1
ATOM 4450 C C . ASP B 1 279 ? -1.485 -18.531 3.742 1 84.19 279 ASP B C 1
ATOM 4452 O O . ASP B 1 279 ? -1.176 -17.438 3.283 1 84.19 279 ASP B O 1
ATOM 4456 N N . ILE B 1 280 ? -1.938 -18.719 4.91 1 86.25 280 ILE B N 1
ATOM 4457 C CA . ILE B 1 280 ? -2.195 -17.578 5.793 1 86.25 280 ILE B CA 1
ATOM 4458 C C . ILE B 1 280 ? -0.874 -16.938 6.211 1 86.25 280 ILE B C 1
ATOM 4460 O O . ILE B 1 280 ? -0.747 -15.719 6.227 1 86.25 280 ILE B O 1
ATOM 4464 N N . LEU B 1 281 ? 0.062 -17.766 6.488 1 81.81 281 LEU B N 1
ATOM 4465 C CA . LEU B 1 281 ? 1.369 -17.25 6.879 1 81.81 281 LEU B CA 1
ATOM 4466 C C . LEU B 1 281 ? 2.023 -16.5 5.73 1 81.81 281 LEU B C 1
ATOM 4468 O O . LEU B 1 281 ? 2.678 -15.477 5.945 1 81.81 281 LEU B O 1
ATOM 4472 N N . GLN B 1 282 ? 1.851 -17.031 4.594 1 82.5 282 GLN B N 1
ATOM 4473 C CA . GLN B 1 282 ? 2.361 -16.328 3.416 1 82.5 282 GLN B CA 1
ATOM 4474 C C . GLN B 1 282 ? 1.68 -14.977 3.234 1 82.5 282 GLN B C 1
ATOM 4476 O O . GLN B 1 282 ? 2.32 -14 2.844 1 82.5 282 GLN B O 1
ATOM 4481 N N . GLY B 1 283 ? 0.37 -14.969 3.467 1 89.19 283 GLY B N 1
ATOM 4482 C CA . GLY B 1 283 ? -0.358 -13.711 3.412 1 89.19 283 GLY B CA 1
ATOM 4483 C C . GLY B 1 283 ? 0.128 -12.703 4.43 1 89.19 283 GLY B C 1
ATOM 4484 O O . GLY B 1 283 ? 0.273 -11.516 4.113 1 89.19 283 GLY B O 1
ATOM 4485 N N . LEU B 1 284 ? 0.424 -13.188 5.59 1 87.56 284 LEU B N 1
ATOM 4486 C CA . LEU B 1 284 ? 0.958 -12.312 6.629 1 87.56 284 LEU B CA 1
ATOM 4487 C C . LEU B 1 284 ? 2.324 -11.766 6.23 1 87.56 284 LEU B C 1
ATOM 4489 O O . LEU B 1 284 ? 2.605 -10.578 6.43 1 87.56 284 LEU B O 1
ATOM 4493 N N . ALA B 1 285 ? 3.107 -12.633 5.672 1 81.94 285 ALA B N 1
ATOM 4494 C CA . ALA B 1 285 ? 4.426 -12.211 5.207 1 81.94 285 ALA B CA 1
ATOM 4495 C C . ALA B 1 285 ? 4.312 -11.148 4.117 1 81.94 285 ALA B C 1
ATOM 4497 O O . ALA B 1 285 ? 5.109 -10.211 4.074 1 81.94 285 ALA B O 1
ATOM 4498 N N . THR B 1 286 ? 3.361 -11.312 3.248 1 87.25 286 THR B N 1
ATOM 4499 C CA . THR B 1 286 ? 3.111 -10.328 2.205 1 87.25 286 THR B CA 1
ATOM 4500 C C . THR B 1 286 ? 2.771 -8.969 2.816 1 87.25 286 THR B C 1
ATOM 4502 O O . THR B 1 286 ? 3.25 -7.934 2.35 1 87.25 286 THR B O 1
ATOM 4505 N N . GLY B 1 287 ? 1.988 -8.969 3.85 1 89.81 287 GLY B N 1
ATOM 4506 C CA . GLY B 1 287 ? 1.647 -7.742 4.551 1 89.81 287 GLY B CA 1
ATOM 4507 C C . GLY B 1 287 ? 2.852 -7.055 5.168 1 89.81 287 GLY B C 1
ATOM 4508 O O . GLY B 1 287 ? 2.934 -5.824 5.176 1 89.81 287 GLY B O 1
ATOM 4509 N N . THR B 1 288 ? 3.727 -7.793 5.707 1 83.56 288 THR B N 1
ATOM 4510 C CA . THR B 1 288 ? 4.949 -7.23 6.273 1 83.56 288 THR B CA 1
ATOM 4511 C C . THR B 1 288 ? 5.766 -6.52 5.199 1 83.56 288 THR B C 1
ATOM 4513 O O . THR B 1 288 ? 6.297 -5.434 5.434 1 83.56 288 THR B O 1
ATOM 4516 N N . LEU B 1 289 ? 5.848 -7.172 4.102 1 85.25 289 LEU B N 1
ATOM 4517 C CA . LEU B 1 289 ? 6.594 -6.566 3.002 1 85.25 289 LEU B CA 1
ATOM 4518 C C . LEU B 1 289 ? 5.898 -5.305 2.504 1 85.25 289 LEU B C 1
ATOM 4520 O O . LEU B 1 289 ? 6.559 -4.352 2.082 1 85.25 289 LEU B O 1
ATOM 4524 N N . LEU B 1 290 ? 4.578 -5.379 2.531 1 91.62 290 LEU B N 1
ATOM 4525 C CA . LEU B 1 290 ? 3.805 -4.199 2.158 1 91.62 290 LEU B CA 1
ATOM 4526 C C . LEU B 1 290 ? 4.137 -3.021 3.068 1 91.62 290 LEU B C 1
ATOM 4528 O O . LEU B 1 290 ? 4.324 -1.899 2.594 1 91.62 290 LEU B O 1
ATOM 4532 N N . HIS B 1 291 ? 4.195 -3.297 4.316 1 89.69 291 HIS B N 1
ATOM 4533 C CA . HIS B 1 291 ? 4.543 -2.262 5.285 1 89.69 291 HIS B CA 1
ATOM 4534 C C . HIS B 1 291 ? 5.922 -1.677 4.996 1 89.69 291 HIS B C 1
ATOM 4536 O O . HIS B 1 291 ? 6.086 -0.455 4.969 1 89.69 291 HIS B O 1
ATOM 4542 N N . VAL B 1 292 ? 6.867 -2.494 4.793 1 83.44 292 VAL B N 1
ATOM 4543 C CA . VAL B 1 292 ? 8.234 -2.051 4.547 1 83.44 292 VAL B CA 1
ATOM 4544 C C . VAL B 1 292 ? 8.297 -1.268 3.236 1 83.44 292 VAL B C 1
ATOM 4546 O O . VAL B 1 292 ? 8.938 -0.219 3.162 1 83.44 292 VAL B O 1
ATOM 4549 N N . ALA B 1 293 ? 7.664 -1.777 2.238 1 88.81 293 ALA B N 1
ATOM 4550 C CA . ALA B 1 293 ? 7.668 -1.142 0.924 1 88.81 293 ALA B CA 1
ATOM 4551 C C . ALA B 1 293 ? 7.133 0.286 1.003 1 88.81 293 ALA B C 1
ATOM 4553 O O . ALA B 1 293 ? 7.77 1.222 0.511 1 88.81 293 ALA B O 1
ATOM 4554 N N . PHE B 1 294 ? 6.023 0.46 1.702 1 91.94 294 PHE B N 1
ATOM 4555 C CA . PHE B 1 294 ? 5.355 1.757 1.688 1 91.94 294 PHE B CA 1
ATOM 4556 C C . PHE B 1 294 ? 5.895 2.654 2.795 1 91.94 294 PHE B C 1
ATOM 4558 O O . PHE B 1 294 ? 6.172 3.834 2.568 1 91.94 294 PHE B O 1
ATOM 4565 N N . MET B 1 295 ? 6.07 2.115 3.984 1 87.38 295 MET B N 1
ATOM 4566 C CA . MET B 1 295 ? 6.355 2.949 5.148 1 87.38 295 MET B CA 1
ATOM 4567 C C . MET B 1 295 ? 7.855 3.195 5.285 1 87.38 295 MET B C 1
ATOM 4569 O O . MET B 1 295 ? 8.273 4.223 5.824 1 87.38 295 MET B O 1
ATOM 4573 N N . GLU B 1 296 ? 8.625 2.355 4.801 1 81.69 296 GLU B N 1
ATOM 4574 C CA . GLU B 1 296 ? 10.055 2.461 5.09 1 81.69 296 GLU B CA 1
ATOM 4575 C C . GLU B 1 296 ? 10.844 2.803 3.832 1 81.69 296 GLU B C 1
ATOM 4577 O O . GLU B 1 296 ? 11.953 3.338 3.918 1 81.69 296 GLU B O 1
ATOM 4582 N N . VAL B 1 297 ? 10.328 2.441 2.707 1 85.94 297 VAL B N 1
ATOM 4583 C CA . VAL B 1 297 ? 11.133 2.637 1.506 1 85.94 297 VAL B CA 1
ATOM 4584 C C . VAL B 1 297 ? 10.523 3.742 0.648 1 85.94 297 VAL B C 1
ATOM 4586 O O . VAL B 1 297 ? 11.07 4.84 0.555 1 85.94 297 VAL B O 1
ATOM 4589 N N . LEU B 1 298 ? 9.336 3.547 0.205 1 90.44 298 LEU B N 1
ATOM 4590 C CA . LEU B 1 298 ? 8.734 4.469 -0.758 1 90.44 298 LEU B CA 1
ATOM 4591 C C . LEU B 1 298 ? 8.438 5.816 -0.11 1 90.44 298 LEU B C 1
ATOM 4593 O O . LEU B 1 298 ? 8.734 6.863 -0.685 1 90.44 298 LEU B O 1
ATOM 4597 N N . SER B 1 299 ? 7.949 5.805 1.087 1 87.94 299 SER B N 1
ATOM 4598 C CA . SER B 1 299 ? 7.566 7.051 1.742 1 87.94 299 SER B CA 1
ATOM 4599 C C . SER B 1 299 ? 8.789 7.902 2.061 1 87.94 299 SER B C 1
ATOM 4601 O O . SER B 1 299 ? 8.711 9.133 2.074 1 87.94 299 SER B O 1
ATOM 4603 N N . LYS B 1 300 ? 9.883 7.312 2.283 1 83.5 300 LYS B N 1
ATOM 4604 C CA . LYS B 1 300 ? 11.086 8.031 2.693 1 83.5 300 LYS B CA 1
ATOM 4605 C C . LYS B 1 300 ? 11.922 8.445 1.483 1 83.5 300 LYS B C 1
ATOM 4607 O O . LYS B 1 300 ? 12.523 9.516 1.478 1 83.5 300 LYS B O 1
ATOM 4612 N N . GLU B 1 301 ? 11.867 7.605 0.494 1 85.31 301 GLU B N 1
ATOM 4613 C CA . GLU B 1 301 ? 12.797 7.832 -0.607 1 85.31 301 GLU B CA 1
ATOM 4614 C C . GLU B 1 301 ? 12.109 8.516 -1.782 1 85.31 301 GLU B C 1
ATOM 4616 O O . GLU B 1 301 ? 12.742 9.266 -2.533 1 85.31 301 GLU B O 1
ATOM 4621 N N . LEU B 1 302 ? 10.875 8.219 -1.953 1 89.31 302 LEU B N 1
ATOM 4622 C CA . LEU B 1 302 ? 10.141 8.812 -3.064 1 89.31 302 LEU B CA 1
ATOM 4623 C C . LEU B 1 302 ? 9.555 10.164 -2.672 1 89.31 302 LEU B C 1
ATOM 4625 O O . LEU B 1 302 ? 8.367 10.258 -2.359 1 89.31 302 LEU B O 1
ATOM 4629 N N . LYS B 1 303 ? 10.375 11.156 -2.811 1 84.31 303 LYS B N 1
ATOM 4630 C CA . LYS B 1 303 ? 9.992 12.5 -2.389 1 84.31 303 LYS B CA 1
ATOM 4631 C C . LYS B 1 303 ? 9.281 13.242 -3.514 1 84.31 303 LYS B C 1
ATOM 4633 O O . LYS B 1 303 ? 9.562 13.023 -4.691 1 84.31 303 LYS B O 1
ATOM 4638 N N . PRO B 1 304 ? 8.383 14.125 -2.967 1 78.56 304 PRO B N 1
ATOM 4639 C CA . PRO B 1 304 ? 7.762 14.961 -3.994 1 78.56 304 PRO B CA 1
ATOM 4640 C C . PRO B 1 304 ? 8.766 15.844 -4.73 1 78.56 304 PRO B C 1
ATOM 4642 O O . PRO B 1 304 ? 9.719 16.344 -4.121 1 78.56 304 PRO B O 1
ATOM 4645 N N . GLY B 1 305 ? 8.727 15.953 -5.949 1 82.5 305 GLY B N 1
ATOM 4646 C CA . GLY B 1 305 ? 9.609 16.781 -6.746 1 82.5 305 GLY B CA 1
ATOM 4647 C C . GLY B 1 305 ? 10.781 16.016 -7.34 1 82.5 305 GLY B C 1
ATOM 4648 O O . GLY B 1 305 ? 11.484 16.531 -8.211 1 82.5 305 GLY B O 1
ATOM 4649 N N . ASP B 1 306 ? 11.016 14.844 -6.871 1 89.5 306 ASP B N 1
ATOM 4650 C CA . ASP B 1 306 ? 12.125 14.031 -7.352 1 89.5 306 ASP B CA 1
ATOM 4651 C C . ASP B 1 306 ? 11.711 13.188 -8.555 1 89.5 306 ASP B C 1
ATOM 4653 O O . ASP B 1 306 ? 11.43 12 -8.422 1 89.5 306 ASP B O 1
ATOM 4657 N N . LEU B 1 307 ? 11.836 13.727 -9.703 1 90.56 307 LEU B N 1
ATOM 4658 C CA . LEU B 1 307 ? 11.406 13.055 -10.93 1 90.56 307 LEU B CA 1
ATOM 4659 C C . LEU B 1 307 ? 12.305 11.859 -11.227 1 90.56 307 LEU B C 1
ATOM 4661 O O . LEU B 1 307 ? 11.836 10.828 -11.719 1 90.56 307 LEU B O 1
ATOM 4665 N N . LEU B 1 308 ? 13.531 12.086 -10.961 1 92.75 308 LEU B N 1
ATOM 4666 C CA . LEU B 1 308 ? 14.461 10.984 -11.219 1 92.75 308 LEU B CA 1
ATOM 4667 C C . LEU B 1 308 ? 14.156 9.797 -10.305 1 92.75 308 LEU B C 1
ATOM 4669 O O . LEU B 1 308 ? 14.25 8.641 -10.734 1 92.75 308 LEU B O 1
ATOM 4673 N N . GLY B 1 309 ? 13.867 10.102 -9.07 1 93.88 309 GLY B N 1
ATOM 4674 C CA . GLY B 1 309 ? 13.461 9.039 -8.172 1 93.88 309 GLY B CA 1
ATOM 4675 C C . GLY B 1 309 ? 12.227 8.297 -8.641 1 93.88 309 GLY B C 1
ATOM 4676 O O . GLY B 1 309 ? 12.164 7.07 -8.562 1 93.88 309 GLY B O 1
ATOM 4677 N N . LEU B 1 310 ? 11.328 9.023 -9.156 1 94.06 310 LEU B N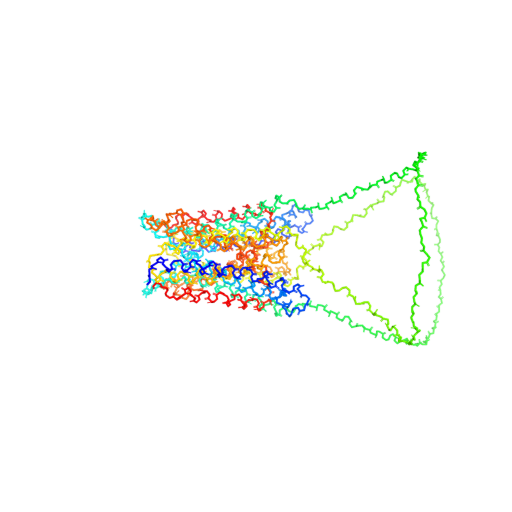 1
ATOM 4678 C CA . LEU B 1 310 ? 10.102 8.43 -9.688 1 94.06 310 LEU B CA 1
ATOM 4679 C C . LEU B 1 310 ? 10.398 7.551 -10.891 1 94.06 310 LEU B C 1
ATOM 4681 O O . LEU B 1 310 ? 9.867 6.445 -11.008 1 94.06 310 LEU B O 1
ATOM 4685 N N . LEU B 1 311 ? 11.219 8.039 -11.711 1 94.88 311 LEU B N 1
ATOM 4686 C CA . LEU B 1 311 ? 11.586 7.273 -12.898 1 94.88 311 LEU B CA 1
ATOM 4687 C C . LEU B 1 311 ? 12.281 5.969 -12.516 1 94.88 311 LEU B C 1
ATOM 4689 O O . LEU B 1 311 ? 12 4.918 -13.094 1 94.88 311 LEU B O 1
ATOM 4693 N N . CYS B 1 312 ? 13.133 6.051 -11.57 1 94.62 312 CYS B N 1
ATOM 4694 C CA . CYS B 1 312 ? 13.82 4.855 -11.094 1 94.62 312 CYS B CA 1
ATOM 4695 C C . CYS B 1 312 ? 12.828 3.85 -10.523 1 94.62 312 CYS B C 1
ATOM 4697 O O . CYS B 1 312 ? 12.945 2.648 -10.766 1 94.62 312 CYS B O 1
ATOM 4699 N N . SER B 1 313 ? 11.914 4.359 -9.773 1 95.94 313 SER B N 1
ATOM 4700 C CA . SER B 1 313 ? 10.898 3.48 -9.195 1 95.94 313 SER B CA 1
ATOM 4701 C C . SER B 1 313 ? 10.055 2.822 -10.281 1 95.94 313 SER B C 1
ATOM 4703 O O . SER B 1 313 ? 9.75 1.631 -10.195 1 95.94 313 SER B O 1
ATOM 4705 N N . VAL B 1 314 ? 9.719 3.58 -11.312 1 96.12 314 VAL B N 1
ATOM 4706 C CA . VAL B 1 314 ? 8.898 3.064 -12.406 1 96.12 314 VAL B CA 1
ATOM 4707 C C . VAL B 1 314 ? 9.688 2.012 -13.18 1 96.12 314 VAL B C 1
ATOM 4709 O O . VAL B 1 314 ? 9.125 0.996 -13.602 1 96.12 314 VAL B O 1
ATOM 4712 N N . ILE B 1 315 ? 10.922 2.205 -13.336 1 95.81 315 ILE B N 1
ATOM 4713 C CA . ILE B 1 315 ? 11.766 1.248 -14.039 1 95.81 315 ILE B CA 1
ATOM 4714 C C . ILE B 1 315 ? 11.859 -0.049 -13.234 1 95.81 315 ILE B C 1
ATOM 4716 O O . ILE B 1 315 ? 11.695 -1.14 -13.789 1 95.81 315 ILE B O 1
ATOM 4720 N N . GLY B 1 316 ? 12.18 0.101 -11.977 1 94.75 316 GLY B N 1
ATOM 4721 C CA . GLY B 1 316 ? 12.203 -1.082 -11.133 1 94.75 316 GLY B CA 1
ATOM 4722 C C . GLY B 1 316 ? 10.898 -1.861 -11.172 1 94.75 316 GLY B C 1
ATOM 4723 O O . GLY B 1 316 ? 10.906 -3.086 -11.305 1 94.75 316 GLY B O 1
ATOM 4724 N N . PHE B 1 317 ? 9.828 -1.152 -11.109 1 96.44 317 PHE B N 1
ATOM 4725 C CA . PHE B 1 317 ? 8.5 -1.763 -11.172 1 96.44 317 PHE B CA 1
ATOM 4726 C C . PHE B 1 317 ? 8.297 -2.477 -12.508 1 96.44 317 PHE B C 1
ATOM 4728 O O . PHE B 1 317 ? 7.809 -3.607 -12.539 1 96.44 317 PHE B O 1
ATOM 4735 N N . SER B 1 318 ? 8.695 -1.83 -13.578 1 95.12 318 SER B N 1
ATOM 4736 C CA . SER B 1 318 ? 8.453 -2.342 -14.922 1 95.12 318 SER B CA 1
ATOM 4737 C C . SER B 1 318 ? 9.258 -3.611 -15.18 1 95.12 318 SER B C 1
ATOM 4739 O O . SER B 1 318 ? 8.805 -4.508 -15.891 1 95.12 318 SER B O 1
ATOM 4741 N N . ILE B 1 319 ? 10.391 -3.713 -14.641 1 92.56 319 ILE B N 1
ATOM 4742 C CA . ILE B 1 319 ? 11.234 -4.887 -14.828 1 92.56 319 ILE B CA 1
ATOM 4743 C C . ILE B 1 319 ? 10.539 -6.117 -14.234 1 92.56 319 ILE B C 1
ATOM 4745 O O . ILE B 1 319 ? 10.398 -7.141 -14.906 1 92.56 319 ILE B O 1
ATOM 4749 N N . LEU B 1 320 ? 10.094 -5.969 -13.086 1 91.81 320 LEU B N 1
ATOM 4750 C CA . LEU B 1 320 ? 9.461 -7.113 -12.445 1 91.81 320 LEU B CA 1
ATOM 4751 C C . LEU B 1 320 ? 8.086 -7.383 -13.055 1 91.81 320 LEU B C 1
ATOM 4753 O O . LEU B 1 320 ? 7.684 -8.539 -13.203 1 91.81 320 LEU B O 1
ATOM 4757 N N . ALA B 1 321 ? 7.352 -6.301 -13.359 1 92.94 321 ALA B N 1
ATOM 4758 C CA . ALA B 1 321 ? 6.055 -6.465 -14.008 1 92.94 321 ALA B CA 1
ATOM 4759 C C . ALA B 1 321 ? 6.195 -7.215 -15.328 1 92.94 321 ALA B C 1
ATOM 4761 O O . ALA B 1 321 ? 5.355 -8.047 -15.672 1 92.94 321 ALA B O 1
ATOM 4762 N N . GLY B 1 322 ? 7.262 -6.91 -16.078 1 90.62 322 GLY B N 1
ATOM 4763 C CA . GLY B 1 322 ? 7.535 -7.602 -17.328 1 90.62 322 GLY B CA 1
ATOM 4764 C C . GLY B 1 322 ? 7.91 -9.062 -17.125 1 90.62 322 GLY B C 1
ATOM 4765 O O . GLY B 1 322 ? 7.48 -9.922 -17.891 1 90.62 322 GLY B O 1
ATOM 4766 N N . LEU B 1 323 ? 8.617 -9.359 -16.141 1 85.88 323 LEU B N 1
ATOM 4767 C CA . LEU B 1 323 ? 9.055 -10.727 -15.859 1 85.88 323 LEU B CA 1
ATOM 4768 C C . LEU B 1 323 ? 7.867 -11.602 -15.461 1 85.88 323 LEU B C 1
ATOM 4770 O O . LEU B 1 323 ? 7.785 -12.766 -15.859 1 85.88 323 LEU B O 1
ATOM 4774 N N . THR B 1 324 ? 6.992 -11.031 -14.664 1 85.12 324 THR B N 1
ATOM 4775 C CA . THR B 1 324 ? 5.84 -11.797 -14.203 1 85.12 324 THR B CA 1
ATOM 4776 C C . THR B 1 324 ? 4.852 -12.031 -15.344 1 85.12 324 THR B C 1
ATOM 4778 O O . THR B 1 324 ? 3.988 -12.906 -15.25 1 85.12 324 THR B O 1
ATOM 4781 N N . ALA B 1 325 ? 4.914 -11.227 -16.344 1 84.88 325 ALA B N 1
ATOM 4782 C CA . ALA B 1 325 ? 4.023 -11.375 -17.484 1 84.88 325 ALA B CA 1
ATOM 4783 C C . ALA B 1 325 ? 4.504 -12.492 -18.406 1 84.88 325 ALA B C 1
ATOM 4785 O O . ALA B 1 325 ? 3.742 -12.984 -19.25 1 84.88 325 ALA B O 1
ATOM 4786 N N . LEU B 1 326 ? 5.762 -12.859 -18.234 1 77.94 326 LEU B N 1
ATOM 4787 C CA . LEU B 1 326 ? 6.285 -13.938 -19.078 1 77.94 326 LEU B CA 1
ATOM 4788 C C . LEU B 1 326 ? 5.664 -15.273 -18.688 1 77.94 326 LEU B C 1
ATOM 4790 O O . LEU B 1 326 ? 5.504 -15.57 -17.5 1 77.94 326 LEU B O 1
ATOM 4794 N N . PRO B 1 327 ? 5.023 -15.859 -19.609 1 64.12 327 PRO B N 1
ATOM 4795 C CA . PRO B 1 327 ? 4.363 -17.141 -19.344 1 64.12 327 PRO B CA 1
ATOM 4796 C C . PRO B 1 327 ? 5.309 -18.188 -18.75 1 64.12 327 PRO B C 1
ATOM 4798 O O . PRO B 1 327 ? 6.438 -18.344 -19.234 1 64.12 327 PRO B O 1
ATOM 4801 N N . GLY B 1 328 ? 5.418 -18.125 -17.391 1 55.28 328 GLY B N 1
ATOM 4802 C CA . GLY B 1 328 ? 6.191 -19.25 -16.891 1 55.28 328 GLY B CA 1
ATOM 4803 C C . GLY B 1 328 ? 5.551 -20.594 -17.203 1 55.28 328 GLY B C 1
ATOM 4804 O O . GLY B 1 328 ? 6.242 -21.609 -17.297 1 55.28 328 GLY B O 1
ATOM 4805 N N . SER B 1 329 ? 4.27 -20.75 -16.703 1 41.94 329 SER B N 1
ATOM 4806 C CA . SER B 1 329 ? 3.828 -22.125 -16.891 1 41.94 329 SER B CA 1
ATOM 4807 C C . SER B 1 329 ? 3.445 -22.391 -18.344 1 41.94 329 SER B C 1
ATOM 4809 O O . SER B 1 329 ? 3 -21.484 -19.047 1 41.94 329 SER B O 1
#

Sequence (658 aa):
MDLIAVQLLTLTALLVSCLGFSLLPLVLAWRASKPSSALSNILRPDVIGKVNCFVGGVFLATCFLHLLAETREDIEATFQRDRIVVEYPITELVACIGFFIVHLVETLTHRCLPHGHGHGHSPSQDVGGGQPSSNLVGEEGTTRPSARYGAIQLDKGTGNPSAQGTGSPNSPADLHDNAPSGGRNLQTLLLLIALTVHGTFEGVAIGVQTKQSALLWLFFVVALHKSFLALSLGMSVATGNLSLPLKVVTCVVFSLSGPVGQGIGLLVTDADGGGLATDILQGLATGTLLHVAFMEVLSKELKPGDLLGLLCSVIGFSILAGLTALPGSMDLIAVQLLTLTALLVSCLGFSLLPLVLAWRASKPSSALSNILRPDVIGKVNCFVGGVFLATCFLHLLAETREDIEATFQRDRIVVEYPITELVACIGFFIVHLVETLTHRCLPHGHGHGHSPSQDVGGGQPSSNLVGEEGTTRPSARYGAIQLDKGTGNPSAQGTGSPNSPADLHDNAPSGGRNLQTLLLLIALTVHGTFEGVAIGVQTKQSALLWLFFVVALHKSFLALSLGMSVATGNLSLPLKVVTCVVFSLSGPVGQGIGLLVTDADGGGLATDILQGLATGTLLHVAFMEVLSKELKPGDLLGLLCSVIGFSILAGLTALPGS

Nearest PDB structures (foldseek):
  5tsb-assembly1_A  TM=5.991E-01  e=1.505E-04  Bordetella bronchiseptica RB50
  8ght-assembly1_B  TM=5.098E-01  e=8.831E-04  Bordetella bronchiseptica
  8ght-assembly1_B  TM=5.338E-01  e=7.149E-04  Bordetella bronchiseptica
  8ju0-assembly1_A  TM=2.365E-01  e=2.564E+00  Homo sapiens

InterPro domains:
  IPR003689 Zinc/iron permease [PF02535] (6-323)

Solvent-accessible surface area (backbone atoms only — not comparable to full-atom values): 35564 Å² total; per-residue (Å²): 127,58,67,66,56,52,49,51,50,51,34,48,46,45,31,50,45,18,40,50,33,16,46,44,43,41,51,47,51,56,47,26,70,39,88,86,38,82,48,47,62,62,71,30,70,66,50,50,36,36,52,43,14,19,38,26,16,32,41,52,28,43,40,44,54,41,44,48,47,48,36,38,53,48,44,50,51,50,26,58,74,67,71,49,88,71,93,59,53,53,49,44,47,34,16,52,49,19,26,50,51,49,50,47,52,48,20,51,49,52,62,64,48,70,74,75,68,73,68,66,70,69,69,76,69,74,69,72,73,69,74,77,75,85,79,82,89,82,82,83,86,82,85,89,84,80,85,89,74,84,80,90,81,85,91,82,88,86,78,81,81,80,80,79,80,77,79,76,77,78,73,81,66,71,77,57,80,75,62,62,64,66,57,51,45,48,50,47,50,50,49,44,52,37,50,23,56,38,29,22,54,51,14,22,58,46,28,45,46,86,48,66,61,52,28,52,39,50,44,52,57,48,47,53,54,46,28,42,50,23,32,50,50,14,45,48,46,55,75,33,79,63,55,68,69,55,43,50,48,54,37,48,54,46,22,42,17,32,40,53,15,22,52,50,14,54,69,38,48,85,47,78,67,74,55,70,64,47,38,47,50,50,18,25,29,41,9,28,47,46,39,44,31,44,61,62,32,33,54,68,43,52,47,82,45,41,59,66,28,49,50,31,15,50,48,29,21,47,53,49,50,53,57,68,62,45,79,50,119,127,59,67,64,58,53,51,54,50,52,35,49,48,44,30,52,45,20,39,50,33,16,44,43,44,43,52,47,50,57,48,26,71,36,88,86,38,84,48,46,61,61,73,29,72,66,50,49,36,35,52,43,15,19,38,25,16,32,40,50,30,43,40,44,51,41,44,49,47,49,35,39,52,49,44,49,52,50,27,57,74,68,72,51,90,72,92,58,54,54,48,43,48,36,18,50,50,19,26,50,51,48,50,47,52,50,19,51,49,52,61,67,47,71,74,73,69,74,69,68,69,69,70,76,70,74,72,72,74,70,78,83,83,89,81,86,88,79,90,87,87,92,82,81,82,86,86,80,84,82,88,87,85,85,89,81,82,87,80,79,78,78,77,81,77,76,79,74,76,77,72,81,64,73,75,58,81,74,63,63,64,65,58,51,45,49,51,45,49,51,49,46,53,37,51,23,55,37,30,21,54,52,14,23,58,46,28,44,48,83,47,66,59,50,28,52,39,52,44,50,57,48,48,52,55,45,28,42,50,22,32,50,50,13,44,49,47,53,74,33,80,63,55,67,70,55,43,51,49,53,36,48,53,45,22,43,18,32,40,52,15,21,51,50,14,55,70,39,51,87,46,78,67,74,54,69,65,46,37,47,51,50,17,24,30,42,8,29,46,45,39,44,30,46,60,63,33,34,56,69,44,53,46,81,45,41,59,68,28,49,49,32,14,50,50,29,20,48,53,49,50,52,57,66,63,45,79,49,119

Secondary structure (DSSP, 8-state):
--HHHHHHHHHHHHHHHHHHHHHHHHHHHHHHTSTT-GGGGTT-HHHHHHHHHHHHHHHHHIIIIIIHHHHHHHHHHHHHHTT----S-HHHHHHHHHHHHHHHHHHHHHHHS-------------------------------------------------------------------HHHHHHHHHHHHHHHHHHHHHHHHHHHT--SHHHHHHHHHHHHHHHHHHHHHHHHHHHHS---HHHHHHHHHHHHHHHHHHHHHHHHHTTS-S--HHHHHHHHHHHHHHHHIIIIIIIHHHS-TT-HHHHHHHHHHHHHHHHHHHS---/--HHHHHHHHHHHHHHHHHHHHHHHHHHHHHHTSTT-GGGGTT-HHHHHHHHHHHHHHHHHIIIIIIHHHHHHHHHHHHHHTT----S-HHHHHHHHHHHHHHHHHHHHHHHS-------------------------------------------------------------------HHHHHHHHHHHHHHHHHHHHHHHHHHHT--SHHHHHHHHHHHHHHHHHHHHHHHHHHHHS---HHHHHHHHHHHHHHHHHHHHHHHHHTTS-S--HHHHHHHHHHHHHHHHIIIIIIIHHHS-TT-HHHHHHHHHHHHHHHHHHHS---

Radius of gyration: 34.86 Å; Cα contacts (8 Å, |Δi|>4): 761; chains: 2; bounding box: 118×123×81 Å

pLDDT: mean 72.29, std 25.81, range [15.01, 96.44]

Organism: Branchiostoma floridae (NCBI:txid7739)